Protein AF-0000000069766417 (afdb_homodimer)

Foldseek 3Di:
DQQEWWDLDVQEIFHALSCQDPVNVVVCVVSQAAEEEFEEAPVCDVPGHHDCVPRHHYHYHHFDQDLVTDCLVCLVVLLCVCCVQVVVPHHYYFYYHRRAAPSLLNQLLNCCLVVVDASVVSNVSRCVRVVRHDHDPNSSVSSNVSSVVSVVVVVCVPAPPVRVVVVVVVVVPPPPPPPPPPPPPPCVDPPPPDPPPDD/DQQEWWDLDVQEIFHALSCQDPVNVVVCVVSQAAEEEFEEAPVCDVPGHHPCVPRHHYHYHHFDQDLVTDCLVCLVVVLVVCCVQVVVPHHYYFYYHRRAAPSLLNQLLNCCLVVVDASVVSNVSRCVRVVRHDHDPNSSVSSRVSSVVSVVVVVCVPAPPVRVVVVVVVVVPPPPPPPPPPPPPPCVDPPDPDPDPDD

Nearest PDB structures (foldseek):
  2r0b-assembly1_A  TM=9.951E-01  e=6.762E-30  Homo sapiens
  6d65-assembly2_C  TM=9.785E-01  e=5.198E-16  Escherichia coli K-12
  2g6z-assembly1_B  TM=9.399E-01  e=5.171E-15  Homo sapiens
  4ki9-assembly1_A  TM=9.454E-01  e=2.867E-12  Homo sapiens
  4jnb-assembly1_A  TM=9.084E-01  e=6.540E-11  Homo sapiens

InterPro domains:
  IPR000340 Dual specificity phosphatase, catalytic domain [PF00782] (12-147)
  IPR000387 Tyrosine-specific protein phosphatases domain [PS50056] (72-130)
  IPR020422 Dual specificity protein phosphatase domain [PS50054] (4-152)
  IPR020422 Dual specificity protein phosphatase domain [SM00195] (4-149)
  IPR029021 Protein-tyrosine phosphatase-like [G3DSA:3.90.190.10] (1-153)
  IPR029021 Protein-tyrosine phosphatase-like [SSF52799] (4-151)
  IPR052449 Serine/Threonine/Tyrosine-Interacting Phosphatase [PTHR46588] (1-198)

Secondary structure (DSSP, 8-state):
-TTS-EEEETTEEEEEGGGSSGGGHHHHHHTT--EEEEEE-GGGTTTSS-S-TTTSEEEEEE--SSTT---GGGHHHHHHHHHHHHHTT--EEEEESSSSSHHHHHHHHHHHHHHT--HHHHHHHHHHHSTT----HHHHHHHHHHHHHHHHHHHHHHS-HHHHHHHHHHHTS--------------------------/-TTS-EEEETTEEEEEGGGSSGGGHHHHHHTT--EEEEEE-GGGTTTSS-S-TTTSEEEEEE--SSTT---GGGHHHHHHHHHHHHHTT--EEEEESSSSSHHHHHHHHHHHHHHT--HHHHHHHHHHHSTT----HHHHHHHHHHHHHHHHHHHHHHS-HHHHHHHHHHHTT--------------------------

Radius of gyration: 33.6 Å; Cα contacts (8 Å, |Δi|>4): 574; chains: 2; bounding box: 138×115×88 Å

Organism: Rousettus aegyptiacus (NCBI:txid9407)

Sequence (398 aa):
MRREMQEILPGLFLGPYSSAMKSKLPILQKHGITHIICIRQNIEANFIKPNFQQLFRYLVLDIADNPVENIIRFFPMTKEFIDGSLQTGGKVLVHGNAGISRSAAFVIAYIMETFGMKYRDAFAYVQERRFCINPNAGFVHQLQEYEAIYLAKLTIQMMSPLQIERSLSVHSGTTGSLKRTHEEDDDFGGMQVATAQNGMRREMQEILPGLFLGPYSSAMKSKLPILQKHGITHIICIRQNIEANFIKPNFQQLFRYLVLDIADNPVENIIRFFPMTKEFIDGSLQTGGKVLVHGNAGISRSAAFVIAYIMETFGMKYRDAFAYVQERRFCINPNAGFVHQLQEYEAIYLAKLTIQMMSPLQIERSLSVHSGTTGSLKRTHEEDDDFGGMQVATAQNG

Structure (mmCIF, N/CA/C/O backbone):
data_AF-0000000069766417-model_v1
#
loop_
_entity.id
_entity.type
_entity.pdbx_description
1 polymer 'Serine/threonine/tyrosine-interacting protein'
#
loop_
_atom_site.group_PDB
_atom_site.id
_atom_site.type_symbol
_atom_site.label_atom_id
_atom_site.label_alt_id
_atom_site.label_comp_id
_atom_site.label_asym_id
_atom_site.label_entity_id
_atom_site.label_seq_id
_atom_site.pdbx_PDB_ins_code
_atom_site.Cartn_x
_atom_site.Cartn_y
_atom_site.Cartn_z
_atom_site.occupancy
_atom_site.B_iso_or_equiv
_atom_site.auth_seq_id
_atom_site.auth_comp_id
_atom_site.auth_asym_id
_atom_site.auth_atom_id
_atom_site.pdbx_PDB_model_num
ATOM 1 N N . MET A 1 1 ? -6.664 19.891 -10.578 1 78.38 1 MET A N 1
ATOM 2 C CA . MET A 1 1 ? -5.898 18.844 -9.898 1 78.38 1 MET A CA 1
ATOM 3 C C . MET A 1 1 ? -5.41 19.328 -8.539 1 78.38 1 MET A C 1
ATOM 5 O O . MET A 1 1 ? -5.57 18.625 -7.531 1 78.38 1 MET A O 1
ATOM 9 N N . ARG A 1 2 ? -5.102 20.625 -8.398 1 92.44 2 ARG A N 1
ATOM 10 C CA . ARG A 1 2 ? -4.543 21.156 -7.168 1 92.44 2 ARG A CA 1
ATOM 11 C C . ARG A 1 2 ? -5.633 21.375 -6.121 1 92.44 2 ARG A C 1
ATOM 13 O O . ARG A 1 2 ? -5.371 21.312 -4.918 1 92.44 2 ARG A O 1
ATOM 20 N N . ARG A 1 3 ? -6.789 21.547 -6.609 1 95.75 3 ARG A N 1
ATOM 21 C CA . ARG A 1 3 ? -7.867 21.922 -5.699 1 95.75 3 ARG A CA 1
ATOM 22 C C . ARG A 1 3 ? -8.688 20.703 -5.297 1 95.75 3 ARG A C 1
ATOM 24 O O . ARG A 1 3 ? -9.641 20.828 -4.516 1 95.75 3 ARG A O 1
ATOM 31 N N . GLU A 1 4 ? -8.336 19.609 -5.816 1 97.56 4 GLU A N 1
ATOM 32 C CA . GLU A 1 4 ? -9.039 18.359 -5.543 1 97.56 4 GLU A CA 1
ATOM 33 C C . GLU A 1 4 ? -8.109 17.344 -4.883 1 97.56 4 GLU A C 1
ATOM 35 O O . GLU A 1 4 ? -6.887 17.5 -4.914 1 97.56 4 GLU A O 1
ATOM 40 N N . MET A 1 5 ? -8.758 16.359 -4.305 1 98.62 5 MET A N 1
ATOM 41 C CA . MET A 1 5 ? -7.965 15.281 -3.727 1 98.62 5 MET A CA 1
ATOM 42 C C . MET A 1 5 ? -7.574 14.258 -4.789 1 98.62 5 MET A C 1
ATOM 44 O O . MET A 1 5 ? -8.289 14.086 -5.777 1 98.62 5 MET A O 1
ATOM 48 N N . GLN A 1 6 ? -6.426 13.68 -4.641 1 98.69 6 GLN A N 1
ATOM 49 C CA . GLN A 1 6 ? -5.953 12.57 -5.469 1 98.69 6 GLN A CA 1
ATOM 50 C C . GLN A 1 6 ? -5.742 11.312 -4.633 1 98.69 6 GLN A C 1
ATOM 52 O O . GLN A 1 6 ? -5.309 11.383 -3.484 1 98.69 6 GLN A O 1
ATOM 57 N N . GLU A 1 7 ? -6.094 10.164 -5.207 1 98.44 7 GLU A N 1
ATOM 58 C CA . GLU A 1 7 ? -5.793 8.891 -4.559 1 98.44 7 GLU A CA 1
ATOM 59 C C . GLU A 1 7 ? -4.328 8.508 -4.746 1 98.44 7 GLU A C 1
ATOM 61 O O . GLU A 1 7 ? -3.848 8.398 -5.875 1 98.44 7 GLU A O 1
ATOM 66 N N . ILE A 1 8 ? -3.641 8.328 -3.648 1 98.69 8 ILE A N 1
ATOM 67 C CA . ILE A 1 8 ? -2.207 8.055 -3.668 1 98.69 8 ILE A CA 1
ATOM 68 C C . ILE A 1 8 ? -1.966 6.551 -3.623 1 98.69 8 ILE A C 1
ATOM 70 O O . ILE A 1 8 ? -1.141 6.023 -4.371 1 98.69 8 ILE A O 1
ATOM 74 N N . LEU A 1 9 ? -2.596 5.918 -2.717 1 98.38 9 LEU A N 1
ATOM 75 C CA . LEU A 1 9 ? -2.719 4.473 -2.557 1 98.38 9 LEU A CA 1
ATOM 76 C C . LEU A 1 9 ? -4.184 4.051 -2.506 1 98.38 9 LEU A C 1
ATOM 78 O O . LEU A 1 9 ? -5.066 4.887 -2.289 1 98.38 9 LEU A O 1
ATOM 82 N N . PRO A 1 10 ? -4.418 2.738 -2.689 1 97.94 10 PRO A N 1
ATOM 83 C CA . PRO A 1 10 ? -5.82 2.336 -2.527 1 97.94 10 PRO A CA 1
ATOM 84 C C . PRO A 1 10 ? -6.406 2.775 -1.188 1 97.94 10 PRO A C 1
ATOM 86 O O . PRO A 1 10 ? -5.961 2.316 -0.133 1 97.94 10 PRO A O 1
ATOM 89 N N . GLY A 1 11 ? -7.32 3.721 -1.28 1 98.44 11 GLY A N 1
ATOM 90 C CA . GLY A 1 11 ? -8.047 4.137 -0.09 1 98.44 11 GLY A CA 1
ATOM 91 C C . GLY A 1 11 ? -7.383 5.293 0.637 1 98.44 11 GLY A C 1
ATOM 92 O O . GLY A 1 11 ? -7.918 5.805 1.622 1 98.44 11 GLY A O 1
ATOM 93 N N . LEU A 1 12 ? -6.207 5.715 0.188 1 98.88 12 LEU A N 1
ATOM 94 C CA 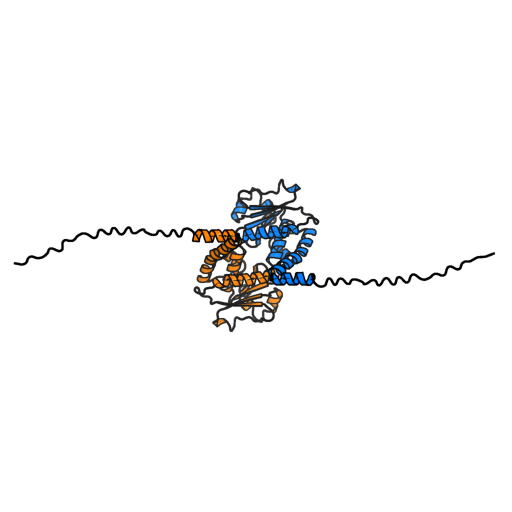. LEU A 1 12 ? -5.508 6.836 0.802 1 98.88 12 LEU A CA 1
ATOM 95 C C . LEU A 1 12 ? -5.457 8.031 -0.147 1 98.88 12 LEU A C 1
ATOM 97 O O . LEU A 1 12 ? -4.832 7.957 -1.209 1 98.88 12 LEU A O 1
ATOM 101 N N . PHE A 1 13 ? -6.098 9.102 0.327 1 98.94 13 PHE A N 1
ATOM 102 C CA . PHE A 1 13 ? -6.203 10.305 -0.494 1 98.94 13 PHE A CA 1
ATOM 103 C C . PHE A 1 13 ? -5.449 11.461 0.141 1 98.94 13 PHE A C 1
ATOM 105 O O . PHE A 1 13 ? -5.367 11.562 1.368 1 98.94 13 PHE A O 1
ATOM 112 N N . LEU A 1 14 ? -4.93 12.289 -0.744 1 98.94 14 LEU A N 1
ATOM 113 C CA . LEU A 1 14 ? -4.242 13.516 -0.36 1 98.94 14 LEU A CA 1
ATOM 114 C C . LEU A 1 14 ? -4.844 14.719 -1.078 1 98.94 14 LEU A C 1
ATOM 116 O O . LEU A 1 14 ? -5.086 14.672 -2.285 1 98.94 14 LEU A O 1
ATOM 120 N N . GLY A 1 15 ? -5.152 15.742 -0.304 1 98.81 15 GLY A N 1
ATOM 121 C CA . GLY A 1 15 ? -5.68 16.922 -0.962 1 98.81 15 GLY A CA 1
ATOM 122 C C . GLY A 1 15 ? -5.738 18.141 -0.052 1 98.81 15 GLY A C 1
ATOM 123 O O . GLY A 1 15 ? -5.262 18.094 1.085 1 98.81 15 GLY A O 1
ATOM 124 N N . PRO A 1 16 ? -6.23 19.297 -0.622 1 98.81 16 PRO A N 1
ATOM 125 C CA . PRO A 1 16 ? -6.43 20.531 0.145 1 98.81 16 PRO A CA 1
ATOM 126 C C . PRO A 1 16 ? -7.73 20.516 0.942 1 98.81 16 PRO A C 1
ATOM 128 O O . PRO A 1 16 ? -8.555 19.625 0.784 1 98.81 16 PRO A O 1
ATOM 131 N N . TYR A 1 17 ? -7.84 21.484 1.743 1 98.75 17 TYR A N 1
ATOM 132 C CA . TYR A 1 17 ? -9.078 21.656 2.498 1 98.75 17 TYR A CA 1
ATOM 133 C C . TYR A 1 17 ? -10.266 21.828 1.562 1 98.75 17 TYR A C 1
ATOM 135 O O . TYR A 1 17 ? -11.391 21.438 1.895 1 98.75 17 TYR A O 1
ATOM 143 N N . SER A 1 18 ? -10.078 22.391 0.45 1 98.56 18 SER A N 1
ATOM 144 C CA . SER A 1 18 ? -11.172 22.578 -0.5 1 98.56 18 SER A CA 1
ATOM 145 C C . SER A 1 18 ? -11.828 21.25 -0.87 1 98.56 18 SER A C 1
ATOM 147 O O . SER A 1 18 ? -12.945 21.234 -1.38 1 98.56 18 SER A O 1
ATOM 149 N N . SER A 1 19 ? -11.18 20.141 -0.634 1 98.62 19 SER A N 1
ATOM 150 C CA . SER A 1 19 ? -11.742 18.812 -0.879 1 98.62 19 SER A CA 1
ATOM 151 C C . SER A 1 19 ? -12.602 18.359 0.292 1 98.62 19 SER A C 1
ATOM 153 O O . SER A 1 19 ? -13.297 17.344 0.196 1 98.62 19 SER A O 1
ATOM 155 N N . ALA A 1 20 ? -12.547 19.109 1.343 1 98.56 20 ALA A N 1
ATOM 156 C CA . ALA A 1 20 ? -13.219 18.656 2.561 1 98.56 20 ALA A CA 1
ATOM 157 C C . ALA A 1 20 ? -14.203 19.719 3.066 1 98.56 20 ALA A C 1
ATOM 159 O O . ALA A 1 20 ? -14.672 19.641 4.199 1 98.56 20 ALA A O 1
ATOM 160 N N . MET A 1 21 ? -14.438 20.656 2.281 1 98.38 21 MET A N 1
ATOM 161 C CA . MET A 1 21 ? -15.391 21.703 2.643 1 98.38 21 MET A CA 1
ATOM 162 C C . MET A 1 21 ? -16.812 21.156 2.701 1 98.38 21 MET A C 1
ATOM 164 O O . MET A 1 21 ? -17.094 20.078 2.168 1 98.38 21 MET A O 1
ATOM 168 N N . LYS A 1 22 ? -17.688 21.969 3.242 1 97.94 22 LYS A N 1
ATOM 169 C CA . LYS A 1 22 ? -19.062 21.531 3.42 1 97.94 22 LYS A CA 1
ATOM 170 C C . LYS A 1 22 ? -19.719 21.188 2.082 1 97.94 22 LYS A C 1
ATOM 172 O O . LYS A 1 22 ? -20.453 20.219 1.981 1 97.94 22 LYS A O 1
ATOM 177 N N . SER A 1 23 ? -19.375 21.922 1.094 1 98.12 23 SER A N 1
ATOM 178 C CA . SER A 1 23 ? -19.984 21.734 -0.219 1 98.12 23 SER A CA 1
ATOM 179 C C . SER A 1 23 ? -19.469 20.453 -0.881 1 98.12 23 SER A C 1
ATOM 181 O O . SER A 1 23 ? -19.984 20.031 -1.91 1 98.12 23 SER A O 1
ATOM 183 N N . LYS A 1 24 ? -18.547 19.828 -0.26 1 98.5 24 LYS A N 1
ATOM 184 C CA . LYS A 1 24 ? -17.891 18.688 -0.918 1 98.5 24 LYS A CA 1
ATOM 185 C C . LYS A 1 24 ? -18.344 17.375 -0.311 1 98.5 24 LYS A C 1
ATOM 187 O O . LYS A 1 24 ? -17.812 16.312 -0.642 1 98.5 24 LYS A O 1
ATOM 192 N N . LEU A 1 25 ? -19.344 17.328 0.504 1 98.56 25 LEU A N 1
ATOM 193 C CA . LEU A 1 25 ? -19.844 16.109 1.116 1 98.56 25 LEU A CA 1
ATOM 194 C C . LEU A 1 25 ? -20.219 15.07 0.052 1 98.56 25 LEU A C 1
ATOM 196 O O . LEU A 1 25 ? -19.828 13.906 0.155 1 98.56 25 LEU A O 1
ATOM 200 N N . PRO A 1 26 ? -20.906 15.469 -1.011 1 98.5 26 PRO A N 1
ATOM 201 C CA . PRO A 1 26 ? -21.25 14.461 -2.016 1 98.5 26 PRO A CA 1
ATOM 202 C C . PRO A 1 26 ? -20.031 13.805 -2.652 1 98.5 26 PRO A C 1
ATOM 204 O O . PRO A 1 26 ? -20.047 12.602 -2.92 1 98.5 26 PRO A O 1
ATOM 207 N N . ILE A 1 27 ? -19.016 14.57 -2.867 1 98.5 27 ILE A N 1
ATOM 208 C CA . ILE A 1 27 ? -17.797 14.039 -3.482 1 98.5 27 ILE A CA 1
ATOM 209 C C . ILE A 1 27 ? -17.094 13.094 -2.51 1 98.5 27 ILE A C 1
ATOM 211 O O . ILE A 1 27 ? -16.625 12.023 -2.908 1 98.5 27 ILE A O 1
ATOM 215 N N . LEU A 1 28 ? -17.031 13.453 -1.271 1 98.81 28 LEU A N 1
ATOM 216 C CA . LEU A 1 28 ? -16.422 12.602 -0.25 1 98.81 28 LEU A CA 1
ATOM 217 C C . LEU A 1 28 ? -17.172 11.273 -0.153 1 98.81 28 LEU A C 1
ATOM 219 O O . LEU A 1 28 ? -16.547 10.211 -0.104 1 98.81 28 LEU A O 1
ATOM 223 N N . GLN A 1 29 ? -18.438 11.367 -0.182 1 98.62 29 GLN A N 1
ATOM 224 C CA . GLN A 1 29 ? -19.25 10.164 -0.106 1 98.62 29 GLN A CA 1
ATOM 225 C C . GLN A 1 29 ? -19.109 9.32 -1.368 1 98.62 29 GLN A C 1
ATOM 227 O O . GLN A 1 29 ? -19.047 8.094 -1.294 1 98.62 29 GLN A O 1
ATOM 232 N N . LYS A 1 30 ? -19.094 9.969 -2.459 1 98.31 30 LYS A N 1
ATOM 233 C CA . LYS A 1 30 ? -18.922 9.266 -3.727 1 98.31 30 LYS A CA 1
ATOM 234 C C . LYS A 1 30 ? -17.641 8.461 -3.736 1 98.31 30 LYS A C 1
ATOM 236 O O . LYS A 1 30 ? -17.594 7.348 -4.27 1 98.31 30 LYS A O 1
ATOM 241 N N . HIS A 1 31 ? -16.609 8.977 -3.137 1 98.12 31 HIS A N 1
ATOM 242 C CA . HIS A 1 31 ? -15.312 8.305 -3.098 1 98.12 31 HIS A CA 1
ATOM 243 C C . HIS A 1 31 ? -15.242 7.316 -1.938 1 98.12 31 HIS A C 1
ATOM 245 O O . HIS A 1 31 ? -14.234 6.621 -1.771 1 98.12 31 HIS A O 1
ATOM 251 N N . GLY A 1 32 ? -16.234 7.332 -1.084 1 98.19 32 GLY A N 1
ATOM 252 C CA . GLY A 1 32 ? -16.312 6.371 0.006 1 98.19 32 GLY A CA 1
ATOM 253 C C . GLY A 1 32 ? -15.43 6.738 1.183 1 98.19 32 GLY A C 1
ATOM 254 O O . GLY A 1 32 ? -15 5.863 1.938 1 98.19 32 GLY A O 1
ATOM 255 N N . ILE A 1 33 ? -15.148 7.992 1.334 1 98.88 33 ILE A N 1
ATOM 256 C CA . ILE A 1 33 ? -14.32 8.438 2.449 1 98.88 33 ILE A CA 1
ATOM 257 C C . ILE A 1 33 ? -15.023 8.141 3.77 1 98.88 33 ILE A C 1
ATOM 259 O O . ILE A 1 33 ? -16.234 8.352 3.896 1 98.88 33 ILE A O 1
ATOM 263 N N . THR A 1 34 ? -14.234 7.637 4.695 1 98.88 34 THR A N 1
ATOM 264 C CA . THR A 1 34 ? -14.789 7.332 6.008 1 98.88 34 THR A CA 1
ATOM 265 C C . THR A 1 34 ? -13.977 8 7.109 1 98.88 34 THR A C 1
ATOM 267 O O . THR A 1 34 ? -14.469 8.18 8.227 1 98.88 34 THR A O 1
ATOM 270 N N . HIS A 1 35 ? -12.742 8.281 6.879 1 98.94 35 HIS A N 1
ATOM 271 C CA . HIS A 1 35 ? -11.797 8.867 7.816 1 98.94 35 HIS A CA 1
ATOM 272 C C . HIS A 1 35 ? -11.125 10.102 7.219 1 98.94 35 HIS A C 1
ATOM 274 O O . HIS A 1 35 ? -10.859 10.148 6.016 1 98.94 35 HIS A O 1
ATOM 280 N N . ILE A 1 36 ? -10.867 11.086 8.062 1 98.94 36 ILE A N 1
ATOM 281 C CA . ILE A 1 36 ? -10.219 12.305 7.586 1 98.94 36 ILE A CA 1
ATOM 282 C C . ILE A 1 36 ? -9.164 12.758 8.594 1 98.94 36 ILE A C 1
ATOM 284 O O . ILE A 1 36 ? -9.445 12.836 9.797 1 98.94 36 ILE A O 1
ATOM 288 N N . ILE A 1 37 ? -7.984 12.961 8.148 1 98.94 37 ILE A N 1
ATOM 289 C CA . ILE A 1 37 ? -6.965 13.664 8.922 1 98.94 37 ILE A CA 1
ATOM 290 C C . ILE A 1 37 ? -6.934 15.133 8.516 1 98.94 37 ILE A C 1
ATOM 292 O O . ILE A 1 37 ? -6.625 15.461 7.367 1 98.94 37 ILE A O 1
ATOM 296 N N . CYS A 1 38 ? -7.262 15.914 9.422 1 98.94 38 CYS A N 1
ATOM 297 C CA . CYS A 1 38 ? -7.285 17.359 9.234 1 98.94 38 CYS A CA 1
ATOM 298 C C . CYS A 1 38 ? -6.062 18.016 9.875 1 98.94 38 CYS A C 1
ATOM 300 O O . CYS A 1 38 ? -5.93 18.016 11.102 1 98.94 38 CYS A O 1
ATOM 302 N N . ILE A 1 39 ? -5.176 18.609 9.055 1 98.88 39 ILE A N 1
ATOM 303 C CA . ILE A 1 39 ? -3.93 19.188 9.539 1 98.88 39 ILE A CA 1
ATOM 304 C C . ILE A 1 39 ? -3.953 20.703 9.328 1 98.88 39 ILE A C 1
ATOM 306 O O . ILE A 1 39 ? -4.027 21.172 8.195 1 98.88 39 ILE A O 1
ATOM 310 N N . ARG A 1 40 ? -3.84 21.406 10.445 1 98.44 40 ARG A N 1
ATOM 311 C CA . ARG A 1 40 ? -3.91 22.859 10.359 1 98.44 40 ARG A CA 1
ATOM 312 C C . ARG A 1 40 ? -3.158 23.516 11.508 1 98.44 40 ARG A C 1
ATOM 314 O O . ARG A 1 40 ? -2.83 22.859 12.5 1 98.44 40 ARG A O 1
ATOM 321 N N . GLN A 1 41 ? -2.801 24.797 11.203 1 97.94 41 GLN A N 1
ATOM 322 C CA . GLN A 1 41 ? -2.305 25.609 12.305 1 97.94 41 GLN A CA 1
ATOM 323 C C . GLN A 1 41 ? -3.453 26.141 13.164 1 97.94 41 GLN A C 1
ATOM 325 O O . GLN A 1 41 ? -4.566 26.328 12.664 1 97.94 41 GLN A O 1
ATOM 330 N N . ASN A 1 42 ? -3.09 26.453 14.359 1 95.25 42 ASN A N 1
ATOM 331 C CA . ASN A 1 42 ? -4.109 26.938 15.289 1 95.25 42 ASN A CA 1
ATOM 332 C C . ASN A 1 42 ? -4.852 28.141 14.727 1 95.25 42 ASN A C 1
ATOM 334 O O . ASN A 1 42 ? -6.07 28.234 14.852 1 95.25 42 ASN A O 1
ATOM 338 N N . ILE A 1 43 ? -4.121 29 14.148 1 95.5 43 ILE A N 1
ATOM 339 C CA . ILE A 1 43 ? -4.711 30.234 13.656 1 95.5 43 ILE A CA 1
ATOM 340 C C . ILE A 1 43 ? -5.668 29.938 12.508 1 95.5 43 ILE A C 1
ATOM 342 O O . ILE A 1 43 ? -6.516 30.75 12.156 1 95.5 43 ILE A O 1
ATOM 346 N N . GLU A 1 44 ? -5.574 28.734 11.891 1 97.56 44 GLU A N 1
ATOM 347 C CA . GLU A 1 44 ? -6.418 28.328 10.773 1 97.56 44 GLU A CA 1
ATOM 348 C C . GLU A 1 44 ? -7.672 27.609 11.258 1 97.56 44 GLU A C 1
ATOM 350 O O . GLU A 1 44 ? -8.562 27.297 10.461 1 97.56 44 GLU A O 1
ATOM 355 N N . ALA A 1 45 ? -7.785 27.422 12.492 1 96.31 45 ALA A N 1
ATOM 356 C CA . ALA A 1 45 ? -8.758 26.5 13.047 1 96.31 45 ALA A CA 1
ATOM 357 C C . ALA A 1 45 ? -10.188 26.969 12.789 1 96.31 45 ALA A C 1
ATOM 359 O O . ALA A 1 45 ? -11.125 26.172 12.766 1 96.31 45 ALA A O 1
ATOM 360 N N . ASN A 1 46 ? -10.383 28.234 12.586 1 94.62 46 ASN A N 1
ATOM 361 C CA . ASN A 1 46 ? -11.719 28.766 12.359 1 94.62 46 ASN A CA 1
ATOM 362 C C . ASN A 1 46 ? -12.234 28.422 10.961 1 94.62 46 ASN A C 1
ATOM 364 O O . ASN A 1 46 ? -13.445 28.422 10.727 1 94.62 46 ASN A O 1
ATOM 368 N N . PHE A 1 47 ? -11.352 28.172 10.031 1 95.19 47 PHE A N 1
ATOM 369 C CA . PHE A 1 47 ? -11.797 27.922 8.664 1 95.19 47 PHE A CA 1
ATOM 370 C C . PHE A 1 47 ? -11.469 26.516 8.219 1 95.19 47 PHE A C 1
ATOM 372 O O . PHE A 1 47 ? -12.164 25.938 7.387 1 95.19 47 PHE A O 1
ATOM 379 N N . ILE A 1 48 ? -10.367 26.062 8.727 1 98.06 48 ILE A N 1
ATOM 380 C CA . ILE A 1 48 ? -9.992 24.688 8.438 1 98.06 48 ILE A CA 1
ATOM 381 C C . ILE A 1 48 ? -10.352 23.781 9.625 1 98.06 48 ILE A C 1
ATOM 383 O O . ILE A 1 48 ? -9.641 23.766 10.633 1 98.06 48 ILE A O 1
ATOM 387 N N . LYS A 1 49 ? -11.438 23 9.445 1 97.62 49 LYS A N 1
ATOM 388 C CA . LYS A 1 49 ? -11.992 22.25 10.578 1 97.62 49 LYS A CA 1
ATOM 389 C C . LYS A 1 49 ? -12.836 21.078 10.094 1 97.62 49 LYS A C 1
ATOM 391 O O . LYS A 1 49 ? -13.211 21.016 8.922 1 97.62 49 LYS A O 1
ATOM 396 N N . PRO A 1 50 ? -13.047 20.062 10.969 1 98.38 50 PRO A N 1
ATOM 397 C CA . PRO A 1 50 ? -13.969 18.984 10.625 1 98.38 50 PRO A CA 1
ATOM 398 C C . PRO A 1 50 ? -15.391 19.484 10.375 1 98.38 50 PRO A C 1
ATOM 400 O O . PRO A 1 50 ? -16 20.094 11.25 1 98.38 50 PRO A O 1
ATOM 403 N N . ASN A 1 51 ? -15.914 19.172 9.234 1 98.38 51 ASN A N 1
ATOM 404 C CA . ASN A 1 51 ? -17.234 19.656 8.852 1 98.38 51 ASN A CA 1
ATOM 405 C C . ASN A 1 51 ? -18.297 18.578 9.008 1 98.38 51 ASN A C 1
ATOM 407 O O . ASN A 1 51 ? -19.5 18.859 9 1 98.38 51 ASN A O 1
ATOM 411 N N . PHE A 1 52 ? -17.891 17.297 9.156 1 98.38 52 PHE A N 1
ATOM 412 C CA . PHE A 1 52 ? -18.828 16.188 9.117 1 98.38 52 PHE A CA 1
ATOM 413 C C . PHE A 1 52 ? -18.531 15.18 10.227 1 98.38 52 PHE A C 1
ATOM 415 O O . PHE A 1 52 ? -18.422 13.984 9.969 1 98.38 52 PHE A O 1
ATOM 422 N N . GLN A 1 53 ? -18.438 15.57 11.469 1 97.38 53 GLN A N 1
ATOM 423 C CA . GLN A 1 53 ? -17.984 14.758 12.586 1 97.38 53 GLN A CA 1
ATOM 424 C C . GLN A 1 53 ? -18.969 13.633 12.891 1 97.38 53 GLN A C 1
ATOM 426 O O . GLN A 1 53 ? -18.625 12.648 13.539 1 97.38 53 GLN A O 1
ATOM 431 N N . GLN A 1 54 ? -20.094 13.734 12.367 1 97.38 54 GLN A N 1
ATOM 432 C CA . GLN A 1 54 ? -21.109 12.703 12.602 1 97.38 54 GLN A CA 1
ATOM 433 C C . GLN A 1 54 ? -21.016 11.609 11.539 1 97.38 54 GLN A C 1
ATOM 435 O O . GLN A 1 54 ? -21.578 10.523 11.711 1 97.38 54 GLN A O 1
ATOM 440 N N . LEU A 1 55 ? -20.359 11.93 10.492 1 98.38 55 LEU A N 1
ATOM 441 C CA . LEU A 1 55 ? -20.344 11.023 9.352 1 98.38 55 LEU A CA 1
ATOM 442 C C . LEU A 1 55 ? -18.984 10.359 9.188 1 98.38 55 LEU A C 1
ATOM 444 O O . LEU A 1 55 ? -18.891 9.211 8.758 1 98.38 55 LEU A O 1
ATOM 448 N N . PHE A 1 56 ? -17.969 11.125 9.469 1 98.81 56 PHE A N 1
ATOM 449 C CA . PHE A 1 56 ? -16.609 10.641 9.281 1 98.81 56 PHE A CA 1
ATOM 450 C C . PHE A 1 56 ? -15.859 10.602 10.609 1 98.81 56 PHE A C 1
ATOM 452 O O . PHE A 1 56 ? -16.141 11.398 11.508 1 98.81 56 PHE A O 1
ATOM 459 N N . ARG A 1 57 ? -14.883 9.695 10.758 1 98.69 57 ARG A N 1
ATOM 460 C CA . ARG A 1 57 ? -13.938 9.711 11.867 1 98.69 57 ARG A CA 1
ATOM 461 C C . ARG A 1 57 ? -12.781 10.664 11.586 1 98.69 57 ARG A C 1
ATOM 463 O O . ARG A 1 57 ? -12.156 10.602 10.523 1 98.69 57 ARG A O 1
ATOM 470 N N . TYR A 1 58 ? -12.5 11.547 12.602 1 98.81 58 TYR A N 1
ATOM 471 C CA . TYR A 1 58 ? -11.5 12.586 12.367 1 98.81 58 TYR A CA 1
ATOM 472 C C . TYR A 1 58 ? -10.289 12.391 13.266 1 98.81 58 TYR A C 1
ATOM 474 O O . TYR A 1 58 ? -10.422 11.969 14.414 1 98.81 58 TYR A O 1
ATOM 482 N N . LEU A 1 59 ? -9.141 12.664 12.758 1 98.88 59 LEU A N 1
ATOM 483 C CA . LEU A 1 59 ? -7.922 13.008 13.484 1 98.88 59 LEU A CA 1
ATOM 484 C C . LEU A 1 59 ? -7.473 14.422 13.156 1 98.88 59 LEU A C 1
ATOM 486 O O . LEU A 1 59 ? -7.145 14.727 12.008 1 98.88 59 LEU A O 1
ATOM 490 N N . VAL A 1 60 ? -7.516 15.258 14.141 1 98.69 60 VAL A N 1
ATOM 491 C CA . VAL A 1 60 ? -7.145 16.656 13.922 1 98.69 60 VAL A CA 1
ATOM 492 C C . VAL A 1 60 ? -5.766 16.922 14.523 1 98.69 60 VAL A C 1
ATOM 494 O O . VAL A 1 60 ? -5.531 16.641 15.703 1 98.69 60 VAL A O 1
ATOM 497 N N . LEU A 1 61 ? -4.883 17.422 13.68 1 98.62 61 LEU A N 1
ATOM 498 C CA . LEU A 1 61 ? -3.529 17.734 14.125 1 98.62 61 LEU A CA 1
ATOM 499 C C . LEU A 1 61 ? -3.244 19.234 13.992 1 98.62 61 LEU A C 1
ATOM 501 O O . LEU A 1 61 ? -3.379 19.797 12.906 1 98.62 61 LEU A O 1
ATOM 505 N N . ASP A 1 62 ? -2.842 19.828 15.047 1 98 62 ASP A N 1
ATOM 506 C CA . ASP A 1 62 ? -2.455 21.234 15.047 1 98 62 ASP A CA 1
ATOM 507 C C . ASP A 1 62 ? -0.97 21.406 14.734 1 98 62 ASP A C 1
ATOM 509 O O . ASP A 1 62 ? -0.13 21.359 15.633 1 98 62 ASP A O 1
ATOM 513 N N . ILE A 1 63 ? -0.724 21.641 13.477 1 98.56 63 ILE A N 1
ATOM 514 C CA . ILE A 1 63 ? 0.651 21.688 12.992 1 98.56 63 ILE A CA 1
ATOM 515 C C . ILE A 1 63 ? 0.85 22.922 12.109 1 98.56 63 ILE A C 1
ATOM 517 O O . ILE A 1 63 ? 0.108 23.125 11.148 1 98.56 63 ILE A O 1
ATOM 521 N N . ALA A 1 64 ? 1.825 23.734 12.477 1 98.19 64 ALA A N 1
ATOM 522 C CA . ALA A 1 64 ? 2.195 24.875 11.633 1 98.19 64 ALA A CA 1
ATOM 523 C C . ALA A 1 64 ? 3.061 24.422 10.461 1 98.19 64 ALA A C 1
ATOM 525 O O . ALA A 1 64 ? 3.855 23.5 10.586 1 98.19 64 ALA A O 1
ATOM 526 N N . ASP A 1 65 ? 2.91 25.188 9.336 1 98.19 65 ASP A N 1
ATOM 527 C CA . ASP A 1 65 ? 3.773 24.906 8.188 1 98.19 65 ASP A CA 1
ATOM 528 C C . ASP A 1 65 ? 5.051 25.75 8.258 1 98.19 65 ASP A C 1
ATOM 530 O O . ASP A 1 65 ? 5.254 26.641 7.438 1 98.19 65 ASP A O 1
ATOM 534 N N . ASN A 1 66 ? 5.879 25.391 9.117 1 97.69 66 ASN A N 1
ATOM 535 C CA . ASN A 1 66 ? 7.184 26.047 9.234 1 97.69 66 ASN A CA 1
ATOM 536 C C . ASN A 1 66 ? 8.281 25.031 9.539 1 97.69 66 ASN A C 1
ATOM 538 O O . ASN A 1 66 ? 8.016 23.953 10.055 1 97.69 66 ASN A O 1
ATOM 542 N N . PRO A 1 67 ? 9.492 25.344 9.188 1 97.5 67 PRO A N 1
ATOM 543 C CA . PRO A 1 67 ? 10.578 24.359 9.203 1 97.5 67 PRO A CA 1
ATOM 544 C C . PRO A 1 67 ? 10.945 23.922 10.617 1 97.5 67 PRO A C 1
ATOM 546 O O . PRO A 1 67 ? 11.633 22.906 10.789 1 97.5 67 PRO A O 1
ATOM 549 N N . VAL A 1 68 ? 10.461 24.562 11.602 1 97.12 68 VAL A N 1
ATOM 550 C CA . VAL A 1 68 ? 10.891 24.219 12.953 1 97.12 68 VAL A CA 1
ATOM 551 C C . VAL A 1 68 ? 9.82 23.359 13.633 1 97.12 68 VAL A C 1
ATOM 553 O O . VAL A 1 68 ? 10.047 22.828 14.719 1 97.12 68 VAL A O 1
ATOM 556 N N . GLU A 1 69 ? 8.641 23.281 13.023 1 98.12 69 GLU A N 1
ATOM 557 C CA . GLU A 1 69 ? 7.582 22.453 13.57 1 98.12 69 GLU A CA 1
ATOM 558 C C . GLU A 1 69 ? 8.023 21 13.68 1 98.12 69 GLU A C 1
ATOM 560 O O . GLU A 1 69 ? 8.57 20.438 12.727 1 98.12 69 GLU A O 1
ATOM 565 N N . ASN A 1 70 ? 7.879 20.297 14.852 1 97.94 70 ASN A N 1
ATOM 566 C CA . ASN A 1 70 ? 8.266 18.906 15.109 1 97.94 70 ASN A CA 1
ATOM 567 C C . ASN A 1 70 ? 7.164 17.938 14.695 1 97.94 70 ASN A C 1
ATOM 569 O O . ASN A 1 70 ? 6.332 17.547 15.508 1 97.94 70 ASN A O 1
ATOM 573 N N . ILE A 1 71 ? 7.211 17.469 13.492 1 98.56 71 ILE A N 1
ATOM 574 C CA . ILE A 1 71 ? 6.09 16.672 13 1 98.56 71 ILE A CA 1
ATOM 575 C C . ILE A 1 71 ? 6.402 15.188 13.141 1 98.56 71 ILE A C 1
ATOM 577 O O . ILE A 1 71 ? 5.504 14.344 13.07 1 98.56 71 ILE A O 1
ATOM 581 N N . ILE A 1 72 ? 7.672 14.844 13.281 1 98.44 72 ILE A N 1
ATOM 582 C CA . ILE A 1 72 ? 8.117 13.453 13.312 1 98.44 72 ILE A CA 1
ATOM 583 C C . ILE A 1 72 ? 7.406 12.711 14.438 1 98.44 72 ILE A C 1
ATOM 585 O O . ILE A 1 72 ? 7.113 11.516 14.32 1 98.44 72 ILE A O 1
ATOM 589 N N . ARG A 1 73 ? 7.094 13.352 15.531 1 97.19 73 ARG A N 1
ATOM 590 C CA . ARG A 1 73 ? 6.461 12.742 16.703 1 97.19 73 ARG A CA 1
ATOM 591 C C . ARG A 1 73 ? 5.055 12.258 16.359 1 97.19 73 ARG A C 1
ATOM 593 O O . ARG A 1 73 ? 4.496 11.414 17.078 1 97.19 73 ARG A O 1
ATOM 600 N N . PHE A 1 74 ? 4.406 12.773 15.305 1 98.44 74 PHE A N 1
ATOM 601 C CA . PHE A 1 74 ? 3.021 12.453 14.969 1 98.44 74 PHE A CA 1
ATOM 602 C C . PHE A 1 74 ? 2.955 11.312 13.953 1 98.44 74 PHE A C 1
ATOM 604 O O . PHE A 1 74 ? 1.88 10.773 13.695 1 98.44 74 PHE A O 1
ATOM 611 N N . PHE A 1 75 ? 4.059 10.938 13.336 1 98.5 75 PHE A N 1
ATOM 612 C CA . PHE A 1 75 ? 4.043 9.969 12.25 1 98.5 75 PHE A CA 1
ATOM 613 C C . PHE A 1 75 ? 3.48 8.633 12.727 1 98.5 75 PHE A C 1
ATOM 615 O O . PHE A 1 75 ? 2.643 8.031 12.047 1 98.5 75 PHE A O 1
ATOM 622 N N . PRO A 1 76 ? 3.838 8.156 13.969 1 96.75 76 PRO A N 1
ATOM 623 C CA . PRO A 1 76 ? 3.303 6.859 14.398 1 96.75 76 PRO A CA 1
ATOM 624 C C . PRO A 1 76 ? 1.784 6.879 14.57 1 96.75 76 PRO A C 1
ATOM 626 O O . PRO A 1 76 ? 1.103 5.934 14.164 1 96.75 76 PRO A O 1
ATOM 629 N N . MET A 1 77 ? 1.284 7.879 15.109 1 97.69 77 MET A N 1
ATOM 630 C CA . MET A 1 77 ? -0.153 7.977 15.352 1 97.69 77 MET A CA 1
ATOM 631 C C . MET A 1 77 ? -0.922 8.062 14.039 1 97.69 77 MET A C 1
ATOM 633 O O . MET A 1 77 ? -1.972 7.434 13.891 1 97.69 77 MET A O 1
ATOM 637 N N . THR A 1 78 ? -0.414 8.828 13.133 1 98.75 78 THR A N 1
ATOM 638 C CA . THR A 1 78 ? -1.1 8.945 11.844 1 98.75 78 THR A CA 1
ATOM 639 C C . THR A 1 78 ? -1.014 7.637 11.062 1 98.75 78 THR A C 1
ATOM 641 O O . THR A 1 78 ? -1.966 7.25 10.383 1 98.75 78 THR A O 1
ATOM 644 N N . LYS A 1 79 ? 0.12 7.004 11.148 1 98.25 79 LYS A N 1
ATOM 645 C CA . LYS A 1 79 ? 0.259 5.695 10.516 1 98.25 79 LYS A CA 1
ATOM 646 C C . LYS A 1 79 ? -0.791 4.719 11.039 1 98.25 79 LYS A C 1
ATOM 648 O O . LYS A 1 79 ? -1.437 4.02 10.258 1 98.25 79 LYS A O 1
ATOM 653 N N . GLU A 1 80 ? -0.942 4.66 12.344 1 97.19 80 GLU A N 1
ATOM 654 C CA . GLU A 1 80 ? -1.919 3.779 12.977 1 97.19 80 GLU A CA 1
ATOM 655 C C . GLU A 1 80 ? -3.34 4.121 12.531 1 97.19 80 GLU A C 1
ATOM 657 O O . GLU A 1 80 ? -4.141 3.229 12.25 1 97.19 80 GLU A O 1
ATOM 662 N N . PHE A 1 81 ? -3.646 5.371 12.516 1 98.75 81 PHE A N 1
ATOM 663 C CA . PHE A 1 81 ? -4.961 5.84 12.094 1 98.75 81 PHE A CA 1
ATOM 664 C C . PHE A 1 81 ? -5.258 5.414 10.664 1 98.75 81 PHE A C 1
ATOM 666 O O . PHE A 1 81 ? -6.34 4.898 10.367 1 98.75 81 PHE A O 1
ATOM 673 N N . ILE A 1 82 ? -4.289 5.578 9.773 1 98.81 82 ILE A N 1
ATOM 674 C CA . ILE A 1 82 ? -4.457 5.238 8.359 1 98.81 82 ILE A CA 1
ATOM 675 C C . ILE A 1 82 ? -4.566 3.723 8.211 1 98.81 82 ILE A C 1
ATOM 677 O O . ILE A 1 82 ? -5.488 3.223 7.559 1 98.81 82 ILE A O 1
ATOM 681 N N . ASP A 1 83 ? -3.672 2.998 8.844 1 97.19 83 ASP A N 1
ATOM 682 C CA . ASP A 1 83 ? -3.711 1.541 8.766 1 97.19 83 ASP A CA 1
ATOM 683 C C . ASP A 1 83 ? -5.055 1.004 9.258 1 97.19 83 ASP A C 1
ATOM 685 O O . ASP A 1 83 ? -5.66 0.144 8.617 1 97.19 83 ASP A O 1
ATOM 689 N N . GLY A 1 84 ? -5.441 1.495 10.43 1 96.25 84 GLY A N 1
ATOM 690 C CA . GLY A 1 84 ? -6.707 1.052 10.984 1 96.25 84 GLY A CA 1
ATOM 691 C C . GLY A 1 84 ? -7.883 1.284 10.055 1 96.25 84 GLY A C 1
ATOM 692 O O . GLY A 1 84 ? -8.75 0.422 9.914 1 96.25 84 GLY A O 1
ATOM 693 N N . SER A 1 85 ? -7.867 2.361 9.414 1 97.81 85 SER A N 1
ATOM 694 C CA . SER A 1 85 ? -8.922 2.691 8.461 1 97.81 85 SER A CA 1
ATOM 695 C C . SER A 1 85 ? -8.891 1.756 7.258 1 97.81 85 SER A C 1
ATOM 697 O O . SER A 1 85 ? -9.891 1.104 6.945 1 97.81 85 SER A O 1
ATOM 699 N N . LEU A 1 86 ? -7.766 1.635 6.641 1 97.81 86 LEU A N 1
ATOM 700 C CA . LEU A 1 86 ? -7.645 0.898 5.387 1 97.81 86 LEU A CA 1
ATOM 701 C C . LEU A 1 86 ? -7.906 -0.588 5.602 1 97.81 86 LEU A C 1
ATOM 703 O O . LEU A 1 86 ? -8.594 -1.224 4.801 1 97.81 86 LEU A O 1
ATOM 707 N N . GLN A 1 87 ? -7.406 -1.106 6.672 1 94.62 87 GLN A N 1
ATOM 708 C CA . GLN A 1 87 ? -7.504 -2.539 6.934 1 94.62 87 GLN A CA 1
ATOM 709 C C . GLN A 1 87 ? -8.953 -2.957 7.156 1 94.62 87 GLN A C 1
ATOM 711 O O . GLN A 1 87 ? -9.32 -4.109 6.918 1 94.62 87 GLN A O 1
ATOM 716 N N . THR A 1 88 ? -9.734 -2.004 7.582 1 93.5 88 THR A N 1
ATOM 717 C CA . THR A 1 88 ? -11.133 -2.316 7.859 1 93.5 88 THR A CA 1
ATOM 718 C C . THR A 1 88 ? -12.023 -1.878 6.699 1 93.5 88 THR A C 1
ATOM 720 O O . THR A 1 88 ? -13.242 -1.775 6.852 1 93.5 88 THR A O 1
ATOM 723 N N . GLY A 1 89 ? -11.391 -1.552 5.594 1 93.94 89 GLY A N 1
ATOM 724 C CA . GLY A 1 89 ? -12.133 -1.257 4.379 1 93.94 89 GLY A CA 1
ATOM 725 C C . GLY A 1 89 ? -12.508 0.208 4.25 1 93.94 89 GLY A C 1
ATOM 726 O O . GLY A 1 89 ? -13.219 0.593 3.318 1 93.94 89 GLY A O 1
ATOM 727 N N . GLY A 1 90 ? -12.023 0.99 5.203 1 97.69 90 GLY A N 1
ATOM 728 C CA . GLY A 1 90 ? -12.266 2.422 5.125 1 97.69 90 GLY A CA 1
ATOM 729 C C . GLY A 1 90 ? -11.328 3.133 4.164 1 97.69 90 GLY A C 1
ATOM 730 O O . GLY A 1 90 ? -10.406 2.521 3.623 1 97.69 90 GLY A O 1
ATOM 731 N N . LYS A 1 91 ? -11.625 4.391 3.934 1 98.81 91 LYS A N 1
ATOM 732 C CA . LYS A 1 91 ? -10.797 5.266 3.105 1 98.81 91 LYS A CA 1
ATOM 733 C C . LYS A 1 91 ? -10.492 6.574 3.826 1 98.81 91 LYS A C 1
ATOM 735 O O . LYS A 1 91 ? -11.352 7.133 4.508 1 98.81 91 LYS A O 1
ATOM 740 N N . VAL A 1 92 ? -9.266 7.031 3.623 1 98.94 92 VAL A N 1
ATOM 741 C CA . VAL A 1 92 ? -8.781 8.164 4.41 1 98.94 92 VAL A CA 1
ATOM 742 C C . VAL A 1 92 ? -8.43 9.32 3.48 1 98.94 92 VAL A C 1
ATOM 744 O O . VAL A 1 92 ? -7.754 9.133 2.469 1 98.94 92 VAL A O 1
ATOM 747 N N . LEU A 1 93 ? -8.93 10.484 3.799 1 98.94 93 LEU A N 1
ATOM 748 C CA . LEU A 1 93 ? -8.422 11.727 3.229 1 98.94 93 LEU A CA 1
ATOM 749 C C . LEU A 1 93 ? -7.492 12.438 4.211 1 98.94 93 LEU A C 1
ATOM 751 O O . LEU A 1 93 ? -7.871 12.688 5.355 1 98.94 93 LEU A O 1
ATOM 755 N N . VAL A 1 94 ? -6.285 12.711 3.752 1 99 94 VAL A N 1
ATOM 756 C CA . VAL A 1 94 ? -5.371 13.586 4.473 1 99 94 VAL A CA 1
ATOM 757 C C . VAL A 1 94 ? -5.34 14.961 3.807 1 99 94 VAL A C 1
ATOM 759 O O . VAL A 1 94 ? -5.016 15.078 2.623 1 99 94 VAL A O 1
ATOM 762 N N . HIS A 1 95 ? -5.73 15.945 4.652 1 98.94 95 HIS A N 1
ATOM 763 C CA . HIS A 1 95 ? -5.691 17.266 4.027 1 98.94 95 HIS A CA 1
ATOM 764 C C . HIS A 1 95 ? -5.105 18.312 4.977 1 98.94 95 HIS A C 1
ATOM 766 O O . HIS A 1 95 ? -5.211 18.172 6.195 1 98.94 95 HIS A O 1
ATOM 772 N N . GLY A 1 96 ? -4.414 19.281 4.477 1 98.19 96 GLY A N 1
ATOM 773 C CA . GLY A 1 96 ? -4.109 20.578 5.047 1 98.19 96 GLY A CA 1
ATOM 774 C C . GLY A 1 96 ? -4.832 21.719 4.348 1 98.19 96 GLY A C 1
ATOM 775 O O . GLY A 1 96 ? -5.902 21.516 3.771 1 98.19 96 GLY A O 1
ATOM 776 N N . ASN A 1 97 ? -4.266 22.859 4.547 1 97.88 97 ASN A N 1
ATOM 777 C CA . ASN A 1 97 ? -4.879 23.984 3.854 1 97.88 97 ASN A CA 1
ATOM 778 C C . ASN A 1 97 ? -4.793 23.828 2.338 1 97.88 97 ASN A C 1
ATOM 780 O O . ASN A 1 97 ? -5.816 23.734 1.66 1 97.88 97 ASN A O 1
ATOM 784 N N . ALA A 1 98 ? -3.584 23.672 1.841 1 97.81 98 ALA A N 1
ATOM 785 C CA . ALA A 1 98 ? -3.373 23.625 0.396 1 97.81 98 ALA A CA 1
ATOM 786 C C . ALA A 1 98 ? -3.104 22.203 -0.074 1 97.81 98 ALA A C 1
ATOM 788 O O . ALA A 1 98 ? -3.156 21.922 -1.272 1 97.81 98 ALA A O 1
ATOM 789 N N . GLY A 1 99 ? -2.789 21.266 0.818 1 98.25 99 GLY A N 1
ATOM 790 C CA . GLY A 1 99 ? -2.475 19.906 0.422 1 98.25 99 GLY A CA 1
ATOM 791 C C . GLY A 1 99 ? -1.11 19.766 -0.228 1 98.25 99 GLY A C 1
ATOM 792 O O . GLY A 1 99 ? -0.902 18.906 -1.075 1 98.25 99 GLY A O 1
ATOM 793 N N . ILE A 1 100 ? -0.121 20.547 0.175 1 98.56 100 ILE A N 1
ATOM 794 C CA . ILE A 1 100 ? 1.133 20.656 -0.563 1 98.56 100 ILE A CA 1
ATOM 795 C C . ILE A 1 100 ? 2.301 20.297 0.351 1 98.56 100 ILE A C 1
ATOM 797 O O . ILE A 1 100 ? 3.279 19.688 -0.092 1 98.56 100 ILE A O 1
ATOM 801 N N . SER A 1 101 ? 2.271 20.641 1.646 1 98.81 101 SER A N 1
ATOM 802 C CA . SER A 1 101 ? 3.432 20.516 2.523 1 98.81 101 SER A CA 1
ATOM 803 C C . SER A 1 101 ? 3.104 19.672 3.752 1 98.81 101 SER A C 1
ATOM 805 O O . SER A 1 101 ? 3.488 18.5 3.832 1 98.81 101 SER A O 1
ATOM 807 N N . ARG A 1 102 ? 2.188 20.172 4.656 1 98.75 102 ARG A N 1
ATOM 808 C CA . ARG A 1 102 ? 1.873 19.453 5.895 1 98.75 102 ARG A CA 1
ATOM 809 C C . ARG A 1 102 ? 1.246 18.094 5.605 1 98.75 102 ARG A C 1
ATOM 811 O O . ARG A 1 102 ? 1.785 17.062 6.004 1 98.75 102 ARG A O 1
ATOM 818 N N . SER A 1 103 ? 0.14 18.125 4.875 1 98.94 103 SER A N 1
ATOM 819 C CA . SER A 1 103 ? -0.553 16.875 4.574 1 98.94 103 SER A CA 1
ATOM 820 C C . SER A 1 103 ? 0.312 15.953 3.723 1 98.94 103 SER A C 1
ATOM 822 O O . SER A 1 103 ? 0.344 14.742 3.945 1 98.94 103 SER A O 1
ATOM 824 N N . ALA A 1 104 ? 1.044 16.531 2.801 1 98.94 104 ALA A N 1
ATOM 825 C CA . ALA A 1 104 ? 1.934 15.742 1.946 1 98.94 104 ALA A CA 1
ATOM 826 C C . ALA A 1 104 ? 3.002 15.031 2.773 1 98.94 104 ALA A C 1
ATOM 828 O O . ALA A 1 104 ? 3.305 13.859 2.533 1 98.94 104 ALA A O 1
ATOM 829 N N . ALA A 1 105 ? 3.559 15.719 3.725 1 98.94 105 ALA A N 1
ATOM 830 C CA . ALA A 1 105 ? 4.598 15.133 4.566 1 98.94 105 ALA A CA 1
ATOM 831 C C . ALA A 1 105 ? 4.086 13.883 5.277 1 98.94 105 ALA A C 1
ATOM 833 O O . ALA A 1 105 ? 4.805 12.883 5.375 1 98.94 105 ALA A O 1
ATOM 834 N N . PHE A 1 106 ? 2.887 13.883 5.668 1 98.94 106 PHE A N 1
ATOM 835 C CA . PHE A 1 106 ? 2.33 12.758 6.414 1 98.94 106 PHE A CA 1
ATOM 836 C C . PHE A 1 106 ? 2.039 11.586 5.488 1 98.94 106 PHE A C 1
ATOM 838 O O . PHE A 1 106 ? 2.248 10.43 5.859 1 98.94 106 PHE A O 1
ATOM 845 N N . VAL A 1 107 ? 1.578 11.859 4.293 1 98.94 107 VAL A N 1
ATOM 846 C CA . VAL A 1 107 ? 1.344 10.789 3.324 1 98.94 107 VAL A CA 1
ATOM 847 C C . VAL A 1 107 ? 2.674 10.172 2.906 1 98.94 107 VAL A C 1
ATOM 849 O O . VAL A 1 107 ? 2.789 8.945 2.793 1 98.94 107 VAL A O 1
ATOM 852 N N . ILE A 1 108 ? 3.682 11.039 2.752 1 98.94 108 ILE A N 1
ATOM 853 C CA . ILE A 1 108 ? 5.012 10.555 2.408 1 98.94 108 ILE A CA 1
ATOM 854 C C . ILE A 1 108 ? 5.543 9.672 3.533 1 98.94 108 ILE A C 1
ATOM 856 O O . ILE A 1 108 ? 6.047 8.57 3.285 1 98.94 108 ILE A O 1
ATOM 860 N N . ALA A 1 109 ? 5.43 10.109 4.789 1 98.94 109 ALA A N 1
ATOM 861 C CA . ALA A 1 109 ? 5.887 9.328 5.941 1 98.94 109 ALA A CA 1
ATOM 862 C C . ALA A 1 109 ? 5.195 7.969 5.988 1 98.94 109 ALA A C 1
ATOM 864 O O . ALA A 1 109 ? 5.832 6.953 6.273 1 98.94 109 ALA A O 1
ATOM 865 N N . TYR A 1 110 ? 3.984 8 5.723 1 98.88 110 TYR A N 1
ATOM 866 C CA . TYR A 1 110 ? 3.217 6.758 5.723 1 98.88 110 TYR A CA 1
ATOM 867 C C . TYR A 1 110 ? 3.775 5.773 4.703 1 98.88 110 TYR A C 1
ATOM 869 O O . TYR A 1 110 ? 3.99 4.602 5.016 1 98.88 110 TYR A O 1
ATOM 877 N N . ILE A 1 111 ? 4.02 6.238 3.48 1 98.69 111 ILE A N 1
ATOM 878 C CA . ILE A 1 111 ? 4.508 5.41 2.381 1 98.69 111 ILE A CA 1
ATOM 879 C C . ILE A 1 111 ? 5.918 4.918 2.693 1 98.69 111 ILE A C 1
ATOM 881 O O . ILE A 1 111 ? 6.238 3.75 2.455 1 98.69 111 ILE A O 1
ATOM 885 N N . MET A 1 112 ? 6.742 5.812 3.256 1 98.56 112 MET A N 1
ATOM 886 C CA . MET A 1 112 ? 8.102 5.434 3.617 1 98.56 112 MET A CA 1
ATOM 887 C C . MET A 1 112 ? 8.102 4.242 4.57 1 98.56 112 MET A C 1
ATOM 889 O O . MET A 1 112 ? 8.797 3.252 4.336 1 98.56 112 MET A O 1
ATOM 893 N N . GLU A 1 113 ? 7.312 4.328 5.555 1 97.81 113 GLU A N 1
ATOM 894 C CA . GLU A 1 113 ? 7.316 3.273 6.566 1 97.81 113 GLU A CA 1
ATOM 895 C C . GLU A 1 113 ? 6.637 2.01 6.051 1 97.81 113 GLU A C 1
ATOM 897 O O . GLU A 1 113 ? 7.125 0.9 6.27 1 97.81 113 GLU A O 1
ATOM 902 N N . THR A 1 114 ? 5.555 2.17 5.379 1 97.56 114 THR A N 1
ATOM 903 C CA . THR A 1 114 ? 4.738 1.039 4.949 1 97.56 114 THR A CA 1
ATOM 904 C C . THR A 1 114 ? 5.48 0.203 3.91 1 97.56 114 THR A C 1
ATOM 906 O O . THR A 1 114 ? 5.375 -1.024 3.902 1 97.56 114 THR A O 1
ATOM 909 N N . PHE A 1 115 ? 6.277 0.875 3.08 1 97.31 115 PHE A N 1
ATOM 910 C CA . PHE A 1 115 ? 6.895 0.166 1.967 1 97.31 115 PHE A CA 1
ATOM 911 C C . PHE A 1 115 ? 8.414 0.18 2.09 1 97.31 115 PHE A C 1
ATOM 913 O O . PHE A 1 115 ? 9.125 -0.215 1.162 1 97.31 115 PHE A O 1
ATOM 920 N N . GLY A 1 116 ? 8.914 0.768 3.221 1 96.06 116 GLY A N 1
ATOM 921 C CA . GLY A 1 116 ? 10.352 0.779 3.443 1 96.06 116 GLY A CA 1
ATOM 922 C C . GLY A 1 116 ? 11.109 1.621 2.432 1 96.06 116 GLY A C 1
ATOM 923 O O . GLY A 1 116 ? 12.203 1.253 2.006 1 96.06 116 GLY A O 1
ATOM 924 N N . MET A 1 117 ? 10.555 2.721 2.072 1 97.12 117 MET A N 1
ATOM 925 C CA . MET A 1 117 ? 11.141 3.582 1.049 1 97.12 117 MET A CA 1
ATOM 926 C C . MET A 1 117 ? 11.945 4.711 1.683 1 97.12 117 MET A C 1
ATOM 928 O O . MET A 1 117 ? 11.586 5.219 2.742 1 97.12 117 MET A O 1
ATOM 932 N N . LYS A 1 118 ? 12.961 5.07 0.938 1 97.12 118 LYS A N 1
ATOM 933 C CA . LYS A 1 118 ? 13.641 6.312 1.298 1 97.12 118 LYS A CA 1
ATOM 934 C C . LYS A 1 118 ? 12.812 7.527 0.898 1 97.12 118 LYS A C 1
ATOM 936 O O . LYS A 1 118 ? 11.938 7.434 0.038 1 97.12 118 LYS A O 1
ATOM 941 N N . TYR A 1 119 ? 13.148 8.602 1.5 1 98.44 119 TYR A N 1
ATOM 942 C CA . TYR A 1 119 ? 12.391 9.836 1.279 1 98.44 119 TYR A CA 1
ATOM 943 C C . TYR A 1 119 ? 12.281 10.148 -0.209 1 98.44 119 TYR A C 1
ATOM 945 O O . TYR A 1 119 ? 11.188 10.414 -0.711 1 98.44 119 TYR A O 1
ATOM 953 N N . ARG A 1 120 ? 13.367 10.086 -0.89 1 98.12 120 ARG A N 1
ATOM 954 C CA . ARG A 1 120 ? 13.406 10.492 -2.291 1 98.12 120 ARG A CA 1
ATOM 955 C C . ARG A 1 120 ? 12.422 9.688 -3.123 1 98.12 120 ARG A C 1
ATOM 957 O O . ARG A 1 120 ? 11.664 10.25 -3.924 1 98.12 120 ARG A O 1
ATOM 964 N N . ASP A 1 121 ? 12.398 8.438 -2.918 1 98.06 121 ASP A N 1
ATOM 965 C CA . ASP A 1 121 ? 11.516 7.562 -3.688 1 98.06 121 ASP A CA 1
ATOM 966 C C . ASP A 1 121 ? 10.055 7.77 -3.291 1 98.06 121 ASP A C 1
ATOM 968 O O . ASP A 1 121 ? 9.172 7.816 -4.152 1 98.06 121 ASP A O 1
ATOM 972 N N . ALA A 1 122 ? 9.844 7.844 -2.018 1 98.75 122 ALA A N 1
ATOM 973 C CA . ALA A 1 122 ? 8.484 8.078 -1.536 1 98.75 122 ALA A CA 1
ATOM 974 C C . ALA A 1 122 ? 7.949 9.414 -2.031 1 98.75 122 ALA A C 1
ATOM 976 O O . ALA A 1 122 ? 6.793 9.508 -2.457 1 98.75 122 ALA A O 1
ATOM 977 N N . PHE A 1 123 ? 8.773 10.43 -2.016 1 98.81 123 PHE A N 1
ATOM 978 C CA . PHE A 1 123 ? 8.406 11.742 -2.537 1 98.81 123 PHE A CA 1
ATOM 979 C C . PHE A 1 123 ? 8.023 11.656 -4.008 1 98.81 123 PHE A C 1
ATOM 981 O O . PHE A 1 123 ? 6.992 12.18 -4.422 1 98.81 123 PHE A O 1
ATOM 988 N N . ALA A 1 124 ? 8.812 11.016 -4.73 1 98.62 124 ALA A N 1
ATOM 989 C CA . ALA A 1 124 ? 8.562 10.875 -6.164 1 98.62 124 ALA A CA 1
ATOM 990 C C . ALA A 1 124 ? 7.242 10.156 -6.422 1 98.62 124 ALA A C 1
ATOM 992 O O . ALA A 1 124 ? 6.488 10.539 -7.32 1 98.62 124 ALA A O 1
ATOM 993 N N . TYR A 1 125 ? 6.984 9.148 -5.695 1 98.44 125 TYR A N 1
ATOM 994 C CA . TYR A 1 125 ? 5.754 8.383 -5.836 1 98.44 125 TYR A CA 1
ATOM 995 C C . TYR A 1 125 ? 4.527 9.266 -5.617 1 98.44 125 TYR A C 1
ATOM 997 O O . TYR A 1 125 ? 3.588 9.242 -6.414 1 98.44 125 TYR A O 1
ATOM 1005 N N . VAL A 1 126 ? 4.559 10.062 -4.566 1 98.75 126 VAL A N 1
ATOM 1006 C CA . VAL A 1 126 ? 3.438 10.938 -4.246 1 98.75 126 VAL A CA 1
ATOM 1007 C C . VAL A 1 126 ? 3.34 12.055 -5.285 1 98.75 126 VAL A C 1
ATOM 1009 O O . VAL A 1 126 ? 2.244 12.398 -5.734 1 98.75 126 VAL A O 1
ATOM 1012 N N . GLN A 1 127 ? 4.457 12.562 -5.66 1 98.69 127 GLN A N 1
ATOM 1013 C CA . GLN A 1 127 ? 4.484 13.68 -6.605 1 98.69 127 GLN A CA 1
ATOM 1014 C C . GLN A 1 127 ? 3.902 13.266 -7.953 1 98.69 127 GLN A C 1
ATOM 1016 O O . GLN A 1 127 ? 3.26 14.07 -8.633 1 98.69 127 GLN A O 1
ATOM 1021 N N . GLU A 1 128 ? 4.133 12.062 -8.344 1 97.69 128 GLU A N 1
ATOM 1022 C CA . GLU A 1 128 ? 3.584 11.555 -9.602 1 97.69 128 GLU A CA 1
ATOM 1023 C C . GLU A 1 128 ? 2.059 11.586 -9.586 1 97.69 128 GLU A C 1
ATOM 1025 O O . GLU A 1 128 ? 1.425 11.719 -10.633 1 97.69 128 GLU A O 1
ATOM 1030 N N . ARG A 1 129 ? 1.461 11.516 -8.445 1 97.5 129 ARG A N 1
ATOM 1031 C CA . ARG A 1 129 ? 0.011 11.438 -8.305 1 97.5 129 ARG A CA 1
ATOM 1032 C C . ARG A 1 129 ? -0.574 12.781 -7.891 1 97.5 129 ARG A C 1
ATOM 1034 O O . ARG A 1 129 ? -1.72 13.094 -8.219 1 97.5 129 ARG A O 1
ATOM 1041 N N . ARG A 1 130 ? 0.265 13.438 -7.223 1 98.25 130 ARG A N 1
ATOM 1042 C CA . ARG A 1 130 ? -0.053 14.82 -6.879 1 98.25 130 ARG A CA 1
ATOM 1043 C C . ARG A 1 130 ? 1.151 15.727 -7.094 1 98.25 130 ARG A C 1
ATOM 1045 O O . ARG A 1 130 ? 1.933 15.961 -6.172 1 98.25 130 ARG A O 1
ATOM 1052 N N . PHE A 1 131 ? 1.128 16.359 -8.102 1 97.69 131 PHE A N 1
ATOM 1053 C CA . PHE A 1 131 ? 2.328 16.969 -8.656 1 97.69 131 PHE A CA 1
ATOM 1054 C C . PHE A 1 131 ? 2.746 18.188 -7.836 1 97.69 131 PHE A C 1
ATOM 1056 O O . PHE A 1 131 ? 3.914 18.578 -7.852 1 97.69 131 PHE A O 1
ATOM 1063 N N . CYS A 1 132 ? 1.867 18.766 -7.102 1 98.38 132 CYS A N 1
ATOM 1064 C CA . CYS A 1 132 ? 2.156 20.062 -6.508 1 98.38 132 CYS A CA 1
ATOM 1065 C C . CYS A 1 132 ? 2.723 19.906 -5.102 1 98.38 132 CYS A C 1
ATOM 1067 O O . CYS A 1 132 ? 2.91 20.906 -4.395 1 98.38 132 CYS A O 1
ATOM 1069 N N . ILE A 1 133 ? 2.953 18.719 -4.66 1 98.75 133 ILE A N 1
ATOM 1070 C CA . ILE A 1 133 ? 3.436 18.562 -3.293 1 98.75 133 ILE A CA 1
ATOM 1071 C C . ILE A 1 133 ? 4.824 19.188 -3.16 1 98.75 133 ILE A C 1
ATOM 1073 O O . ILE A 1 133 ? 5.621 19.156 -4.102 1 98.75 133 ILE A O 1
ATOM 1077 N N . ASN A 1 134 ? 5.059 19.766 -2.018 1 98.69 134 ASN A N 1
ATOM 1078 C CA . ASN A 1 134 ? 6.324 20.422 -1.715 1 98.69 134 ASN A CA 1
ATOM 1079 C C . ASN A 1 134 ? 6.504 20.625 -0.214 1 98.69 134 ASN A C 1
ATOM 1081 O O . ASN A 1 134 ? 6.465 21.75 0.274 1 98.69 134 ASN A O 1
ATOM 1085 N N . PRO A 1 135 ? 6.828 19.578 0.511 1 98.81 135 PRO A N 1
ATOM 1086 C CA . PRO A 1 135 ? 7.105 19.766 1.938 1 98.81 135 PRO A CA 1
ATOM 1087 C C . PRO A 1 135 ? 8.219 20.781 2.197 1 98.81 135 PRO A C 1
ATOM 1089 O O . PRO A 1 135 ? 9.203 20.828 1.45 1 98.81 135 PRO A O 1
ATOM 1092 N N . ASN A 1 136 ? 8.055 21.609 3.178 1 98.62 136 ASN A N 1
ATOM 1093 C CA . ASN A 1 136 ? 9.109 22.562 3.477 1 98.62 136 ASN A CA 1
ATOM 1094 C C . ASN A 1 136 ? 10.391 21.875 3.928 1 98.62 136 ASN A C 1
ATOM 1096 O O . ASN A 1 136 ? 10.383 20.672 4.215 1 98.62 136 ASN A O 1
ATOM 1100 N N . ALA A 1 137 ? 11.43 22.609 4.074 1 98.62 137 ALA A N 1
ATOM 1101 C CA . ALA A 1 137 ? 12.758 22.047 4.277 1 98.62 137 ALA A CA 1
ATOM 1102 C C . ALA A 1 137 ? 12.852 21.328 5.625 1 98.62 137 ALA A C 1
ATOM 1104 O O . ALA A 1 137 ? 13.523 20.297 5.746 1 98.62 137 ALA A O 1
ATOM 1105 N N . GLY A 1 138 ? 12.273 21.891 6.629 1 98.81 138 GLY A N 1
ATOM 1106 C CA . GLY A 1 138 ? 12.281 21.234 7.934 1 98.81 138 GLY A CA 1
ATOM 1107 C C . GLY A 1 138 ? 11.562 19.906 7.941 1 98.81 138 GLY A C 1
ATOM 1108 O O . GLY A 1 138 ? 12.031 18.953 8.562 1 98.81 138 GLY A O 1
ATOM 1109 N N . PHE A 1 139 ? 10.453 19.828 7.266 1 98.88 139 PHE A N 1
ATOM 1110 C CA . PHE A 1 139 ? 9.703 18.578 7.145 1 98.88 139 PHE A CA 1
ATOM 1111 C C . PHE A 1 139 ? 10.516 17.531 6.387 1 98.88 139 PHE A C 1
ATOM 1113 O O . PHE A 1 139 ? 10.562 16.359 6.793 1 98.88 139 PHE A O 1
ATOM 1120 N N . VAL A 1 140 ? 11.203 17.984 5.348 1 98.88 140 VAL A N 1
ATOM 1121 C CA . VAL A 1 140 ? 12.031 17.078 4.555 1 98.88 140 VAL A CA 1
ATOM 1122 C C . VAL A 1 140 ? 13.117 16.453 5.434 1 98.88 140 VAL A C 1
ATOM 1124 O O . VAL A 1 140 ? 13.344 15.25 5.395 1 98.88 140 VAL A O 1
ATOM 1127 N N . HIS A 1 141 ? 13.703 17.281 6.223 1 98.69 141 HIS A N 1
ATOM 1128 C CA . HIS A 1 141 ? 14.742 16.781 7.117 1 98.69 141 HIS A CA 1
ATOM 1129 C C . HIS A 1 141 ? 14.188 15.758 8.094 1 98.69 141 HIS A C 1
ATOM 1131 O O . HIS A 1 141 ? 14.812 14.727 8.344 1 98.69 141 HIS A O 1
ATOM 1137 N N . GLN A 1 142 ? 13.07 16.031 8.586 1 98.75 142 GLN A N 1
ATOM 1138 C CA . GLN A 1 142 ? 12.453 15.117 9.539 1 98.75 142 GLN A CA 1
ATOM 1139 C C . GLN A 1 142 ? 12.016 13.82 8.867 1 98.75 142 GLN A C 1
ATOM 1141 O O . GLN A 1 142 ? 12.109 12.742 9.453 1 98.75 142 GLN A O 1
ATOM 1146 N N . LEU A 1 143 ? 11.57 13.883 7.66 1 98.81 143 LEU A N 1
ATOM 1147 C CA . LEU A 1 143 ? 11.234 12.688 6.887 1 98.81 143 LEU A CA 1
ATOM 1148 C C . LEU A 1 143 ? 12.477 11.828 6.648 1 98.81 143 LEU A C 1
ATOM 1150 O O . LEU A 1 143 ? 12.422 10.609 6.777 1 98.81 143 LEU A O 1
ATOM 1154 N N . GLN A 1 144 ? 13.555 12.453 6.332 1 98.69 144 GLN A N 1
ATOM 1155 C CA . GLN A 1 144 ? 14.797 11.719 6.129 1 98.69 144 GLN A CA 1
ATOM 1156 C C . GLN A 1 144 ? 15.258 11.047 7.422 1 98.69 144 GLN A C 1
ATOM 1158 O O . GLN A 1 144 ? 15.711 9.906 7.402 1 98.69 144 GLN A O 1
ATOM 1163 N N . GLU A 1 145 ? 15.039 11.688 8.516 1 97.94 145 GLU A N 1
ATOM 1164 C CA . GLU A 1 145 ? 15.383 11.133 9.82 1 97.94 145 GLU A CA 1
ATOM 1165 C C . GLU A 1 145 ? 14.461 9.977 10.188 1 97.94 145 GLU A C 1
ATOM 1167 O O . GLU A 1 145 ? 14.867 9.055 10.906 1 97.94 145 GLU A O 1
ATOM 1172 N N . TYR A 1 146 ? 13.305 10.062 9.742 1 98.19 146 TYR A N 1
ATOM 1173 C CA . TYR A 1 146 ? 12.281 9.078 10.102 1 98.19 146 TYR A CA 1
ATOM 1174 C C . TYR A 1 146 ? 12.672 7.688 9.625 1 98.19 146 TYR A C 1
ATOM 1176 O O . TYR A 1 146 ? 12.25 6.684 10.211 1 98.19 146 TYR A O 1
ATOM 1184 N N . GLU A 1 147 ? 13.477 7.617 8.586 1 96.19 147 GLU A N 1
ATOM 1185 C CA . GLU A 1 147 ? 13.906 6.34 8.031 1 96.19 147 GLU A CA 1
ATOM 1186 C C . GLU A 1 147 ? 14.594 5.48 9.094 1 96.19 147 GLU A C 1
ATOM 1188 O O . GLU A 1 147 ? 14.281 4.301 9.242 1 96.19 147 GLU A O 1
ATOM 1193 N N . ALA A 1 148 ? 15.445 6.062 9.852 1 94.75 148 ALA A N 1
ATOM 1194 C CA . ALA A 1 148 ? 16.172 5.34 10.891 1 94.75 148 ALA A CA 1
ATOM 1195 C C . ALA A 1 148 ? 15.242 4.859 11.992 1 94.75 148 ALA A C 1
ATOM 1197 O O . ALA A 1 148 ? 15.445 3.783 12.562 1 94.75 148 ALA A O 1
ATOM 1198 N N . ILE A 1 149 ? 14.273 5.59 12.188 1 94.19 149 ILE A N 1
ATOM 1199 C CA . ILE A 1 149 ? 13.367 5.309 13.297 1 94.19 149 ILE A CA 1
ATOM 1200 C C . ILE A 1 149 ? 12.484 4.113 12.953 1 94.19 149 ILE A C 1
ATOM 1202 O O . ILE A 1 149 ? 12.383 3.164 13.734 1 94.19 149 ILE A O 1
ATOM 1206 N N . TYR A 1 150 ? 11.891 4.117 11.758 1 92.56 150 TYR A N 1
ATOM 1207 C CA . TYR A 1 150 ? 10.992 2.998 11.484 1 92.56 150 TYR A CA 1
ATOM 1208 C C . TYR A 1 150 ? 11.781 1.729 11.18 1 92.56 150 TYR A C 1
ATOM 1210 O O . TYR A 1 150 ? 11.289 0.619 11.398 1 92.56 150 TYR A O 1
ATOM 1218 N N . LEU A 1 151 ? 13.031 1.864 10.719 1 91.69 151 LEU A N 1
ATOM 1219 C CA . LEU A 1 151 ? 13.883 0.692 10.539 1 91.69 151 LEU A CA 1
ATOM 1220 C C . LEU A 1 151 ? 14.242 0.072 11.883 1 91.69 151 LEU A C 1
ATOM 1222 O O . LEU A 1 151 ? 14.281 -1.153 12.016 1 91.69 151 LEU A O 1
ATOM 1226 N N . ALA A 1 152 ? 14.531 0.861 12.875 1 91.69 152 ALA A N 1
ATOM 1227 C CA . ALA A 1 152 ? 14.812 0.369 14.219 1 91.69 152 ALA A CA 1
ATOM 1228 C C . ALA A 1 152 ? 13.602 -0.365 14.797 1 91.69 152 ALA A C 1
ATOM 1230 O O . ALA A 1 152 ? 13.75 -1.426 15.406 1 91.69 152 ALA A O 1
ATOM 1231 N N . LYS A 1 153 ? 12.508 0.189 14.562 1 90.38 153 LYS A N 1
ATOM 1232 C CA . LYS A 1 153 ? 11.281 -0.454 15.016 1 90.38 153 LYS A CA 1
ATOM 1233 C C . LYS A 1 153 ? 11.102 -1.825 14.375 1 90.38 153 LYS A C 1
ATOM 1235 O O . LYS A 1 153 ? 10.719 -2.787 15.039 1 90.38 153 LYS A O 1
ATOM 1240 N N . LEU A 1 154 ? 11.352 -1.895 13.109 1 89.19 154 LEU A N 1
ATOM 1241 C CA . LEU A 1 154 ? 11.242 -3.145 12.367 1 89.19 154 LEU A CA 1
ATOM 1242 C C . LEU A 1 154 ? 12.234 -4.18 12.883 1 89.19 154 LEU A C 1
ATOM 1244 O O . LEU A 1 154 ? 11.891 -5.352 13.039 1 89.19 154 LEU A O 1
ATOM 1248 N N . THR A 1 155 ? 13.406 -3.732 13.172 1 87.94 155 THR A N 1
ATOM 1249 C CA . THR A 1 155 ? 14.438 -4.625 13.68 1 87.94 155 THR A CA 1
ATOM 1250 C C . THR A 1 155 ? 14.023 -5.223 15.023 1 87.94 155 THR A C 1
ATOM 1252 O O . THR A 1 155 ? 14.234 -6.41 15.273 1 87.94 155 THR A O 1
ATOM 1255 N N . ILE A 1 156 ? 13.406 -4.516 15.836 1 87.56 156 ILE A N 1
ATOM 1256 C CA . ILE A 1 156 ? 12.945 -4.957 17.141 1 87.56 156 ILE A CA 1
ATOM 1257 C C . ILE A 1 156 ? 11.82 -5.984 16.984 1 87.56 156 ILE A C 1
ATOM 1259 O O . ILE A 1 156 ? 11.781 -6.984 17.703 1 87.56 156 ILE A O 1
ATOM 1263 N N . GLN A 1 157 ? 10.984 -5.742 16.031 1 83.25 157 GLN A N 1
ATOM 1264 C CA . GLN A 1 157 ? 9.859 -6.637 15.773 1 83.25 157 GLN A CA 1
ATOM 1265 C C . GLN A 1 157 ? 10.344 -7.984 15.25 1 83.25 157 GLN A C 1
ATOM 1267 O O . GLN A 1 157 ? 9.727 -9.023 15.523 1 83.25 157 GLN A O 1
ATOM 1272 N N . MET A 1 158 ? 11.344 -7.965 14.453 1 79.94 158 MET A N 1
ATOM 1273 C CA . MET A 1 158 ? 11.852 -9.188 13.828 1 79.94 158 MET A CA 1
ATOM 1274 C C . MET A 1 158 ? 12.711 -9.977 14.805 1 79.94 158 MET A C 1
ATOM 1276 O O . MET A 1 158 ? 12.867 -11.195 14.656 1 79.94 158 MET A O 1
ATOM 1280 N N . MET A 1 159 ? 13.289 -9.234 15.688 1 75.88 159 MET A N 1
ATOM 1281 C CA . MET A 1 159 ? 14.164 -9.914 16.641 1 75.88 159 MET A CA 1
ATOM 1282 C C . MET A 1 159 ? 13.359 -10.555 17.766 1 75.88 159 MET A C 1
ATOM 1284 O O . MET A 1 159 ? 12.336 -10.008 18.188 1 75.88 159 MET A O 1
ATOM 1288 N N . SER A 1 160 ? 13.445 -11.914 18.016 1 65.75 160 SER A N 1
ATOM 1289 C CA . SER A 1 160 ? 12.867 -12.602 19.172 1 65.75 160 SER A CA 1
ATOM 1290 C C . SER A 1 160 ? 13.172 -11.852 20.453 1 65.75 160 SER A C 1
ATOM 1292 O O . SER A 1 160 ? 14.188 -11.156 20.562 1 65.75 160 SER A O 1
ATOM 1294 N N . PRO A 1 161 ? 11.984 -11.75 21.312 1 60.34 161 PRO A N 1
ATOM 1295 C CA . PRO A 1 161 ? 12.234 -11.102 22.609 1 60.34 161 PRO A CA 1
ATOM 1296 C C . PRO A 1 161 ? 13.594 -11.461 23.188 1 60.34 161 PRO A C 1
ATOM 1298 O O . PRO A 1 161 ? 14.234 -10.625 23.828 1 60.34 161 PRO A O 1
ATOM 1301 N N . LEU A 1 162 ? 14.023 -12.609 22.969 1 59.47 162 LEU A N 1
ATOM 1302 C CA . LEU A 1 162 ? 15.289 -13.078 23.516 1 59.47 162 LEU A CA 1
ATOM 1303 C C . LEU A 1 162 ? 16.469 -12.375 22.844 1 59.47 162 LEU A C 1
ATOM 1305 O O . LEU A 1 162 ? 17.453 -12.031 23.516 1 59.47 162 LEU A O 1
ATOM 1309 N N . GLN A 1 163 ? 16.297 -12.148 21.594 1 59.56 163 GLN A N 1
ATOM 1310 C CA . GLN A 1 163 ? 17.406 -11.531 20.875 1 59.56 163 GLN A CA 1
ATOM 1311 C C . GLN A 1 163 ? 17.547 -10.055 21.234 1 59.56 163 GLN A C 1
ATOM 1313 O O . GLN A 1 163 ? 18.656 -9.523 21.281 1 59.56 163 GLN A O 1
ATOM 1318 N N . ILE A 1 164 ? 16.453 -9.531 21.531 1 56.75 164 ILE A N 1
ATOM 1319 C CA . ILE A 1 164 ? 16.438 -8.133 21.953 1 56.75 164 ILE A CA 1
ATOM 1320 C C . ILE A 1 164 ? 17.125 -8.008 23.312 1 56.75 164 ILE A C 1
ATOM 1322 O O . ILE A 1 164 ? 17.922 -7.09 23.531 1 56.75 164 ILE A O 1
ATOM 1326 N N . GLU A 1 165 ? 16.766 -8.883 24.125 1 54.91 165 GLU A N 1
ATOM 1327 C CA . GLU A 1 165 ? 17.359 -8.891 25.453 1 54.91 165 GLU A CA 1
ATOM 1328 C C . GLU A 1 165 ? 18.875 -9.078 25.391 1 54.91 165 GLU A C 1
ATOM 1330 O O . GLU A 1 165 ? 19.609 -8.43 26.141 1 54.91 165 GLU A O 1
ATOM 1335 N N . ARG A 1 166 ? 19.281 -9.914 24.484 1 55.16 166 ARG A N 1
ATOM 1336 C CA . ARG A 1 166 ? 20.703 -10.195 24.359 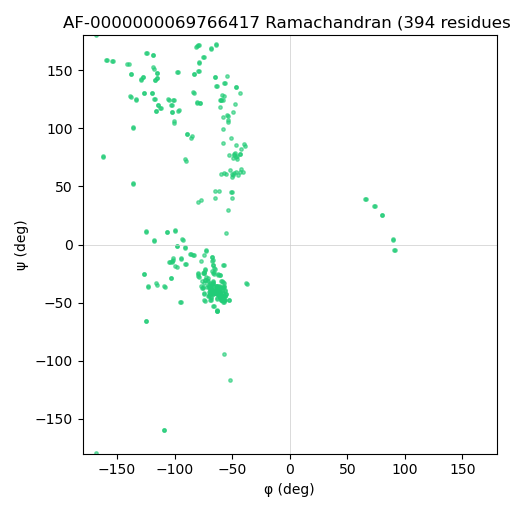1 55.16 166 ARG A CA 1
ATOM 1337 C C . ARG A 1 166 ? 21.469 -8.984 23.828 1 55.16 166 ARG A C 1
ATOM 1339 O O . ARG A 1 166 ? 22.578 -8.711 24.25 1 55.16 166 ARG A O 1
ATOM 1346 N N . SER A 1 167 ? 20.797 -8.281 23 1 55.03 167 SER A N 1
ATOM 1347 C CA . SER A 1 167 ? 21.422 -7.094 22.438 1 55.03 167 SER A CA 1
ATOM 1348 C C . SER A 1 167 ? 21.484 -5.957 23.438 1 55.03 167 SER A C 1
ATOM 1350 O O . SER A 1 167 ? 22.438 -5.176 23.453 1 55.03 167 SER A O 1
ATOM 1352 N N . LEU A 1 168 ? 20.469 -5.957 24.234 1 53.41 168 LEU A N 1
ATOM 1353 C CA . LEU A 1 168 ? 20.453 -4.988 25.328 1 53.41 168 LEU A CA 1
ATOM 1354 C C . LEU A 1 168 ? 21.406 -5.414 26.438 1 53.41 168 LEU A C 1
ATOM 1356 O O . LEU A 1 168 ? 22.016 -4.566 27.094 1 53.41 168 LEU A O 1
ATOM 1360 N N . SER A 1 169 ? 21.5 -6.625 26.672 1 53.03 169 SER A N 1
ATOM 1361 C CA . SER A 1 169 ? 22.375 -7.148 27.719 1 53.03 169 SER A CA 1
ATOM 1362 C C . SER A 1 169 ? 23.844 -7.023 27.344 1 53.03 169 SER A C 1
ATOM 1364 O O . SER A 1 169 ? 24.703 -6.887 28.203 1 53.03 169 SER A O 1
ATOM 1366 N N . VAL A 1 170 ? 24.031 -7.195 26.031 1 49.91 170 VAL A N 1
ATOM 1367 C CA . VAL A 1 170 ? 25.438 -7.113 25.656 1 49.91 170 VAL A CA 1
ATOM 1368 C C . VAL A 1 170 ? 25.938 -5.684 25.859 1 49.91 170 VAL A C 1
ATOM 1370 O O . VAL A 1 170 ? 27.109 -5.469 26.141 1 49.91 170 VAL A O 1
ATOM 1373 N N . HIS A 1 171 ? 24.984 -4.73 25.609 1 46.91 171 HIS A N 1
ATOM 1374 C CA . HIS A 1 171 ? 25.438 -3.369 25.875 1 46.91 171 HIS A CA 1
ATOM 1375 C C . HIS A 1 171 ? 25.578 -3.123 27.375 1 46.91 171 HIS A C 1
ATOM 1377 O O . HIS A 1 171 ? 26.281 -2.193 27.781 1 46.91 171 HIS A O 1
ATOM 1383 N N . SER A 1 172 ? 24.781 -3.838 28.078 1 43.66 172 SER A N 1
ATOM 1384 C CA . SER A 1 172 ? 24.953 -3.672 29.516 1 43.66 172 SER A CA 1
ATOM 1385 C C . SER A 1 172 ? 26.219 -4.375 30 1 43.66 172 SER A C 1
ATOM 1387 O O . SER A 1 172 ? 26.484 -4.426 31.203 1 43.66 172 SER A O 1
ATOM 1389 N N . GLY A 1 173 ? 26.797 -5.164 29.047 1 39.09 173 GLY A N 1
ATOM 1390 C CA . GLY A 1 173 ? 27.969 -5.848 29.562 1 39.09 173 GLY A CA 1
ATOM 1391 C C . GLY A 1 173 ? 28.969 -4.91 30.219 1 39.09 173 GLY A C 1
ATOM 1392 O O . GLY A 1 173 ? 29.078 -4.855 31.438 1 39.09 173 GLY A O 1
ATOM 1393 N N . THR A 1 174 ? 30.203 -4.852 29.594 1 39.53 174 THR A N 1
ATOM 1394 C CA . THR A 1 174 ? 31.484 -4.652 30.234 1 39.53 174 THR A CA 1
ATOM 1395 C C . THR A 1 174 ? 31.688 -3.188 30.609 1 39.53 174 THR A C 1
ATOM 1397 O O . THR A 1 174 ? 32.094 -2.379 29.766 1 39.53 174 THR A O 1
ATOM 1400 N N . THR A 1 175 ? 30.672 -2.467 31.062 1 37.28 175 THR A N 1
ATOM 1401 C CA . THR A 1 175 ? 31.219 -1.287 31.719 1 37.28 175 THR A CA 1
ATOM 1402 C C . THR A 1 175 ? 32.312 -1.681 32.719 1 37.28 175 THR A C 1
ATOM 1404 O O . THR A 1 175 ? 32 -2.258 33.75 1 37.28 175 THR A O 1
ATOM 1407 N N . GLY A 1 176 ? 33.344 -2.301 32.188 1 34.41 176 GLY A N 1
ATOM 1408 C CA . GLY A 1 176 ? 34.594 -2.443 32.969 1 34.41 176 GLY A CA 1
ATOM 1409 C C . GLY A 1 176 ? 34.906 -1.206 33.781 1 34.41 176 GLY A C 1
ATOM 1410 O O . GLY A 1 176 ? 35.062 -0.117 33.219 1 34.41 176 GLY A O 1
ATOM 1411 N N . SER A 1 177 ? 34.344 -1.106 34.938 1 33.75 177 SER A N 1
ATOM 1412 C CA . SER A 1 177 ? 34.812 -0.212 36 1 33.75 177 SER A CA 1
ATOM 1413 C C . SER A 1 177 ? 36.344 -0.201 36.094 1 33.75 177 SER A C 1
ATOM 1415 O O . SER A 1 177 ? 36.938 -1.188 36.531 1 33.75 177 SER A O 1
ATOM 1417 N N . LEU A 1 178 ? 37.094 0.213 35.094 1 28.66 178 LEU A N 1
ATOM 1418 C CA . LEU A 1 178 ? 38.531 0.516 35.25 1 28.66 178 LEU A CA 1
ATOM 1419 C C . LEU A 1 178 ? 38.75 1.403 36.469 1 28.66 178 LEU A C 1
ATOM 1421 O O . LEU A 1 178 ? 38.406 2.588 36.438 1 28.66 178 LEU A O 1
ATOM 1425 N N . LYS A 1 179 ? 38.375 0.872 37.656 1 32.44 179 LYS A N 1
ATOM 1426 C CA . LYS A 1 179 ? 38.875 1.468 38.906 1 32.44 179 LYS A CA 1
ATOM 1427 C C . LYS A 1 179 ? 40.375 1.811 38.781 1 32.44 179 LYS A C 1
ATOM 1429 O O . LYS A 1 179 ? 41.219 0.924 38.594 1 32.44 179 LYS A O 1
ATOM 1434 N N . ARG A 1 180 ? 40.688 2.939 38.188 1 32.62 180 ARG A N 1
ATOM 1435 C CA . ARG A 1 180 ? 42 3.578 38.25 1 32.62 180 ARG A CA 1
ATOM 1436 C C . ARG A 1 180 ? 42.562 3.551 39.656 1 32.62 180 ARG A C 1
ATOM 1438 O O . ARG A 1 180 ? 41.969 4.09 40.594 1 32.62 180 ARG A O 1
ATOM 1445 N N . THR A 1 181 ? 43.094 2.436 40.125 1 30.11 181 THR A N 1
ATOM 1446 C CA . THR A 1 181 ? 43.875 2.324 41.375 1 30.11 181 THR A CA 1
ATOM 1447 C C . THR A 1 181 ? 44.906 3.443 41.438 1 30.11 181 THR A C 1
ATOM 1449 O O . THR A 1 181 ? 45.875 3.457 40.688 1 30.11 181 THR A O 1
ATOM 1452 N N . HIS A 1 182 ? 44.5 4.727 41.469 1 29.62 182 HIS A N 1
ATOM 1453 C CA . HIS A 1 182 ? 45.438 5.832 41.75 1 29.62 182 HIS A CA 1
ATOM 1454 C C . HIS A 1 182 ? 46.281 5.531 42.969 1 29.62 182 HIS A C 1
ATOM 1456 O O . HIS A 1 182 ? 45.781 5.414 44.094 1 29.62 182 HIS A O 1
ATOM 1462 N N . GLU A 1 183 ? 47.312 4.664 42.875 1 30.45 183 GLU A N 1
ATOM 1463 C CA . GLU A 1 183 ? 48.406 4.539 43.844 1 30.45 183 GLU A CA 1
ATOM 1464 C C . GLU A 1 183 ? 48.938 5.906 44.219 1 30.45 183 GLU A C 1
ATOM 1466 O O . GLU A 1 183 ? 49.5 6.625 43.375 1 30.45 183 GLU A O 1
ATOM 1471 N N . GLU A 1 184 ? 48.188 6.695 45.031 1 29.83 184 GLU A N 1
ATOM 1472 C CA . GLU A 1 184 ? 48.688 7.906 45.688 1 29.83 184 GLU A CA 1
ATOM 1473 C C . GLU A 1 184 ? 50 7.648 46.375 1 29.83 184 GLU A C 1
ATOM 1475 O O . GLU A 1 184 ? 50.094 6.855 47.312 1 29.83 184 GLU A O 1
ATOM 1480 N N . ASP A 1 185 ? 51.125 7.582 45.656 1 30.42 185 ASP A N 1
ATOM 1481 C CA . ASP A 1 185 ? 52.531 7.625 46.156 1 30.42 185 ASP A CA 1
ATOM 1482 C C . ASP A 1 185 ? 52.75 8.828 47.062 1 30.42 185 ASP A C 1
ATOM 1484 O O . ASP A 1 185 ? 52.719 9.977 46.625 1 30.42 185 ASP A O 1
ATOM 1488 N N . ASP A 1 186 ? 52.094 8.977 48.25 1 30.55 186 ASP A N 1
ATOM 1489 C CA . ASP A 1 186 ? 52.312 9.977 49.281 1 30.55 186 ASP A CA 1
ATOM 1490 C C . ASP A 1 186 ? 53.781 10.055 49.656 1 30.55 186 ASP A C 1
ATOM 1492 O O . ASP A 1 186 ? 54.281 9.234 50.438 1 30.55 186 ASP A O 1
ATOM 1496 N N . ASP A 1 187 ? 54.719 10.32 48.781 1 28.58 187 ASP A N 1
ATOM 1497 C CA . ASP A 1 187 ? 56.125 10.547 49.125 1 28.58 187 ASP A CA 1
ATOM 1498 C C . ASP A 1 187 ? 56.281 11.797 49.969 1 28.58 187 ASP A C 1
ATOM 1500 O O . ASP A 1 187 ? 56.25 12.922 49.469 1 28.58 187 ASP A O 1
ATOM 1504 N N . PHE A 1 188 ? 55.438 12.07 51.062 1 28 188 PHE A N 1
ATOM 1505 C CA . PHE A 1 188 ? 55.75 13.234 51.875 1 28 188 PHE A CA 1
ATOM 1506 C C . PHE A 1 188 ? 57.188 13.242 52.312 1 28 188 PHE A C 1
ATOM 1508 O O . PHE A 1 188 ? 57.625 12.344 53.031 1 28 188 PHE A O 1
ATOM 1515 N N . GLY A 1 189 ? 58.094 13.891 51.531 1 24.42 189 GLY A N 1
ATOM 1516 C CA . GLY A 1 189 ? 59.5 14.289 51.656 1 24.42 189 GLY A CA 1
ATOM 1517 C C . GLY A 1 189 ? 59.812 14.977 53 1 24.42 189 GLY A C 1
ATOM 1518 O O . GLY A 1 189 ? 58.938 15.625 53.562 1 24.42 189 GLY A O 1
ATOM 1519 N N . GLY A 1 190 ? 60.719 14.523 53.875 1 27.95 190 GLY A N 1
ATOM 1520 C CA . GLY A 1 190 ? 61.438 14.812 55.094 1 27.95 190 GLY A CA 1
ATOM 1521 C C . GLY A 1 190 ? 62.094 16.172 55.094 1 27.95 190 GLY A C 1
ATOM 1522 O O . GLY A 1 190 ? 63 16.438 55.875 1 27.95 190 GLY A O 1
ATOM 1523 N N . MET A 1 191 ? 61.469 17.281 54.562 1 25.73 191 MET A N 1
ATOM 1524 C CA . MET A 1 191 ? 62.375 18.422 54.5 1 25.73 191 MET A CA 1
ATOM 1525 C C . MET A 1 191 ? 62.875 18.797 55.906 1 25.73 191 MET A C 1
ATOM 1527 O O . MET A 1 191 ? 62.094 18.891 56.844 1 25.73 191 MET A O 1
ATOM 1531 N N . GLN A 1 192 ? 64.188 18.734 56.188 1 26.06 192 GLN A N 1
ATOM 1532 C CA . GLN A 1 192 ? 65.25 18.953 57.156 1 26.06 192 GLN A CA 1
ATOM 1533 C C . GLN A 1 192 ? 65.375 20.422 57.562 1 26.06 192 GLN A C 1
ATOM 1535 O O . GLN A 1 192 ? 66 21.219 56.844 1 26.06 192 GLN A O 1
ATOM 1540 N N . VAL A 1 193 ? 64.312 21.141 57.875 1 23.59 193 VAL A N 1
ATOM 1541 C CA . VAL A 1 193 ? 64.625 22.531 58.188 1 23.59 193 VAL A CA 1
ATOM 1542 C C . VAL A 1 193 ? 65.625 22.609 59.344 1 23.59 193 VAL A C 1
ATOM 1544 O O . VAL A 1 193 ? 65.375 22.031 60.406 1 23.59 193 VAL A O 1
ATOM 1547 N N . ALA A 1 194 ? 66.875 23 59.188 1 27.72 194 ALA A N 1
ATOM 1548 C CA . ALA A 1 194 ? 68.062 23.406 59.875 1 27.72 194 ALA A CA 1
ATOM 1549 C C . ALA A 1 194 ? 67.812 24.562 60.844 1 27.72 194 ALA A C 1
ATOM 1551 O O . ALA A 1 194 ? 67.062 25.484 60.5 1 27.72 194 ALA A O 1
ATOM 1552 N N . THR A 1 195 ? 67.812 24.375 62.188 1 26.86 195 THR A N 1
ATOM 1553 C CA . THR A 1 195 ? 67.812 25.172 63.406 1 26.86 195 THR A CA 1
ATOM 1554 C C . THR A 1 195 ? 68.812 26.312 63.344 1 26.86 195 THR A C 1
ATOM 1556 O O . THR A 1 195 ? 70 26.078 63.438 1 26.86 195 THR A O 1
ATOM 1559 N N . ALA A 1 196 ? 68.812 27.297 62.438 1 25.55 196 ALA A N 1
ATOM 1560 C CA . ALA A 1 196 ? 69.75 28.359 62.375 1 25.55 196 ALA A CA 1
ATOM 1561 C C . ALA A 1 196 ? 69.812 29.172 63.688 1 25.55 196 ALA A C 1
ATOM 1563 O O . ALA A 1 196 ? 68.875 29.922 63.969 1 25.55 196 ALA A O 1
ATOM 1564 N N . GLN A 1 197 ? 70.188 28.562 64.875 1 23.28 197 GLN A N 1
ATOM 1565 C CA . GLN A 1 197 ? 70.688 29.25 66.062 1 23.28 197 GLN A CA 1
ATOM 1566 C C . GLN A 1 197 ? 71.812 30.219 65.75 1 23.28 197 GLN A C 1
ATOM 1568 O O . GLN A 1 197 ? 72.938 29.812 65.75 1 23.28 197 GLN A O 1
ATOM 1573 N N . ASN A 1 198 ? 71.75 31.031 64.75 1 24.91 198 ASN A N 1
ATOM 1574 C CA . ASN A 1 198 ? 72.688 32.125 64.625 1 24.91 198 ASN A CA 1
ATOM 1575 C C . ASN A 1 198 ? 72.688 33 65.875 1 24.91 198 ASN A C 1
ATOM 1577 O O . ASN A 1 198 ? 71.688 33.125 66.562 1 24.91 198 ASN A O 1
ATOM 1581 N N . GLY A 1 199 ? 74.062 33.594 66.25 1 24.97 199 GLY A N 1
ATOM 1582 C CA . GLY A 1 199 ? 74.688 34.75 66.812 1 24.97 199 GLY A CA 1
ATOM 1583 C C . GLY A 1 199 ? 74.062 36.062 66.438 1 24.97 199 GLY A C 1
ATOM 1584 O O . GLY A 1 199 ? 73.375 36.156 65.438 1 24.97 199 GLY A O 1
ATOM 1585 N N . MET B 1 1 ? 3.592 -4.375 -23.031 1 77.69 1 MET B N 1
ATOM 1586 C CA . MET B 1 1 ? 3.043 -4.281 -21.688 1 77.69 1 MET B CA 1
ATOM 1587 C C . MET B 1 1 ? 2.746 -5.668 -21.125 1 77.69 1 MET B C 1
ATOM 1589 O O . MET B 1 1 ? 3.113 -5.973 -19.984 1 77.69 1 MET B O 1
ATOM 1593 N N . ARG B 1 2 ? 2.381 -6.613 -21.984 1 92.44 2 ARG B N 1
ATOM 1594 C CA . ARG B 1 2 ? 1.986 -7.941 -21.531 1 92.44 2 ARG B CA 1
ATOM 1595 C C . ARG B 1 2 ? 3.209 -8.797 -21.219 1 92.44 2 ARG B C 1
ATOM 1597 O O . ARG B 1 2 ? 3.148 -9.695 -20.375 1 92.44 2 ARG B O 1
ATOM 1604 N N . ARG B 1 3 ? 4.25 -8.445 -21.844 1 95.62 3 ARG B N 1
ATOM 1605 C CA . ARG B 1 3 ? 5.43 -9.297 -21.734 1 95.62 3 ARG B CA 1
ATOM 1606 C C . ARG B 1 3 ? 6.395 -8.766 -20.688 1 95.62 3 ARG B C 1
ATOM 1608 O O . ARG B 1 3 ? 7.445 -9.367 -20.438 1 95.62 3 ARG B O 1
ATOM 1615 N N . GLU B 1 4 ? 6.055 -7.699 -20.109 1 97.56 4 GLU B N 1
ATOM 1616 C CA . GLU B 1 4 ? 6.879 -7.059 -19.094 1 97.56 4 GLU B CA 1
ATOM 1617 C C . GLU B 1 4 ? 6.145 -6.98 -17.75 1 97.56 4 GLU B C 1
ATOM 1619 O O . GLU B 1 4 ? 4.926 -7.148 -17.703 1 97.56 4 GLU B O 1
ATOM 1624 N N . MET B 1 5 ? 6.949 -6.746 -16.75 1 98.62 5 MET B N 1
ATOM 1625 C CA . MET B 1 5 ? 6.34 -6.562 -15.43 1 98.62 5 MET B CA 1
ATOM 1626 C C . MET B 1 5 ? 5.863 -5.125 -15.25 1 98.62 5 MET B C 1
ATOM 1628 O O . MET B 1 5 ? 6.422 -4.199 -15.844 1 98.62 5 MET B O 1
ATOM 1632 N N . GLN B 1 6 ? 4.797 -4.945 -14.531 1 98.69 6 GLN B N 1
ATOM 1633 C CA . GLN B 1 6 ? 4.281 -3.643 -14.125 1 98.69 6 GLN B CA 1
ATOM 1634 C C . GLN B 1 6 ? 4.305 -3.488 -12.602 1 98.69 6 GLN B C 1
ATOM 1636 O O . GLN B 1 6 ? 4.055 -4.449 -11.875 1 98.69 6 GLN B O 1
ATOM 1641 N N . GLU B 1 7 ? 4.641 -2.299 -12.141 1 98.44 7 GLU B N 1
ATOM 1642 C CA . GLU B 1 7 ? 4.543 -2.004 -10.711 1 98.44 7 GLU B CA 1
ATOM 1643 C C . GLU B 1 7 ? 3.1 -1.729 -10.305 1 98.44 7 GLU B C 1
ATOM 1645 O O . GLU B 1 7 ? 2.455 -0.829 -10.844 1 98.44 7 GLU B O 1
ATOM 1650 N N . ILE B 1 8 ? 2.619 -2.502 -9.375 1 98.69 8 ILE B N 1
ATOM 1651 C CA . ILE B 1 8 ? 1.226 -2.422 -8.953 1 98.69 8 ILE B CA 1
ATOM 1652 C C . ILE B 1 8 ? 1.108 -1.514 -7.73 1 98.69 8 ILE B C 1
ATOM 1654 O O . ILE B 1 8 ? 0.213 -0.668 -7.66 1 98.69 8 ILE B O 1
ATOM 1658 N N . LEU B 1 9 ? 1.917 -1.756 -6.773 1 98.38 9 LEU B N 1
ATOM 1659 C CA . LEU B 1 9 ? 2.172 -0.945 -5.586 1 98.38 9 LEU B CA 1
ATOM 1660 C C . LEU B 1 9 ? 3.652 -0.604 -5.469 1 98.38 9 LEU B C 1
ATOM 1662 O O . LEU B 1 9 ? 4.492 -1.232 -6.117 1 98.38 9 LEU B O 1
ATOM 1666 N N . PRO B 1 10 ? 3.957 0.394 -4.613 1 97.94 10 PRO B N 1
ATOM 1667 C CA . PRO B 1 10 ? 5.391 0.634 -4.434 1 97.94 10 PRO B CA 1
ATOM 1668 C C . PRO B 1 10 ? 6.152 -0.626 -4.027 1 97.94 10 PRO B C 1
ATOM 1670 O O . PRO B 1 10 ? 5.922 -1.172 -2.945 1 97.94 10 PRO B O 1
ATOM 1673 N N . GLY B 1 11 ? 6.973 -1.093 -4.957 1 98.44 11 GLY B N 1
ATOM 1674 C CA . GLY B 1 11 ? 7.848 -2.217 -4.652 1 98.44 11 GLY B CA 1
ATOM 1675 C C . GLY B 1 11 ? 7.223 -3.561 -4.977 1 98.44 11 GLY B C 1
ATOM 1676 O O . GLY B 1 11 ? 7.871 -4.602 -4.836 1 98.44 11 GLY B O 1
ATOM 1677 N N . LEU B 1 12 ? 5.965 -3.58 -5.395 1 98.88 12 LEU B N 1
ATOM 1678 C CA . LEU B 1 12 ? 5.293 -4.82 -5.758 1 98.88 12 LEU B CA 1
ATOM 1679 C C . LEU B 1 12 ? 4.992 -4.863 -7.254 1 98.88 12 LEU B C 1
ATOM 1681 O O . LEU B 1 12 ? 4.215 -4.051 -7.758 1 98.88 12 LEU B O 1
ATOM 1685 N N . PHE B 1 13 ? 5.617 -5.852 -7.879 1 98.94 13 PHE B N 1
ATOM 1686 C CA . PHE B 1 13 ? 5.5 -5.98 -9.328 1 98.94 13 PHE B CA 1
ATOM 1687 C C . PHE B 1 13 ? 4.77 -7.266 -9.695 1 98.94 13 PHE B C 1
ATOM 1689 O O . PHE B 1 13 ? 4.879 -8.273 -9 1 98.94 13 PHE B O 1
ATOM 1696 N N . LEU B 1 14 ? 4.051 -7.164 -10.797 1 98.94 14 LEU B N 1
ATOM 1697 C CA . LEU B 1 14 ? 3.344 -8.297 -11.391 1 98.94 14 LEU B CA 1
ATOM 1698 C C . LEU B 1 14 ? 3.729 -8.469 -12.859 1 98.94 14 LEU B C 1
ATOM 1700 O O . LEU B 1 14 ? 3.777 -7.496 -13.609 1 98.94 14 LEU B O 1
ATOM 1704 N N . GLY B 1 15 ? 4.078 -9.688 -13.203 1 98.81 15 GLY B N 1
ATOM 1705 C CA . GLY B 1 15 ? 4.398 -9.898 -14.609 1 98.81 15 GLY B CA 1
ATOM 1706 C C . GLY B 1 15 ? 4.508 -11.367 -14.977 1 98.81 15 GLY B C 1
ATOM 1707 O O . GLY B 1 15 ? 4.227 -12.242 -14.156 1 98.81 15 GLY B O 1
ATOM 1708 N N . PRO B 1 16 ? 4.82 -11.633 -16.297 1 98.81 16 PRO B N 1
ATOM 1709 C CA . PRO B 1 16 ? 5.043 -12.984 -16.797 1 98.81 16 PRO B CA 1
ATOM 1710 C C . PRO B 1 16 ? 6.453 -13.5 -16.516 1 98.81 16 PRO B C 1
ATOM 1712 O O . PRO B 1 16 ? 7.305 -12.742 -16.047 1 98.81 16 PRO B O 1
ATOM 1715 N N . TYR B 1 17 ? 6.621 -14.719 -16.75 1 98.75 17 TYR B N 1
ATOM 1716 C CA . TYR B 1 17 ? 7.945 -15.32 -16.609 1 98.75 17 TYR B CA 1
ATOM 1717 C C . TYR B 1 17 ? 8.953 -14.625 -17.516 1 98.75 17 TYR B C 1
ATOM 1719 O O . TYR B 1 17 ? 10.141 -14.547 -17.188 1 98.75 17 TYR B O 1
ATOM 1727 N N . SER B 1 18 ? 8.555 -14.141 -18.609 1 98.56 18 SER B N 1
ATOM 1728 C CA . SER B 1 18 ? 9.469 -13.453 -19.516 1 98.56 18 SER B CA 1
ATOM 1729 C C . SER B 1 18 ? 10.148 -12.273 -18.828 1 98.56 18 SER B C 1
ATOM 1731 O O . SER B 1 18 ? 11.172 -11.781 -19.312 1 98.56 18 SER B O 1
ATOM 1733 N N . SER B 1 19 ? 9.633 -11.789 -17.734 1 98.62 19 SER B N 1
ATOM 1734 C CA . SER B 1 19 ? 10.25 -10.711 -16.953 1 98.62 19 SER B CA 1
ATOM 1735 C C . SER B 1 19 ? 11.312 -11.25 -16.016 1 98.62 19 SER B C 1
ATOM 1737 O O . SER B 1 19 ? 12.055 -10.477 -15.398 1 98.62 19 SER B O 1
ATOM 1739 N N . ALA B 1 20 ? 11.367 -12.539 -15.922 1 98.62 20 ALA B N 1
ATOM 1740 C CA . ALA B 1 20 ? 12.25 -13.141 -14.93 1 98.62 20 ALA B CA 1
ATOM 1741 C C . ALA B 1 20 ? 13.219 -14.133 -15.578 1 98.62 20 ALA B C 1
ATOM 1743 O O . ALA B 1 20 ? 13.875 -14.906 -14.883 1 98.62 20 ALA B O 1
ATOM 1744 N N . MET B 1 21 ? 13.258 -14.117 -16.828 1 98.38 21 MET B N 1
ATOM 1745 C CA . MET B 1 21 ? 14.172 -14.992 -17.547 1 98.38 21 MET B CA 1
ATOM 1746 C C . MET B 1 21 ? 15.617 -14.578 -17.312 1 98.38 21 MET B C 1
ATOM 1748 O O . MET B 1 21 ? 15.891 -13.461 -16.875 1 98.38 21 MET B O 1
ATOM 1752 N N . LYS B 1 22 ? 16.5 -15.445 -17.734 1 97.94 22 LYS B N 1
ATOM 1753 C CA . LYS B 1 22 ? 17.922 -15.203 -17.531 1 97.94 22 LYS B CA 1
ATOM 1754 C C . LYS B 1 22 ? 18.375 -13.906 -18.203 1 97.94 22 LYS B C 1
ATOM 1756 O O . LYS B 1 22 ? 19.156 -13.148 -17.625 1 97.94 22 LYS B O 1
ATOM 1761 N N . SER B 1 23 ? 17.828 -13.648 -19.328 1 98.12 23 SER B N 1
ATOM 1762 C CA . SER B 1 23 ? 18.234 -12.477 -20.094 1 98.12 23 SER B CA 1
ATOM 1763 C C . SER B 1 23 ? 17.719 -11.195 -19.438 1 98.12 23 SER B C 1
ATOM 1765 O O . SER B 1 23 ? 18.109 -10.094 -19.844 1 98.12 23 SER B O 1
ATOM 1767 N N . LYS B 1 24 ? 16.969 -11.32 -18.438 1 98.5 24 LYS B N 1
ATOM 1768 C CA . LYS B 1 24 ? 16.297 -10.141 -17.875 1 98.5 24 LYS B CA 1
ATOM 1769 C C . LYS B 1 24 ? 16.938 -9.727 -16.562 1 98.5 24 LYS B C 1
ATOM 1771 O O . LYS B 1 24 ? 16.438 -8.844 -15.867 1 98.5 24 LYS B O 1
ATOM 1776 N N . LEU B 1 25 ? 18.062 -10.258 -16.188 1 98.62 25 LEU B N 1
ATOM 1777 C CA . LEU B 1 25 ? 18.734 -9.906 -14.938 1 98.62 25 LEU B CA 1
ATOM 1778 C C . LEU B 1 25 ? 19.016 -8.406 -14.875 1 98.62 25 LEU B C 1
ATOM 1780 O O . LEU B 1 25 ? 18.734 -7.766 -13.859 1 98.62 25 LEU B O 1
ATOM 1784 N N . PRO B 1 26 ? 19.5 -7.793 -15.945 1 98.56 26 PRO B N 1
ATOM 1785 C CA . PRO B 1 26 ? 19.766 -6.355 -15.859 1 98.56 26 PRO B CA 1
ATOM 1786 C C . PRO B 1 26 ? 18.516 -5.539 -15.562 1 98.56 26 PRO B C 1
ATOM 1788 O O . PRO B 1 26 ? 18.578 -4.562 -14.812 1 98.56 26 PRO B O 1
ATOM 1791 N N . ILE B 1 27 ? 17.422 -5.941 -16.109 1 98.56 27 ILE B N 1
ATOM 1792 C CA . ILE B 1 27 ? 16.172 -5.223 -15.906 1 98.56 27 ILE B CA 1
ATOM 1793 C C . ILE B 1 27 ? 15.703 -5.41 -14.461 1 98.56 27 ILE B C 1
ATOM 1795 O O . ILE B 1 27 ? 15.25 -4.461 -13.82 1 98.56 27 ILE B O 1
ATOM 1799 N N . LEU B 1 28 ? 15.789 -6.598 -13.961 1 98.81 28 LEU B N 1
ATOM 1800 C CA . LEU B 1 28 ? 15.43 -6.875 -12.578 1 98.81 28 LEU B CA 1
ATOM 1801 C C . LEU B 1 28 ? 16.281 -6.047 -11.617 1 98.81 28 LEU B C 1
ATOM 1803 O O . LEU B 1 28 ? 15.75 -5.453 -10.672 1 98.81 28 LEU B O 1
ATOM 1807 N N . GLN B 1 29 ? 17.5 -6 -11.906 1 98.62 29 GLN B N 1
ATOM 1808 C CA . GLN B 1 29 ? 18.422 -5.227 -11.062 1 98.62 29 GLN B CA 1
ATOM 1809 C C . GLN B 1 29 ? 18.141 -3.73 -11.18 1 98.62 29 GLN B C 1
ATOM 1811 O O . GLN B 1 29 ? 18.188 -3.008 -10.188 1 98.62 29 GLN B O 1
ATOM 1816 N N . LYS B 1 30 ? 17.906 -3.311 -12.359 1 98.31 30 LYS B N 1
ATOM 1817 C CA . LYS B 1 30 ? 17.594 -1.903 -12.586 1 98.31 30 LYS B CA 1
ATOM 1818 C C . LYS B 1 30 ? 16.375 -1.476 -11.766 1 98.31 30 LYS B C 1
ATOM 1820 O O . LYS B 1 30 ? 16.344 -0.361 -11.234 1 98.31 30 LYS B O 1
ATOM 1825 N N . HIS B 1 31 ? 15.43 -2.34 -11.617 1 98.12 31 HIS B N 1
ATOM 1826 C CA . HIS B 1 31 ? 14.211 -2.033 -10.875 1 98.12 31 HIS B CA 1
ATOM 1827 C C . HIS B 1 31 ? 14.398 -2.295 -9.383 1 98.12 31 HIS B C 1
ATOM 1829 O O . HIS B 1 31 ? 13.484 -2.055 -8.586 1 98.12 31 HIS B O 1
ATOM 1835 N N . GLY B 1 32 ? 15.508 -2.893 -9.016 1 98.19 32 GLY B N 1
ATOM 1836 C CA . GLY B 1 32 ? 15.82 -3.107 -7.613 1 98.19 32 GLY B CA 1
ATOM 1837 C C . GLY B 1 32 ? 15.109 -4.309 -7.02 1 98.19 32 GLY B C 1
ATOM 1838 O O . GLY B 1 32 ? 14.867 -4.359 -5.812 1 98.19 32 GLY B O 1
ATOM 1839 N N . ILE B 1 33 ? 14.773 -5.242 -7.844 1 98.88 33 ILE B N 1
ATOM 1840 C CA . ILE B 1 33 ? 14.102 -6.445 -7.359 1 98.88 33 ILE B CA 1
ATOM 1841 C C . ILE B 1 33 ? 15.031 -7.211 -6.422 1 98.88 33 ILE B C 1
ATOM 1843 O O . ILE B 1 33 ? 16.219 -7.355 -6.699 1 98.88 33 ILE B O 1
ATOM 1847 N N . THR B 1 34 ? 14.438 -7.656 -5.332 1 98.88 34 THR B N 1
ATOM 1848 C CA . THR B 1 34 ? 15.219 -8.43 -4.371 1 98.88 34 THR B CA 1
ATOM 1849 C C . THR B 1 34 ? 14.547 -9.758 -4.066 1 98.88 34 THR B C 1
ATOM 1851 O O . THR B 1 34 ? 15.188 -10.695 -3.592 1 98.88 34 THR B O 1
ATOM 1854 N N . HIS B 1 35 ? 13.266 -9.859 -4.227 1 98.94 35 HIS B N 1
ATOM 1855 C CA . HIS B 1 35 ? 12.438 -11.023 -3.943 1 98.94 35 HIS B CA 1
ATOM 1856 C C . HIS B 1 35 ? 11.594 -11.406 -5.152 1 98.94 35 HIS B C 1
ATOM 1858 O O . HIS B 1 35 ? 11.133 -10.531 -5.891 1 98.94 35 HIS B O 1
ATOM 1864 N N . ILE B 1 36 ? 11.398 -12.688 -5.34 1 98.94 36 ILE B N 1
ATOM 1865 C CA . ILE B 1 36 ? 10.594 -13.156 -6.461 1 98.94 36 ILE B CA 1
ATOM 1866 C C . ILE B 1 36 ? 9.688 -14.297 -6.008 1 98.94 36 ILE B C 1
ATOM 1868 O O . ILE B 1 36 ? 10.141 -15.242 -5.363 1 98.94 36 ILE B O 1
ATOM 1872 N N . ILE B 1 37 ? 8.43 -14.18 -6.27 1 98.94 37 ILE B N 1
ATOM 1873 C CA . ILE B 1 37 ? 7.496 -15.297 -6.16 1 98.94 37 ILE B CA 1
ATOM 1874 C C . ILE B 1 37 ? 7.285 -15.93 -7.535 1 98.94 37 ILE B C 1
ATOM 1876 O O . ILE B 1 37 ? 6.773 -15.281 -8.453 1 98.94 37 ILE B O 1
ATOM 1880 N N . CYS B 1 38 ? 7.699 -17.094 -7.617 1 98.94 38 CYS B N 1
ATOM 1881 C CA . CYS B 1 38 ? 7.582 -17.875 -8.844 1 98.94 38 CYS B CA 1
ATOM 1882 C C . CYS B 1 38 ? 6.434 -18.875 -8.75 1 98.94 38 CYS B C 1
ATOM 1884 O O . CYS B 1 38 ? 6.496 -19.828 -7.969 1 98.94 38 CYS B O 1
ATOM 1886 N N . ILE B 1 39 ? 5.383 -18.688 -9.57 1 98.88 39 ILE B N 1
ATOM 1887 C C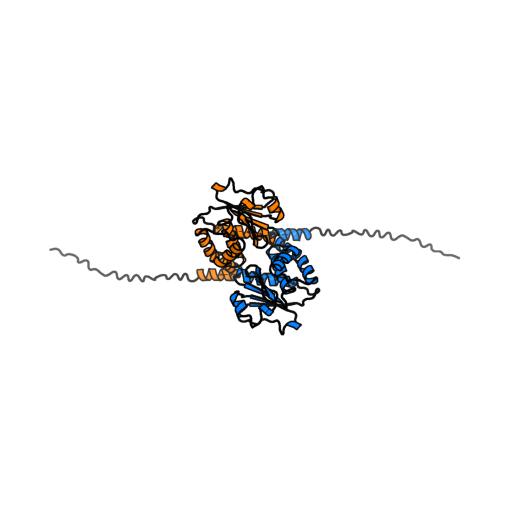A . ILE B 1 39 ? 4.188 -19.531 -9.516 1 98.88 39 ILE B CA 1
ATOM 1888 C C . ILE B 1 39 ? 4.062 -20.328 -10.805 1 98.88 39 ILE B C 1
ATOM 1890 O O . ILE B 1 39 ? 3.912 -19.75 -11.891 1 98.88 39 ILE B O 1
ATOM 1894 N N . ARG B 1 40 ? 4.074 -21.641 -10.641 1 98.44 40 ARG B N 1
ATOM 1895 C CA . ARG B 1 40 ? 4.016 -22.484 -11.82 1 98.44 40 ARG B CA 1
ATOM 1896 C C . ARG B 1 40 ? 3.412 -23.844 -11.484 1 98.44 40 ARG B C 1
ATOM 1898 O O . ARG B 1 40 ? 3.301 -24.203 -10.312 1 98.44 40 ARG B O 1
ATOM 1905 N N . GLN B 1 41 ? 2.912 -24.453 -12.594 1 97.94 41 GLN B N 1
ATOM 1906 C CA . GLN B 1 41 ? 2.541 -25.859 -12.453 1 97.94 41 GLN B CA 1
ATOM 1907 C C . GLN B 1 41 ? 3.771 -26.766 -12.508 1 97.94 41 GLN B C 1
ATOM 1909 O O . GLN B 1 41 ? 4.773 -26.422 -13.141 1 97.94 41 GLN B O 1
ATOM 1914 N N . ASN B 1 42 ? 3.586 -27.906 -11.93 1 95.31 42 ASN B N 1
ATOM 1915 C CA . ASN B 1 42 ? 4.703 -28.844 -11.883 1 95.31 42 ASN B CA 1
ATOM 1916 C C . ASN B 1 42 ? 5.254 -29.125 -13.281 1 95.31 42 ASN B C 1
ATOM 1918 O O . ASN B 1 42 ? 6.469 -29.188 -13.469 1 95.31 42 ASN B O 1
ATOM 1922 N N . ILE B 1 43 ? 4.383 -29.297 -14.188 1 95.5 43 ILE B N 1
ATOM 1923 C CA . ILE B 1 43 ? 4.789 -29.672 -15.539 1 95.5 43 ILE B CA 1
ATOM 1924 C C . ILE B 1 43 ? 5.57 -28.516 -16.172 1 95.5 43 ILE B C 1
ATOM 1926 O O . ILE B 1 43 ? 6.289 -28.719 -17.156 1 95.5 43 ILE B O 1
ATOM 1930 N N . GLU B 1 44 ? 5.461 -27.297 -15.617 1 97.56 44 GLU B N 1
ATOM 1931 C CA . GLU B 1 44 ? 6.141 -26.125 -16.141 1 97.56 44 GLU B CA 1
ATOM 1932 C C . GLU B 1 44 ? 7.508 -25.938 -15.492 1 97.56 44 GLU B C 1
ATOM 1934 O O . GLU B 1 44 ? 8.273 -25.062 -15.891 1 97.56 44 GLU B O 1
ATOM 1939 N N . ALA B 1 45 ? 7.836 -26.75 -14.609 1 96.38 45 ALA B N 1
ATOM 1940 C CA . ALA B 1 45 ? 8.961 -26.5 -13.711 1 96.38 45 ALA B CA 1
ATOM 1941 C C . ALA B 1 45 ? 10.281 -26.516 -14.469 1 96.38 45 ALA B C 1
ATOM 1943 O O . ALA B 1 45 ? 11.266 -25.906 -14.016 1 96.38 45 ALA B O 1
ATOM 1944 N N . ASN B 1 46 ? 10.344 -27.141 -15.578 1 94.75 46 ASN B N 1
ATOM 1945 C CA . ASN B 1 46 ? 11.586 -27.219 -16.344 1 94.75 46 ASN B CA 1
ATOM 1946 C C . ASN B 1 46 ? 11.891 -25.891 -17.031 1 94.75 46 ASN B C 1
ATOM 1948 O O . ASN B 1 46 ? 13.047 -25.609 -17.375 1 94.75 46 ASN B O 1
ATOM 1952 N N . PHE B 1 47 ? 10.891 -25.078 -17.281 1 95.19 47 PHE B N 1
ATOM 1953 C CA . PHE B 1 47 ? 11.125 -23.844 -18.016 1 95.19 47 PHE B CA 1
ATOM 1954 C C . PHE B 1 47 ? 10.844 -22.625 -17.141 1 95.19 47 PHE B C 1
ATOM 1956 O O . PHE B 1 47 ? 11.453 -21.578 -17.328 1 95.19 47 PHE B O 1
ATOM 1963 N N . ILE B 1 48 ? 9.875 -22.812 -16.312 1 98.06 48 ILE B N 1
ATOM 1964 C CA . ILE B 1 48 ? 9.562 -21.734 -15.375 1 98.06 48 ILE B CA 1
ATOM 1965 C C . ILE B 1 48 ? 10.172 -22.047 -14.008 1 98.06 48 ILE B C 1
ATOM 1967 O O . ILE B 1 48 ? 9.641 -22.875 -13.258 1 98.06 48 ILE B O 1
ATOM 1971 N N . LYS B 1 49 ? 11.273 -21.312 -13.68 1 97.69 49 LYS B N 1
ATOM 1972 C CA . LYS B 1 49 ? 12.055 -21.656 -12.5 1 97.69 49 LYS B CA 1
ATOM 1973 C C . LYS B 1 49 ? 12.891 -20.484 -12.023 1 97.69 49 LYS B C 1
ATOM 1975 O O . LYS B 1 49 ? 13.078 -19.5 -12.766 1 97.69 49 LYS B O 1
ATOM 1980 N N . PRO B 1 50 ? 13.312 -20.484 -10.75 1 98.44 50 PRO B N 1
ATOM 1981 C CA . PRO B 1 50 ? 14.25 -19.453 -10.281 1 98.44 50 PRO B CA 1
ATOM 1982 C C . PRO B 1 50 ? 15.57 -19.469 -11.047 1 98.44 50 PRO B C 1
ATOM 1984 O O . PRO B 1 50 ? 16.281 -20.484 -11.055 1 98.44 50 PRO B O 1
ATOM 1987 N N . ASN B 1 51 ? 15.93 -18.375 -11.602 1 98.44 51 ASN B N 1
ATOM 1988 C CA . ASN B 1 51 ? 17.141 -18.297 -12.422 1 98.44 51 ASN B CA 1
ATOM 1989 C C . ASN B 1 51 ? 18.281 -17.641 -11.664 1 98.44 51 ASN B C 1
ATOM 1991 O O . ASN B 1 51 ? 19.438 -17.734 -12.086 1 98.44 51 ASN B O 1
ATOM 1995 N N . PHE B 1 52 ? 18.016 -16.969 -10.531 1 98.38 52 PHE B N 1
ATOM 1996 C CA . PHE B 1 52 ? 19.016 -16.156 -9.852 1 98.38 52 PHE B CA 1
ATOM 1997 C C . PHE B 1 52 ? 18.984 -16.391 -8.344 1 98.38 52 PHE B C 1
ATOM 1999 O O . PHE B 1 52 ? 18.922 -15.438 -7.562 1 98.38 52 PHE B O 1
ATOM 2006 N N . GLN B 1 53 ? 19.047 -17.609 -7.859 1 97.5 53 GLN B N 1
ATOM 2007 C CA . GLN B 1 53 ? 18.844 -17.969 -6.465 1 97.5 53 GLN B CA 1
ATOM 2008 C C . GLN B 1 53 ? 19.953 -17.422 -5.578 1 97.5 53 GLN B C 1
ATOM 2010 O O . GLN B 1 53 ? 19.781 -17.312 -4.363 1 97.5 53 GLN B O 1
ATOM 2015 N N . GLN B 1 54 ? 20.984 -16.984 -6.145 1 97.44 54 GLN B N 1
ATOM 2016 C CA . GLN B 1 54 ? 22.094 -16.438 -5.379 1 97.44 54 GLN B CA 1
ATOM 2017 C C . GLN B 1 54 ? 21.922 -14.93 -5.188 1 97.44 54 GLN B C 1
ATOM 2019 O O . GLN B 1 54 ? 22.594 -14.328 -4.34 1 97.44 54 GLN B O 1
ATOM 2024 N N . LEU B 1 55 ? 21.078 -14.383 -5.984 1 98.44 55 LEU B N 1
ATOM 2025 C CA . LEU B 1 55 ? 20.953 -12.93 -5.992 1 98.44 55 LEU B CA 1
ATOM 2026 C C . LEU 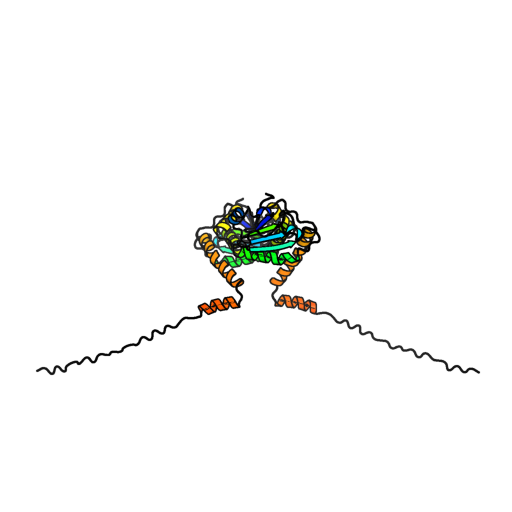B 1 55 ? 19.625 -12.484 -5.371 1 98.44 55 LEU B C 1
ATOM 2028 O O . LEU B 1 55 ? 19.562 -11.43 -4.742 1 98.44 55 LEU B O 1
ATOM 2032 N N . PHE B 1 56 ? 18.609 -13.266 -5.605 1 98.81 56 PHE B N 1
ATOM 2033 C CA . PHE B 1 56 ? 17.281 -12.914 -5.133 1 98.81 56 PHE B CA 1
ATOM 2034 C C . PHE B 1 56 ? 16.766 -13.969 -4.16 1 98.81 56 PHE B C 1
ATOM 2036 O O . PHE B 1 56 ? 17.125 -15.141 -4.25 1 98.81 56 PHE B O 1
ATOM 2043 N N . ARG B 1 57 ? 15.883 -13.578 -3.225 1 98.69 57 ARG B N 1
ATOM 2044 C CA . ARG B 1 57 ? 15.125 -14.516 -2.396 1 98.69 57 ARG B CA 1
ATOM 2045 C C . ARG B 1 57 ? 13.867 -14.992 -3.123 1 98.69 57 ARG B C 1
ATOM 2047 O O . ARG B 1 57 ? 13.094 -14.18 -3.637 1 98.69 57 ARG B O 1
ATOM 2054 N N . TYR B 1 58 ? 13.688 -16.344 -3.119 1 98.81 58 TYR B N 1
ATOM 2055 C CA . TYR B 1 58 ? 12.586 -16.891 -3.902 1 98.81 58 TYR B CA 1
ATOM 2056 C C . TYR B 1 58 ? 11.547 -17.547 -2.996 1 98.81 58 TYR B C 1
ATOM 2058 O O . TYR B 1 58 ? 11.898 -18.156 -1.979 1 98.81 58 TYR B O 1
ATOM 2066 N N . LEU B 1 59 ? 10.32 -17.422 -3.33 1 98.88 59 LEU B N 1
ATOM 2067 C CA . LEU B 1 59 ? 9.211 -18.297 -2.949 1 98.88 59 LEU B CA 1
ATOM 2068 C C . LEU B 1 59 ? 8.609 -18.984 -4.172 1 98.88 59 LEU B C 1
ATOM 2070 O O . LEU B 1 59 ? 8.078 -18.312 -5.062 1 98.88 59 LEU B O 1
ATOM 2074 N N . VAL B 1 60 ? 8.742 -20.266 -4.207 1 98.75 60 VAL B N 1
ATOM 2075 C CA . VAL B 1 60 ? 8.242 -21.016 -5.352 1 98.75 60 VAL B CA 1
ATOM 2076 C C . VAL B 1 60 ? 6.961 -21.75 -4.965 1 98.75 60 VAL B C 1
ATOM 2078 O O . VAL B 1 60 ? 6.934 -22.484 -3.98 1 98.75 60 VAL B O 1
ATOM 2081 N N . LEU B 1 61 ? 5.918 -21.5 -5.738 1 98.69 61 LEU B N 1
ATOM 2082 C CA . LEU B 1 61 ? 4.629 -22.141 -5.488 1 98.69 61 LEU B CA 1
ATOM 2083 C C . LEU B 1 61 ? 4.223 -23.016 -6.668 1 98.69 61 LEU B C 1
ATOM 2085 O O . LEU B 1 61 ? 4.141 -22.531 -7.805 1 98.69 61 LEU B O 1
ATOM 2089 N N . ASP B 1 62 ? 3.953 -24.234 -6.414 1 98.06 62 ASP B N 1
ATOM 2090 C CA . ASP B 1 62 ? 3.467 -25.172 -7.43 1 98.06 62 ASP B CA 1
ATOM 2091 C C . ASP B 1 62 ? 1.943 -25.141 -7.512 1 98.06 62 ASP B C 1
ATOM 2093 O O . ASP B 1 62 ? 1.265 -25.875 -6.789 1 98.06 62 ASP B O 1
ATOM 2097 N N . ILE B 1 63 ? 1.485 -24.344 -8.438 1 98.56 63 ILE B N 1
ATOM 2098 C CA . ILE B 1 63 ? 0.051 -24.109 -8.547 1 98.56 63 ILE B CA 1
ATOM 2099 C C . ILE B 1 63 ? -0.38 -24.234 -10.008 1 98.56 63 ILE B C 1
ATOM 2101 O O . ILE B 1 63 ? 0.18 -23.578 -10.883 1 98.56 63 ILE B O 1
ATOM 2105 N N . ALA B 1 64 ? -1.348 -25.094 -10.258 1 98.19 64 ALA B N 1
ATOM 2106 C CA . ALA B 1 64 ? -1.934 -25.203 -11.594 1 98.19 64 ALA B CA 1
ATOM 2107 C C . ALA B 1 64 ? -2.939 -24.094 -11.844 1 98.19 64 ALA B C 1
ATOM 2109 O O . ALA B 1 64 ? -3.633 -23.656 -10.93 1 98.19 64 ALA B O 1
ATOM 2110 N N . ASP B 1 65 ? -3.027 -23.703 -13.141 1 98.25 65 ASP B N 1
ATOM 2111 C CA . ASP B 1 65 ? -4.039 -22.719 -13.508 1 98.25 65 ASP B CA 1
ATOM 2112 C C . ASP B 1 65 ? -5.348 -23.391 -13.906 1 98.25 65 ASP B C 1
ATOM 2114 O O . ASP B 1 65 ? -5.742 -23.359 -15.07 1 98.25 65 ASP B O 1
ATOM 2118 N N . ASN B 1 66 ? -6.004 -23.906 -12.969 1 97.62 66 ASN B N 1
ATOM 2119 C CA . ASN B 1 66 ? -7.316 -24.5 -13.188 1 97.62 66 ASN B CA 1
ATOM 2120 C C . ASN B 1 66 ? -8.273 -24.172 -12.047 1 97.62 66 ASN B C 1
ATOM 2122 O O . ASN B 1 66 ? -7.844 -23.875 -10.938 1 97.62 66 ASN B O 1
ATOM 2126 N N . PRO B 1 67 ? -9.531 -24.188 -12.312 1 97.5 67 PRO B N 1
ATOM 2127 C CA . PRO B 1 67 ? -10.531 -23.656 -11.383 1 97.5 67 PRO B CA 1
ATOM 2128 C C . PRO B 1 67 ? -10.641 -24.484 -10.102 1 97.5 67 PRO B C 1
ATOM 2130 O O . PRO B 1 67 ? -11.227 -24.031 -9.117 1 97.5 67 PRO B O 1
ATOM 2133 N N . VAL B 1 68 ? -10.055 -25.609 -10.062 1 97.12 68 VAL B N 1
ATOM 2134 C CA . VAL B 1 68 ? -10.234 -26.453 -8.883 1 97.12 68 VAL B CA 1
ATOM 2135 C C . VAL B 1 68 ? -9.016 -26.344 -7.973 1 97.12 68 VAL B C 1
ATOM 2137 O O . VAL B 1 68 ? -9.023 -26.859 -6.848 1 97.12 68 VAL B O 1
ATOM 2140 N N . GLU B 1 69 ? -7.93 -25.766 -8.484 1 98.12 69 GLU B N 1
ATOM 2141 C CA . GLU B 1 69 ? -6.734 -25.562 -7.668 1 98.12 69 GLU B CA 1
ATOM 2142 C C . GLU B 1 69 ? -7.043 -24.75 -6.418 1 98.12 69 GLU B C 1
ATOM 2144 O O . GLU B 1 69 ? -7.684 -23.703 -6.496 1 98.12 69 GLU B O 1
ATOM 2149 N N . ASN B 1 70 ? -6.668 -25.203 -5.18 1 97.94 70 ASN B N 1
ATOM 2150 C CA . ASN B 1 70 ? -6.895 -24.531 -3.902 1 97.94 70 ASN B CA 1
ATOM 2151 C C . ASN B 1 70 ? -5.801 -23.516 -3.594 1 97.94 70 ASN B C 1
ATOM 2153 O O . ASN B 1 70 ? -4.805 -23.844 -2.953 1 97.94 70 ASN B O 1
ATOM 2157 N N . ILE B 1 71 ? -6.016 -22.297 -3.947 1 98.56 71 ILE B N 1
ATOM 2158 C CA . ILE B 1 71 ? -4.93 -21.328 -3.832 1 98.56 71 ILE B CA 1
ATOM 2159 C C . ILE B 1 71 ? -5.102 -20.5 -2.555 1 98.56 71 ILE B C 1
ATOM 2161 O O . ILE B 1 71 ? -4.164 -19.844 -2.102 1 98.56 71 ILE B O 1
ATOM 2165 N N . ILE B 1 72 ? -6.305 -20.484 -1.996 1 98.38 72 ILE B N 1
ATOM 2166 C CA . ILE B 1 72 ? -6.629 -19.641 -0.845 1 98.38 72 ILE B CA 1
ATOM 2167 C C . ILE B 1 72 ? -5.695 -19.984 0.316 1 98.38 72 ILE B C 1
ATOM 2169 O O . ILE B 1 72 ? -5.336 -19.109 1.103 1 98.38 72 ILE B O 1
ATOM 2173 N N . ARG B 1 73 ? -5.262 -21.203 0.461 1 97.19 73 ARG B N 1
ATOM 2174 C CA . ARG B 1 73 ? -4.402 -21.656 1.553 1 97.19 73 ARG B CA 1
ATOM 2175 C C . ARG B 1 73 ? -3.033 -21 1.482 1 97.19 73 ARG B C 1
ATOM 2177 O O . ARG B 1 73 ? -2.307 -20.953 2.477 1 97.19 73 ARG B O 1
ATOM 2184 N N . PHE B 1 74 ? -2.607 -20.469 0.322 1 98.38 74 PHE B N 1
ATOM 2185 C CA . PHE B 1 74 ? -1.274 -19.906 0.133 1 98.38 74 PHE B CA 1
ATOM 2186 C C . PHE B 1 74 ? -1.283 -18.391 0.355 1 98.38 74 PHE B C 1
ATOM 2188 O O . PHE B 1 74 ? -0.225 -17.766 0.432 1 98.38 74 PHE B O 1
ATOM 2195 N N . PHE B 1 75 ? -2.445 -17.766 0.435 1 98.5 75 PHE B N 1
ATOM 2196 C CA . PHE B 1 75 ? -2.531 -16.312 0.499 1 98.5 75 PHE B CA 1
ATOM 2197 C C . PHE B 1 75 ? -1.799 -15.781 1.725 1 98.5 75 PHE B C 1
ATOM 2199 O O . PHE B 1 75 ? -1.034 -14.812 1.629 1 98.5 75 PHE B O 1
ATOM 2206 N N . PRO B 1 76 ? -1.915 -16.453 2.926 1 96.75 76 PRO B N 1
ATOM 2207 C CA . PRO B 1 76 ? -1.221 -15.914 4.098 1 96.75 76 PRO B CA 1
ATOM 2208 C C . PRO B 1 76 ? 0.298 -15.945 3.951 1 96.75 76 PRO B C 1
ATOM 2210 O O . PRO B 1 76 ? 0.976 -14.977 4.312 1 96.75 76 PRO B O 1
ATOM 2213 N N . MET B 1 77 ? 0.805 -16.953 3.445 1 97.62 77 MET B N 1
ATOM 2214 C CA . MET B 1 77 ? 2.25 -17.094 3.293 1 97.62 77 MET B CA 1
ATOM 2215 C C . MET B 1 77 ? 2.791 -16.078 2.287 1 97.62 77 MET B C 1
ATOM 2217 O O . MET B 1 77 ? 3.848 -15.484 2.508 1 97.62 77 MET B O 1
ATOM 2221 N N . THR B 1 78 ? 2.094 -15.906 1.215 1 98.75 78 THR B N 1
ATOM 2222 C CA . THR B 1 78 ? 2.555 -14.953 0.217 1 98.75 78 THR B CA 1
ATOM 2223 C C . THR B 1 78 ? 2.443 -13.523 0.746 1 98.75 78 THR B C 1
ATOM 2225 O O . THR B 1 78 ? 3.299 -12.68 0.465 1 98.75 78 THR B O 1
ATOM 2228 N N . LYS B 1 79 ? 1.386 -13.273 1.458 1 98.19 79 LYS B N 1
ATOM 2229 C CA . LYS B 1 79 ? 1.244 -11.969 2.094 1 98.19 79 LYS B CA 1
ATOM 2230 C C . LYS B 1 79 ? 2.434 -11.664 3 1 98.19 79 LYS B C 1
ATOM 2232 O O . LYS B 1 79 ? 2.998 -10.57 2.947 1 98.19 79 LYS B O 1
ATOM 2237 N N . GLU B 1 80 ? 2.795 -12.609 3.83 1 97.19 80 GLU B N 1
ATOM 2238 C CA . GLU B 1 80 ? 3.922 -12.461 4.746 1 97.19 80 GLU B CA 1
ATOM 2239 C C . GLU B 1 80 ? 5.223 -12.234 3.982 1 97.19 80 GLU B C 1
ATOM 2241 O O . GLU B 1 80 ? 6.035 -11.383 4.363 1 97.19 80 GLU B O 1
ATOM 2246 N N . PHE B 1 81 ? 5.434 -12.992 2.969 1 98.75 81 PHE B N 1
ATOM 2247 C CA . PHE B 1 81 ? 6.625 -12.867 2.139 1 98.75 81 PHE B CA 1
ATOM 2248 C C . PHE B 1 81 ? 6.719 -11.477 1.525 1 98.75 81 PHE B C 1
ATOM 2250 O O . PHE B 1 81 ? 7.777 -10.844 1.566 1 98.75 81 PHE B O 1
ATOM 2257 N N . ILE B 1 82 ? 5.609 -10.969 1.001 1 98.81 82 ILE B N 1
ATOM 2258 C CA . ILE B 1 82 ? 5.578 -9.664 0.358 1 98.81 82 ILE B CA 1
ATOM 2259 C C . ILE B 1 82 ? 5.773 -8.57 1.404 1 98.81 82 ILE B C 1
ATOM 2261 O O . ILE B 1 82 ? 6.617 -7.684 1.232 1 98.81 82 ILE B O 1
ATOM 2265 N N . ASP B 1 83 ? 5.055 -8.648 2.488 1 97.25 83 ASP B N 1
ATOM 2266 C CA . ASP B 1 83 ? 5.191 -7.66 3.551 1 97.25 83 ASP B CA 1
ATOM 2267 C C . ASP B 1 83 ? 6.629 -7.594 4.059 1 97.25 83 ASP B C 1
ATOM 2269 O O . ASP B 1 83 ? 7.184 -6.504 4.219 1 97.25 83 ASP B O 1
ATOM 2273 N N . GLY B 1 84 ? 7.16 -8.773 4.352 1 96.25 84 GLY B N 1
ATOM 2274 C CA . GLY B 1 84 ? 8.531 -8.82 4.832 1 96.25 84 GLY B CA 1
ATOM 2275 C C . GLY B 1 84 ? 9.523 -8.164 3.885 1 96.25 84 GLY B C 1
ATOM 2276 O O . GLY B 1 84 ? 10.422 -7.449 4.316 1 96.25 84 GLY B O 1
ATOM 2277 N N . SER B 1 85 ? 9.32 -8.375 2.672 1 97.88 85 SER B N 1
ATOM 2278 C CA . SER B 1 85 ? 10.172 -7.773 1.655 1 97.88 85 SER B CA 1
ATOM 2279 C C . SER B 1 85 ? 10.023 -6.258 1.627 1 97.88 85 SER B C 1
ATOM 2281 O O . SER B 1 85 ? 11.008 -5.527 1.776 1 97.88 85 SER B O 1
ATOM 2283 N N . LEU B 1 86 ? 8.836 -5.789 1.511 1 97.88 86 LEU B N 1
ATOM 2284 C CA . LEU B 1 86 ? 8.57 -4.367 1.315 1 97.88 86 LEU B CA 1
ATOM 2285 C C . LEU B 1 86 ? 8.977 -3.566 2.547 1 97.88 86 LEU B C 1
ATOM 2287 O O . LEU B 1 86 ? 9.578 -2.498 2.426 1 97.88 86 LEU B O 1
ATOM 2291 N N . GLN B 1 87 ? 8.695 -4.098 3.693 1 94.69 87 GLN B N 1
ATOM 2292 C CA . GLN B 1 87 ? 8.945 -3.377 4.938 1 94.69 87 GLN B CA 1
ATOM 2293 C C . GLN B 1 87 ? 10.445 -3.176 5.164 1 94.69 87 GLN B C 1
ATOM 2295 O O . GLN B 1 87 ? 10.852 -2.23 5.84 1 94.69 87 GLN B O 1
ATOM 2300 N N . THR B 1 88 ? 11.195 -4.051 4.57 1 93.62 88 THR B N 1
ATOM 2301 C CA . THR B 1 88 ? 12.641 -3.963 4.758 1 93.62 88 THR B CA 1
ATOM 2302 C C . THR B 1 88 ? 13.297 -3.287 3.557 1 93.62 88 THR B C 1
ATOM 2304 O O . THR B 1 88 ? 14.516 -3.377 3.379 1 93.62 88 THR B O 1
ATOM 2307 N N . GLY B 1 89 ? 12.484 -2.697 2.717 1 94.06 89 GLY B N 1
ATOM 2308 C CA . GLY B 1 89 ? 13 -1.899 1.615 1 94.06 89 GLY B CA 1
ATOM 2309 C C . GLY B 1 89 ? 13.227 -2.705 0.351 1 94.06 89 GLY B C 1
ATOM 2310 O O . GLY B 1 89 ? 13.742 -2.184 -0.639 1 94.06 89 GLY B O 1
ATOM 2311 N N . GLY B 1 90 ? 12.852 -3.977 0.426 1 97.75 90 GLY B N 1
ATOM 2312 C CA . GLY B 1 90 ? 12.961 -4.812 -0.758 1 97.75 90 GLY B CA 1
ATOM 2313 C C . GLY B 1 90 ? 11.836 -4.598 -1.749 1 97.75 90 GLY B C 1
ATOM 2314 O O . GLY B 1 90 ? 10.883 -3.867 -1.467 1 97.75 90 GLY B O 1
ATOM 2315 N N . LYS B 1 91 ? 11.992 -5.199 -2.902 1 98.81 91 LYS B N 1
ATOM 2316 C CA . LYS B 1 91 ? 10.977 -5.184 -3.951 1 98.81 91 LYS B CA 1
ATOM 2317 C C . LYS B 1 91 ? 10.688 -6.598 -4.457 1 98.81 91 LYS B C 1
ATOM 2319 O O . LYS B 1 91 ? 11.602 -7.41 -4.598 1 98.81 91 LYS B O 1
ATOM 2324 N N . VAL B 1 92 ? 9.414 -6.824 -4.742 1 98.94 92 VAL B N 1
ATOM 2325 C CA . VAL B 1 92 ? 8.977 -8.188 -5.039 1 98.94 92 VAL B CA 1
ATOM 2326 C C . VAL B 1 92 ? 8.406 -8.242 -6.453 1 98.94 92 VAL B C 1
ATOM 2328 O O . VAL B 1 92 ? 7.586 -7.398 -6.832 1 98.94 92 VAL B O 1
ATOM 2331 N N . LEU B 1 93 ? 8.859 -9.188 -7.223 1 98.94 93 LEU B N 1
ATOM 2332 C CA . LEU B 1 93 ? 8.172 -9.578 -8.453 1 98.94 93 LEU B CA 1
ATOM 2333 C C . LEU B 1 93 ? 7.363 -10.852 -8.234 1 98.94 93 LEU B C 1
ATOM 2335 O O . LEU B 1 93 ? 7.898 -11.867 -7.773 1 98.94 93 LEU B O 1
ATOM 2339 N N . VAL B 1 94 ? 6.082 -10.773 -8.531 1 99 94 VAL B N 1
ATOM 2340 C CA . VAL B 1 94 ? 5.227 -11.953 -8.609 1 99 94 VAL B CA 1
ATOM 2341 C C . VAL B 1 94 ? 4.988 -12.32 -10.078 1 99 94 VAL B C 1
ATOM 2343 O O . VAL B 1 94 ? 4.477 -11.508 -10.852 1 99 94 VAL B O 1
ATOM 2346 N N . HIS B 1 95 ? 5.43 -13.57 -10.359 1 98.94 95 HIS B N 1
ATOM 2347 C CA . HIS B 1 95 ? 5.191 -13.93 -11.758 1 98.94 95 HIS B CA 1
ATOM 2348 C C . HIS B 1 95 ? 4.688 -15.367 -11.875 1 98.94 95 HIS B C 1
ATOM 2350 O O . HIS B 1 95 ? 5.012 -16.219 -11.031 1 98.94 95 HIS B O 1
ATOM 2356 N N . GLY B 1 96 ? 3.848 -15.656 -12.812 1 98.19 96 GLY B N 1
ATOM 2357 C CA . GLY B 1 96 ? 3.541 -16.953 -13.406 1 98.19 96 GLY B CA 1
ATOM 2358 C C . GLY B 1 96 ? 4.051 -17.078 -14.828 1 98.19 96 GLY B C 1
ATOM 2359 O O . GLY B 1 96 ? 5.02 -16.422 -15.211 1 98.19 96 GLY B O 1
ATOM 2360 N N . ASN B 1 97 ? 3.447 -18 -15.492 1 97.81 97 ASN B N 1
ATOM 2361 C CA . ASN B 1 97 ? 3.857 -18.141 -16.891 1 97.81 97 ASN B CA 1
ATOM 2362 C C . ASN B 1 97 ? 3.539 -16.891 -17.688 1 97.81 97 ASN B C 1
ATOM 2364 O O . ASN B 1 97 ? 4.445 -16.219 -18.203 1 97.81 97 ASN B O 1
ATOM 2368 N N . ALA B 1 98 ? 2.281 -16.5 -17.703 1 97.81 98 ALA B N 1
ATOM 2369 C CA . ALA B 1 98 ? 1.845 -15.383 -18.531 1 97.81 98 ALA B CA 1
ATOM 2370 C C . ALA B 1 98 ? 1.612 -14.133 -17.688 1 97.81 98 ALA B C 1
ATOM 2372 O O . ALA B 1 98 ? 1.489 -13.031 -18.219 1 97.81 98 ALA B O 1
ATOM 2373 N N . GLY B 1 99 ? 1.521 -14.242 -16.359 1 98.25 99 GLY B N 1
ATOM 2374 C CA . GLY B 1 99 ? 1.251 -13.094 -15.516 1 98.25 99 GLY B CA 1
ATOM 2375 C C . GLY B 1 99 ? -0.186 -12.617 -15.602 1 98.25 99 GLY B C 1
ATOM 2376 O O . GLY B 1 99 ? -0.462 -11.43 -15.414 1 98.25 99 GLY B O 1
ATOM 2377 N N . ILE B 1 100 ? -1.155 -13.5 -15.797 1 98.56 100 ILE B N 1
ATOM 2378 C CA . ILE B 1 100 ? -2.516 -13.094 -16.141 1 98.56 100 ILE B CA 1
ATOM 2379 C C . ILE B 1 100 ? -3.494 -13.656 -15.109 1 98.56 100 ILE B C 1
ATOM 2381 O O . ILE B 1 100 ? -4.48 -13 -14.766 1 98.56 100 ILE B O 1
ATOM 2385 N N . SER B 1 101 ? -3.281 -14.859 -14.562 1 98.81 101 SER B N 1
ATOM 2386 C CA . SER B 1 101 ? -4.273 -15.539 -13.734 1 98.81 101 SER B CA 1
ATOM 2387 C C . SER B 1 101 ? -3.695 -15.914 -12.375 1 98.81 101 SER B C 1
ATOM 2389 O O . SER B 1 101 ? -3.973 -15.25 -11.367 1 98.81 101 SER B O 1
ATOM 2391 N N . ARG B 1 102 ? -2.676 -16.859 -12.336 1 98.81 102 ARG B N 1
ATOM 2392 C CA . ARG B 1 102 ? -2.117 -17.328 -11.07 1 98.81 102 ARG B CA 1
ATOM 2393 C C . ARG B 1 102 ? -1.446 -16.203 -10.305 1 98.81 102 ARG B C 1
ATOM 2395 O O . ARG B 1 102 ? -1.833 -15.883 -9.18 1 98.81 102 ARG B O 1
ATOM 2402 N N . SER B 1 103 ? -0.479 -15.57 -10.969 1 98.94 103 SER B N 1
ATOM 2403 C CA . SER B 1 103 ? 0.249 -14.492 -10.305 1 98.94 103 SER B CA 1
ATOM 2404 C C . SER B 1 103 ? -0.668 -13.32 -10 1 98.94 103 SER B C 1
ATOM 2406 O O . SER B 1 103 ? -0.575 -12.719 -8.922 1 98.94 103 SER B O 1
ATOM 2408 N N . ALA B 1 104 ? -1.576 -13.031 -10.883 1 98.94 104 ALA B N 1
ATOM 2409 C CA . ALA B 1 104 ? -2.529 -11.945 -10.68 1 98.94 104 ALA B CA 1
ATOM 2410 C C . ALA B 1 104 ? -3.396 -12.203 -9.445 1 98.94 104 ALA B C 1
ATOM 2412 O O . ALA B 1 104 ? -3.646 -11.289 -8.656 1 98.94 104 ALA B O 1
ATOM 2413 N N . ALA B 1 105 ? -3.85 -13.406 -9.289 1 98.94 105 ALA B N 1
ATOM 2414 C CA . ALA B 1 105 ? -4.695 -13.758 -8.156 1 98.94 105 ALA B CA 1
ATOM 2415 C C . ALA B 1 105 ? -3.986 -13.461 -6.836 1 98.94 105 ALA B C 1
ATOM 2417 O O . ALA B 1 105 ? -4.602 -12.953 -5.895 1 98.94 105 ALA B O 1
ATOM 2418 N N . PHE B 1 106 ? -2.742 -13.68 -6.781 1 98.94 106 PHE B N 1
ATOM 2419 C CA . PHE B 1 106 ? -1.992 -13.492 -5.547 1 98.94 106 PHE B CA 1
ATOM 2420 C C . PHE B 1 106 ? -1.767 -12.016 -5.27 1 98.94 106 PHE B C 1
ATOM 2422 O O . PHE B 1 106 ? -1.826 -11.578 -4.117 1 98.94 106 PHE B O 1
ATOM 2429 N N . VAL B 1 107 ? -1.521 -11.234 -6.293 1 98.94 107 VAL B N 1
ATOM 2430 C CA . VAL B 1 107 ? -1.363 -9.797 -6.113 1 98.94 107 VAL B CA 1
ATOM 2431 C C . VAL B 1 107 ? -2.695 -9.18 -5.691 1 98.94 107 VAL B C 1
ATOM 2433 O O . VAL B 1 107 ? -2.734 -8.32 -4.805 1 98.94 107 VAL B O 1
ATOM 2436 N N . ILE B 1 108 ? -3.775 -9.695 -6.297 1 98.94 108 ILE B N 1
ATOM 2437 C CA . ILE B 1 108 ? -5.105 -9.219 -5.926 1 98.94 108 ILE B CA 1
ATOM 2438 C C . ILE B 1 108 ? -5.383 -9.562 -4.465 1 98.94 108 ILE B C 1
ATOM 2440 O O . ILE B 1 108 ? -5.836 -8.703 -3.697 1 98.94 108 ILE B O 1
ATOM 2444 N N . ALA B 1 109 ? -5.105 -10.789 -4.031 1 98.94 109 ALA B N 1
ATOM 2445 C CA . ALA B 1 109 ? -5.312 -11.203 -2.645 1 98.94 109 ALA B CA 1
ATOM 2446 C C . ALA B 1 109 ? -4.523 -10.32 -1.684 1 98.94 109 ALA B C 1
ATOM 2448 O O . ALA B 1 109 ? -5.027 -9.938 -0.626 1 98.94 109 ALA B O 1
ATOM 2449 N N . TYR B 1 110 ? -3.363 -10.047 -2.059 1 98.88 110 TYR B N 1
ATOM 2450 C CA . TYR B 1 110 ? -2.516 -9.195 -1.232 1 98.88 110 TYR B CA 1
ATOM 2451 C C . TYR B 1 110 ? -3.154 -7.832 -1.023 1 98.88 110 TYR B C 1
ATOM 2453 O O . TYR B 1 110 ? -3.229 -7.34 0.105 1 98.88 110 TYR B O 1
ATOM 2461 N N . ILE B 1 111 ? -3.627 -7.211 -2.1 1 98.69 111 ILE B N 1
ATOM 2462 C CA . ILE B 1 111 ? -4.223 -5.879 -2.072 1 98.69 111 ILE B CA 1
A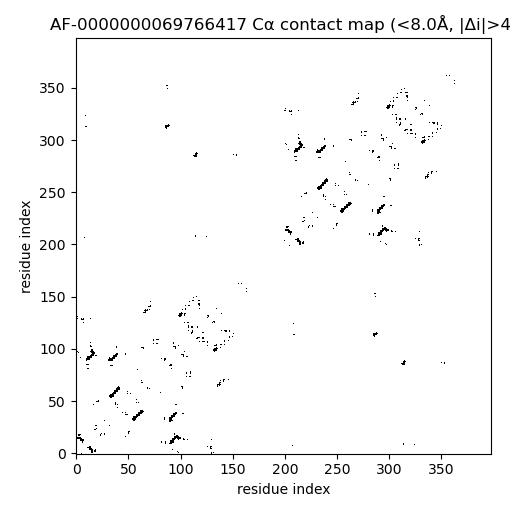TOM 2463 C C . ILE B 1 111 ? -5.523 -5.91 -1.274 1 98.69 111 ILE B C 1
ATOM 2465 O O . ILE B 1 111 ? -5.793 -5.008 -0.479 1 98.69 111 ILE B O 1
ATOM 2469 N N . MET B 1 112 ? -6.309 -6.965 -1.483 1 98.56 112 MET B N 1
ATOM 2470 C CA . MET B 1 112 ? -7.562 -7.102 -0.749 1 98.56 112 MET B CA 1
ATOM 2471 C C . MET B 1 112 ? -7.32 -7.074 0.756 1 98.56 112 MET B C 1
ATOM 2473 O O . MET B 1 112 ? -7.969 -6.32 1.48 1 98.56 112 MET B O 1
ATOM 2477 N N . GLU B 1 113 ? -6.395 -7.82 1.175 1 97.81 113 GLU B N 1
ATOM 2478 C CA . GLU B 1 113 ? -6.156 -7.922 2.611 1 97.81 113 GLU B CA 1
ATOM 2479 C C . GLU B 1 113 ? -5.473 -6.664 3.146 1 97.81 113 GLU B C 1
ATOM 2481 O O . GLU B 1 113 ? -5.836 -6.164 4.211 1 97.81 113 GLU B O 1
ATOM 2486 N N . THR B 1 114 ? -4.527 -6.172 2.432 1 97.56 114 THR B N 1
ATOM 2487 C CA . THR B 1 114 ? -3.711 -5.055 2.895 1 97.56 114 THR B CA 1
ATOM 2488 C C . THR B 1 114 ? -4.551 -3.785 3.008 1 97.56 114 THR B C 1
ATOM 2490 O O . THR B 1 114 ? -4.352 -2.986 3.928 1 97.56 114 THR B O 1
ATOM 2493 N N . PHE B 1 115 ? -5.52 -3.645 2.109 1 97.31 115 PHE B N 1
ATOM 2494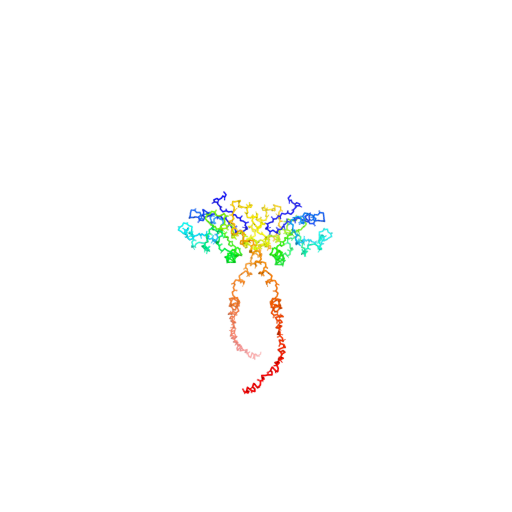 C CA . PHE B 1 115 ? -6.254 -2.387 2.059 1 97.31 115 PHE B CA 1
ATOM 2495 C C . PHE B 1 115 ? -7.73 -2.607 2.365 1 97.31 115 PHE B C 1
ATOM 2497 O O . PHE B 1 115 ? -8.547 -1.7 2.201 1 97.31 115 PHE B O 1
ATOM 2504 N N . GLY B 1 116 ? -8.086 -3.887 2.705 1 96.06 116 GLY B N 1
ATOM 2505 C CA . GLY B 1 116 ? -9.469 -4.176 3.062 1 96.06 116 GLY B CA 1
ATOM 2506 C C . GLY B 1 116 ? -10.43 -3.994 1.908 1 96.06 116 GLY B C 1
ATOM 2507 O O . GLY B 1 116 ? -11.555 -3.514 2.098 1 96.06 116 GLY B O 1
ATOM 2508 N N . MET B 1 117 ? -10.031 -4.383 0.756 1 97.06 117 MET B N 1
ATOM 2509 C CA . MET B 1 117 ? -10.828 -4.191 -0.45 1 97.06 117 MET B CA 1
ATOM 2510 C C . MET B 1 117 ? -11.609 -5.461 -0.79 1 97.06 117 MET B C 1
ATOM 2512 O O . MET B 1 117 ? -11.109 -6.57 -0.581 1 97.06 117 MET B O 1
ATOM 2516 N N . LYS B 1 118 ? -12.742 -5.199 -1.369 1 97.06 118 LYS B N 1
ATOM 2517 C CA . LYS B 1 118 ? -13.453 -6.32 -1.985 1 97.06 118 LYS B CA 1
ATOM 2518 C C . LYS B 1 118 ? -12.789 -6.727 -3.299 1 97.06 118 LYS B C 1
ATOM 2520 O O . LYS B 1 118 ? -12.055 -5.945 -3.9 1 97.06 118 LYS B O 1
ATOM 2525 N N . TYR B 1 119 ? -13.102 -7.91 -3.705 1 98.44 119 TYR B N 1
ATOM 2526 C CA . TYR B 1 119 ? -12.492 -8.469 -4.902 1 98.44 119 TYR B CA 1
ATOM 2527 C C . TYR B 1 119 ? -12.641 -7.52 -6.086 1 98.44 119 TYR B C 1
ATOM 2529 O O . TYR B 1 119 ? -11.664 -7.223 -6.777 1 98.44 119 TYR B O 1
ATOM 2537 N N . ARG B 1 120 ? -13.82 -7.039 -6.281 1 98.06 120 ARG B N 1
ATOM 2538 C CA . ARG B 1 120 ? -14.102 -6.23 -7.465 1 98.06 120 ARG B CA 1
ATOM 2539 C C . ARG B 1 120 ? -13.203 -5 -7.52 1 98.06 120 ARG B C 1
ATOM 2541 O O . ARG B 1 120 ? -12.633 -4.688 -8.562 1 98.06 120 ARG B O 1
ATOM 2548 N N . ASP B 1 121 ? -13.07 -4.344 -6.434 1 98 121 ASP B N 1
ATOM 2549 C CA . ASP B 1 121 ? -12.258 -3.133 -6.383 1 98 121 ASP B CA 1
ATOM 2550 C C . ASP B 1 121 ? -10.773 -3.459 -6.531 1 98 121 ASP B C 1
ATOM 2552 O O . ASP B 1 121 ? -10.047 -2.764 -7.242 1 98 121 ASP B O 1
ATOM 2556 N N 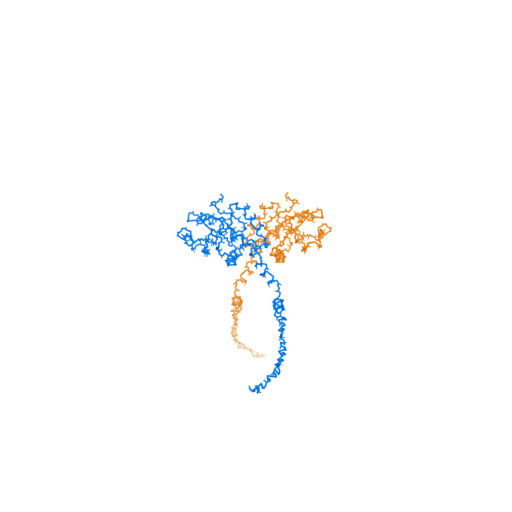. ALA B 1 122 ? -10.359 -4.469 -5.832 1 98.75 122 ALA B N 1
ATOM 2557 C CA . ALA B 1 122 ? -8.961 -4.883 -5.93 1 98.75 122 ALA B CA 1
ATOM 2558 C C . ALA B 1 122 ? -8.617 -5.32 -7.348 1 98.75 122 ALA B C 1
ATOM 2560 O O . ALA B 1 122 ? -7.555 -4.969 -7.867 1 98.75 122 ALA B O 1
ATOM 2561 N N . PHE B 1 123 ? -9.492 -6.035 -7.98 1 98.81 123 PHE B N 1
ATOM 2562 C CA . PHE B 1 123 ? -9.32 -6.445 -9.367 1 98.81 123 PHE B CA 1
ATOM 2563 C C . PHE B 1 123 ? -9.172 -5.234 -10.281 1 98.81 123 PHE B C 1
ATOM 2565 O O . PHE B 1 123 ? -8.258 -5.176 -11.102 1 98.81 123 PHE B O 1
ATOM 2572 N N . ALA B 1 124 ? -10.016 -4.332 -10.117 1 98.69 124 ALA B N 1
ATOM 2573 C CA . ALA B 1 124 ? -9.992 -3.129 -10.945 1 98.69 124 ALA B CA 1
ATOM 2574 C C . ALA B 1 124 ? -8.68 -2.369 -10.766 1 98.69 124 ALA B C 1
ATOM 2576 O O . ALA B 1 124 ? -8.109 -1.866 -11.734 1 98.69 124 ALA B O 1
ATOM 2577 N N . TYR B 1 125 ? -8.234 -2.268 -9.578 1 98.44 125 TYR B N 1
ATOM 2578 C CA . TYR B 1 125 ? -6.988 -1.573 -9.273 1 98.44 125 TYR B CA 1
ATOM 2579 C C . TYR B 1 125 ? -5.812 -2.213 -10.008 1 98.44 125 TYR B C 1
ATOM 2581 O O . TYR B 1 125 ? -5.016 -1.517 -10.641 1 98.44 125 TYR B O 1
ATOM 2589 N N . VAL B 1 126 ? -5.727 -3.523 -9.961 1 98.75 126 VAL B N 1
ATOM 2590 C CA . VAL B 1 126 ? -4.641 -4.246 -10.617 1 98.75 126 VAL B CA 1
ATOM 2591 C C . VAL B 1 126 ? -4.797 -4.152 -12.133 1 98.75 126 VAL B C 1
ATOM 2593 O O . VAL B 1 126 ? -3.816 -3.947 -12.852 1 98.75 126 VAL B O 1
ATOM 2596 N N . GLN B 1 127 ? -5.996 -4.285 -12.57 1 98.69 127 GLN B N 1
ATOM 2597 C CA . GLN B 1 127 ? -6.262 -4.273 -14.008 1 98.69 127 GLN B CA 1
ATOM 2598 C C . GLN B 1 127 ? -5.875 -2.936 -14.625 1 98.69 127 GLN B C 1
ATOM 2600 O O . GLN B 1 127 ? -5.414 -2.885 -15.766 1 98.69 127 GLN B O 1
ATOM 2605 N N . GLU B 1 128 ? -6.07 -1.885 -13.922 1 97.69 128 GLU B N 1
ATOM 2606 C CA . GLU B 1 128 ? -5.691 -0.56 -14.406 1 97.69 128 GLU B CA 1
ATOM 2607 C C . GLU B 1 128 ? -4.191 -0.474 -14.664 1 97.69 128 GLU B C 1
ATOM 2609 O O . GLU B 1 128 ? -3.744 0.291 -15.523 1 97.69 128 GLU B O 1
ATOM 2614 N N . ARG B 1 129 ? -3.424 -1.255 -13.992 1 97.56 129 ARG B N 1
ATOM 2615 C CA . ARG B 1 129 ? -1.969 -1.201 -14.078 1 97.56 129 ARG B CA 1
ATOM 2616 C C . ARG B 1 129 ? -1.428 -2.334 -14.938 1 97.56 129 ARG B C 1
ATOM 2618 O O . ARG B 1 129 ? -0.375 -2.195 -15.57 1 97.56 129 ARG B O 1
ATOM 2625 N N . ARG B 1 130 ? -2.189 -3.328 -14.891 1 98.31 130 ARG B N 1
ATOM 2626 C CA . ARG B 1 130 ? -1.928 -4.449 -15.781 1 98.31 130 ARG B CA 1
ATOM 2627 C C . ARG B 1 130 ? -3.219 -4.953 -16.422 1 98.31 130 ARG B C 1
ATOM 2629 O O . ARG B 1 130 ? -3.867 -5.855 -15.898 1 98.31 130 ARG B O 1
ATOM 2636 N N . PHE B 1 131 ? -3.395 -4.59 -17.547 1 97.75 131 PHE B N 1
ATOM 2637 C CA . PHE B 1 131 ? -4.711 -4.645 -18.172 1 97.75 131 PHE B CA 1
ATOM 2638 C C . PHE B 1 131 ? -5.082 -6.078 -18.516 1 97.75 131 PHE B C 1
ATOM 2640 O O . PHE B 1 131 ? -6.266 -6.406 -18.656 1 97.75 131 PHE B O 1
ATOM 2647 N N . CYS B 1 132 ? -4.145 -6.938 -18.641 1 98.38 132 CYS B N 1
ATOM 2648 C CA . CYS B 1 132 ? -4.43 -8.242 -19.219 1 98.38 132 CYS B CA 1
ATOM 2649 C C . CYS B 1 132 ? -4.758 -9.266 -18.141 1 98.38 132 CYS B C 1
ATOM 2651 O O . CYS B 1 132 ? -4.898 -10.453 -18.438 1 98.38 132 CYS B O 1
ATOM 2653 N N . ILE B 1 133 ? -4.824 -8.867 -16.922 1 98.75 133 ILE B N 1
ATOM 2654 C CA . ILE B 1 133 ? -5.07 -9.852 -15.859 1 98.75 133 ILE B CA 1
ATOM 2655 C C . ILE B 1 133 ? -6.461 -10.453 -16.031 1 98.75 133 ILE B C 1
ATOM 2657 O O . ILE B 1 133 ? -7.391 -9.766 -16.469 1 98.75 133 ILE B O 1
ATOM 2661 N N . ASN B 1 134 ? -6.555 -11.711 -15.727 1 98.69 134 ASN B N 1
ATOM 2662 C CA . ASN B 1 134 ? -7.801 -12.453 -15.844 1 98.69 134 ASN B CA 1
ATOM 2663 C C . ASN B 1 134 ? -7.754 -13.75 -15.031 1 98.69 134 ASN B C 1
ATOM 2665 O O . ASN B 1 134 ? -7.723 -14.844 -15.602 1 98.69 134 ASN B O 1
ATOM 2669 N N . PRO B 1 135 ? -7.875 -13.672 -13.727 1 98.81 135 PRO B N 1
ATOM 2670 C CA . PRO B 1 135 ? -7.93 -14.906 -12.938 1 98.81 135 PRO B CA 1
ATOM 2671 C C . PRO B 1 135 ? -9.055 -15.836 -13.375 1 98.81 135 PRO B C 1
ATOM 2673 O O . PRO B 1 135 ? -10.148 -15.367 -13.711 1 98.81 135 PRO B O 1
ATOM 2676 N N . ASN B 1 136 ? -8.797 -17.109 -13.43 1 98.62 136 ASN B N 1
ATOM 2677 C CA . ASN B 1 136 ? -9.859 -18.031 -13.805 1 98.62 136 ASN B CA 1
ATOM 2678 C C . ASN B 1 136 ? -10.992 -18.031 -12.781 1 98.62 136 ASN B C 1
ATOM 2680 O O . ASN B 1 136 ? -10.844 -17.484 -11.688 1 98.62 136 ASN B O 1
ATOM 2684 N N . ALA B 1 137 ? -12.055 -18.688 -13.086 1 98.62 137 ALA B N 1
ATOM 2685 C CA . ALA B 1 137 ? -13.289 -18.578 -12.312 1 98.62 137 ALA B CA 1
ATOM 2686 C C . ALA B 1 137 ? -13.109 -19.172 -10.914 1 98.62 137 ALA B C 1
ATOM 2688 O O . ALA B 1 137 ? -13.664 -18.641 -9.945 1 98.62 137 ALA B O 1
ATOM 2689 N N . GLY B 1 138 ? -12.422 -20.25 -10.812 1 98.81 138 GLY B N 1
ATOM 2690 C CA . GLY B 1 138 ? -12.172 -20.828 -9.508 1 98.81 138 GLY B CA 1
ATOM 2691 C C . GLY B 1 138 ? -11.367 -19.938 -8.586 1 98.81 138 GLY B C 1
ATOM 2692 O O . GLY B 1 138 ? -11.656 -19.828 -7.395 1 98.81 138 GLY B O 1
ATOM 2693 N N . PHE B 1 139 ? -10.367 -19.266 -9.125 1 98.88 139 PHE B N 1
ATOM 2694 C CA . PHE B 1 139 ? -9.562 -18.328 -8.367 1 98.88 139 PHE B CA 1
ATOM 2695 C C . PHE B 1 139 ? -10.406 -17.141 -7.906 1 98.88 139 PHE B C 1
ATOM 2697 O O . PHE B 1 139 ? -10.305 -16.719 -6.758 1 98.88 139 PHE B O 1
ATOM 2704 N N . VAL B 1 140 ? -11.281 -16.688 -8.781 1 98.88 140 VAL B N 1
ATOM 2705 C CA . VAL B 1 140 ? -12.148 -15.562 -8.453 1 98.88 140 VAL B CA 1
ATOM 2706 C C . VAL B 1 140 ? -13.031 -15.93 -7.262 1 98.88 140 VAL B C 1
ATOM 2708 O O . VAL B 1 140 ? -13.18 -15.141 -6.328 1 98.88 140 VAL B O 1
ATOM 2711 N N . HIS B 1 141 ? -13.547 -17.094 -7.309 1 98.69 141 HIS B N 1
ATOM 2712 C CA . HIS B 1 141 ? -14.391 -17.547 -6.207 1 98.69 141 HIS B CA 1
ATOM 2713 C C . HIS B 1 141 ? -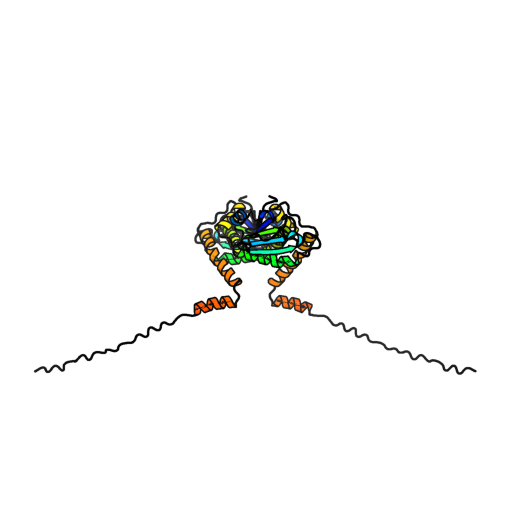13.609 -17.594 -4.898 1 98.69 141 HIS B C 1
ATOM 2715 O O . HIS B 1 141 ? -14.109 -17.172 -3.855 1 98.69 141 HIS B O 1
ATOM 2721 N N . GLN B 1 142 ? -12.461 -18.062 -4.98 1 98.75 142 GLN B N 1
ATOM 2722 C CA . GLN B 1 142 ? -11.625 -18.156 -3.785 1 98.75 142 GLN B CA 1
ATOM 2723 C C . GLN B 1 142 ? -11.211 -16.781 -3.283 1 98.75 142 GLN B C 1
ATOM 2725 O O . GLN B 1 142 ? -11.141 -16.547 -2.076 1 98.75 142 GLN B O 1
ATOM 2730 N N . LEU B 1 143 ? -10.969 -15.859 -4.152 1 98.81 143 LEU B N 1
ATOM 2731 C CA . LEU B 1 143 ? -10.672 -14.477 -3.779 1 98.81 143 LEU B CA 1
ATOM 2732 C C . LEU B 1 143 ? -11.867 -13.844 -3.078 1 98.81 143 LEU B C 1
ATOM 2734 O O . LEU B 1 143 ? -11.703 -13.156 -2.068 1 98.81 143 LEU B O 1
ATOM 2738 N N . GLN B 1 144 ? -13.023 -14.086 -3.574 1 98.69 144 GLN B N 1
ATOM 2739 C CA . GLN B 1 144 ? -14.227 -13.555 -2.943 1 98.69 144 GLN B CA 1
ATOM 2740 C C . GLN B 1 144 ? -14.422 -14.148 -1.55 1 98.69 144 GLN B C 1
ATOM 2742 O O . GLN B 1 144 ? -14.797 -13.43 -0.616 1 98.69 144 GLN B O 1
ATOM 2747 N N . GLU B 1 145 ? -14.078 -15.375 -1.391 1 97.94 145 GLU B N 1
ATOM 2748 C CA . GLU B 1 145 ? -14.18 -16.031 -0.095 1 97.94 145 GLU B CA 1
ATOM 2749 C C . GLU B 1 145 ? -13.125 -15.516 0.876 1 97.94 145 GLU B C 1
ATOM 2751 O O . GLU B 1 145 ? -13.336 -15.508 2.09 1 97.94 145 GLU B O 1
ATOM 2756 N N . TYR B 1 146 ? -12.055 -15.148 0.343 1 98.12 146 TYR B N 1
ATOM 2757 C CA . TYR B 1 146 ? -10.922 -14.727 1.16 1 98.12 146 TYR B CA 1
ATOM 2758 C C . TYR B 1 146 ? -11.273 -13.492 1.988 1 98.12 146 TYR B C 1
ATOM 2760 O O . TYR B 1 146 ? -10.695 -13.266 3.051 1 98.12 146 TYR B O 1
ATOM 2768 N N . GLU B 1 147 ? -12.227 -12.711 1.524 1 96.12 147 GLU B N 1
ATOM 2769 C CA . GLU B 1 147 ? -12.648 -11.5 2.227 1 96.12 147 GLU B CA 1
ATOM 2770 C C . GLU B 1 147 ? -13.086 -11.812 3.652 1 96.12 147 GLU B C 1
ATOM 2772 O O . GLU B 1 147 ? -12.664 -11.156 4.602 1 96.12 147 GLU B O 1
ATOM 2777 N N . ALA B 1 148 ? -13.844 -12.828 3.82 1 94.69 148 ALA B N 1
ATOM 2778 C CA . ALA B 1 148 ? -14.352 -13.219 5.137 1 94.69 148 ALA B CA 1
ATOM 2779 C C . ALA B 1 148 ? -13.211 -13.68 6.043 1 94.69 148 ALA B C 1
ATOM 2781 O O . ALA B 1 148 ? -13.234 -13.445 7.254 1 94.69 148 ALA B O 1
ATOM 2782 N N . ILE B 1 149 ? -12.289 -14.242 5.445 1 94.06 149 ILE B N 1
ATOM 2783 C CA . ILE B 1 149 ? -11.195 -14.844 6.203 1 94.06 149 ILE B CA 1
ATOM 2784 C C . ILE B 1 149 ? -10.289 -13.742 6.762 1 94.06 149 ILE B C 1
ATOM 2786 O O . ILE B 1 149 ? -9.984 -13.727 7.953 1 94.06 149 ILE B O 1
ATOM 2790 N N . TYR B 1 150 ? -9.891 -12.789 5.93 1 92.5 150 TYR B N 1
ATOM 2791 C CA . TYR B 1 150 ? -8.969 -11.789 6.469 1 92.5 150 TYR B CA 1
ATOM 2792 C C . TYR B 1 150 ? -9.695 -10.812 7.383 1 92.5 150 TYR B C 1
ATOM 2794 O O . TYR B 1 150 ? -9.094 -10.234 8.289 1 92.5 150 TYR B O 1
ATOM 2802 N N . LEU B 1 151 ? -11.008 -10.641 7.188 1 91.62 151 LEU B N 1
ATOM 2803 C CA . LEU B 1 151 ? -11.789 -9.812 8.109 1 91.62 151 LEU B CA 1
ATOM 2804 C C . LEU B 1 151 ? -11.875 -10.477 9.484 1 91.62 151 LEU B C 1
ATOM 2806 O O . LEU B 1 151 ? -11.797 -9.797 10.508 1 91.62 151 LEU B O 1
ATOM 2810 N N . ALA B 1 152 ? -12.062 -11.758 9.539 1 91.75 152 ALA B N 1
ATOM 2811 C CA . ALA B 1 152 ? -12.086 -12.492 10.797 1 91.75 152 ALA B CA 1
ATOM 2812 C C . ALA B 1 152 ? -10.75 -12.375 11.523 1 91.75 152 ALA B C 1
ATOM 2814 O O . ALA B 1 152 ? -10.711 -12.172 12.742 1 91.75 152 ALA B O 1
ATOM 2815 N N . LYS B 1 153 ? -9.742 -12.469 10.781 1 90.25 153 LYS B N 1
ATOM 2816 C CA . LYS B 1 153 ? -8.414 -12.312 11.359 1 90.25 153 LYS B CA 1
ATOM 2817 C C . LYS B 1 153 ? -8.242 -10.93 11.977 1 90.25 153 LYS B C 1
ATOM 2819 O O . LYS B 1 153 ? -7.684 -10.797 13.07 1 90.25 153 LYS B O 1
ATOM 2824 N N . LEU B 1 154 ? -8.688 -9.938 11.273 1 89.12 154 LEU B N 1
ATOM 2825 C CA . LEU B 1 154 ? -8.602 -8.562 11.75 1 89.12 154 LEU B CA 1
ATOM 2826 C C . LEU B 1 154 ? -9.414 -8.375 13.023 1 89.12 154 LEU B C 1
ATOM 2828 O O . LEU B 1 154 ? -8.961 -7.715 13.961 1 89.12 154 LEU B O 1
ATOM 2832 N N . THR B 1 155 ? -10.555 -8.961 13.047 1 87.88 155 THR B N 1
ATOM 2833 C CA . THR B 1 155 ? -11.422 -8.859 14.219 1 87.88 155 THR B CA 1
ATOM 2834 C C . THR B 1 155 ? -10.75 -9.477 15.445 1 87.88 155 THR B C 1
ATOM 2836 O O . THR B 1 155 ? -10.828 -8.922 16.547 1 87.88 155 THR B O 1
ATOM 2839 N N . ILE B 1 156 ? -10.062 -10.5 15.312 1 87.44 156 ILE B N 1
ATOM 2840 C CA . ILE B 1 156 ? -9.367 -11.188 16.391 1 87.44 156 ILE B CA 1
ATOM 2841 C C . ILE B 1 156 ? -8.211 -10.32 16.891 1 87.44 156 ILE B C 1
ATOM 2843 O O . ILE B 1 156 ? -7.973 -10.227 18.094 1 87.44 156 ILE B O 1
ATOM 2847 N N . GLN B 1 157 ? -7.559 -9.68 15.984 1 83.25 157 GLN B N 1
ATOM 2848 C CA . GLN B 1 157 ? -6.426 -8.828 16.328 1 83.25 157 GLN B CA 1
ATOM 2849 C C . GLN B 1 157 ? -6.883 -7.598 17.109 1 83.25 157 GLN B C 1
ATOM 2851 O O . GLN B 1 157 ? -6.156 -7.098 17.969 1 83.25 157 GLN B O 1
ATOM 2856 N N . MET B 1 158 ? -8 -7.07 16.766 1 79.81 158 MET B N 1
ATOM 2857 C CA . MET B 1 158 ? -8.5 -5.852 17.391 1 79.81 158 MET B CA 1
ATOM 2858 C C . MET B 1 158 ? -9.133 -6.156 18.734 1 79.81 158 MET B C 1
ATOM 2860 O O . MET B 1 158 ? -9.219 -5.277 19.594 1 79.81 158 MET B O 1
ATOM 2864 N N . MET B 1 159 ? -9.609 -7.352 18.812 1 75.56 159 MET B N 1
ATOM 2865 C CA . MET B 1 159 ? -10.273 -7.715 20.078 1 75.56 159 MET B CA 1
ATOM 2866 C C . MET B 1 159 ? -9.25 -8.094 21.141 1 75.56 159 MET B C 1
ATOM 2868 O O . MET B 1 159 ? -8.219 -8.695 20.828 1 75.56 159 MET B O 1
ATOM 2872 N N . SER B 1 160 ? -9.203 -7.418 22.344 1 65.81 160 SER B N 1
ATOM 2873 C CA . SER B 1 160 ? -8.398 -7.816 23.5 1 65.81 160 SER B CA 1
ATOM 2874 C C . SER B 1 160 ? -8.547 -9.305 23.781 1 65.81 160 SER B C 1
ATOM 2876 O O . SER B 1 160 ? -9.57 -9.906 23.469 1 65.81 160 SER B O 1
ATOM 2878 N N . PRO B 1 161 ? -7.242 -9.93 24.062 1 60.38 161 PRO B N 1
ATOM 2879 C CA . PRO B 1 161 ? -7.328 -11.352 24.406 1 60.38 161 PRO B CA 1
ATOM 2880 C C . PRO B 1 161 ? -8.547 -11.672 25.266 1 60.38 161 PRO B C 1
ATOM 2882 O O . PRO B 1 161 ? -9.141 -12.75 25.125 1 60.38 161 PRO B O 1
ATOM 2885 N N . LEU B 1 162 ? -8.922 -10.797 26.062 1 59.62 162 LEU B N 1
ATOM 2886 C CA . LEU B 1 162 ? -10.047 -11.008 26.969 1 59.62 162 LEU B CA 1
ATOM 2887 C C . LEU B 1 162 ? -11.367 -11.039 26.203 1 59.62 162 LEU B C 1
ATOM 2889 O O . LEU B 1 162 ? -12.258 -11.836 26.516 1 59.62 162 LEU B O 1
ATOM 2893 N N . GLN B 1 163 ? -11.438 -10.227 25.203 1 59.53 163 GLN B N 1
ATOM 2894 C CA . GLN B 1 163 ? -12.688 -10.156 24.453 1 59.53 163 GLN B CA 1
ATOM 2895 C C . GLN B 1 163 ? -12.867 -11.391 23.578 1 59.53 163 GLN B C 1
ATOM 2897 O O . GLN B 1 163 ? -13.992 -11.859 23.391 1 59.53 163 GLN B O 1
ATOM 2902 N N . ILE B 1 164 ? -11.781 -11.859 23.203 1 56.81 164 ILE B N 1
ATOM 2903 C CA . ILE B 1 164 ? -11.805 -13.086 22.406 1 56.81 164 ILE B CA 1
ATOM 2904 C C . ILE B 1 164 ? -12.273 -14.25 23.281 1 56.81 164 ILE B C 1
ATOM 2906 O O . ILE B 1 164 ? -13.094 -15.062 22.844 1 56.81 164 ILE B O 1
ATOM 2910 N N . GLU B 1 165 ? -11.711 -14.273 24.391 1 54.81 165 GLU B N 1
ATOM 2911 C CA . GLU B 1 165 ? -12.078 -15.328 25.328 1 54.81 165 GLU B CA 1
ATOM 2912 C C . GLU B 1 165 ? -13.57 -15.273 25.672 1 54.81 165 GLU B C 1
ATOM 2914 O O . GLU B 1 165 ? -14.227 -16.312 25.766 1 54.81 165 GLU B O 1
ATOM 2919 N N . ARG B 1 166 ? -14.07 -14.07 25.812 1 55.38 166 ARG B N 1
ATOM 2920 C CA . ARG B 1 166 ? -15.477 -13.898 26.188 1 55.38 166 ARG B CA 1
ATOM 2921 C C . ARG B 1 166 ? -16.391 -14.336 25.047 1 55.38 166 ARG B C 1
ATOM 2923 O O . ARG B 1 166 ? -17.453 -14.93 25.281 1 55.38 166 ARG B O 1
ATOM 2930 N N . SER B 1 167 ? -15.914 -14.117 23.891 1 55.28 167 SER B N 1
ATOM 2931 C CA . SER B 1 167 ? -16.719 -14.492 22.734 1 55.28 167 SER B CA 1
ATOM 2932 C C . SER B 1 167 ? -16.688 -16 22.516 1 55.28 167 SER B C 1
ATOM 2934 O O . SER B 1 167 ? -17.688 -16.578 22.078 1 55.28 167 SER B O 1
ATOM 2936 N N . LEU B 1 168 ? -15.586 -16.531 22.875 1 53.72 168 LEU B N 1
ATOM 2937 C CA . LEU B 1 168 ? -15.477 -17.984 22.828 1 53.72 168 LEU B CA 1
ATOM 2938 C C . LEU B 1 168 ? -16.203 -18.625 24 1 53.72 168 LEU B C 1
ATOM 2940 O O . LEU B 1 168 ? -16.766 -19.703 23.875 1 53.72 168 LEU B O 1
ATOM 2944 N N . SER B 1 169 ? -16.172 -18.016 25.094 1 53.41 169 SER B N 1
ATOM 2945 C CA . SER B 1 169 ? -16.812 -18.531 26.297 1 53.41 169 SER B CA 1
ATOM 2946 C C . SER B 1 169 ? -18.328 -18.438 26.203 1 53.41 169 SER B C 1
ATOM 2948 O O . SER B 1 169 ? -19.047 -19.25 26.781 1 53.41 169 SER B O 1
ATOM 2950 N N . VAL B 1 170 ? -18.734 -17.344 25.562 1 50.06 170 VAL B N 1
ATOM 2951 C CA . VAL B 1 170 ? -20.188 -17.219 25.5 1 50.06 170 VAL B CA 1
ATOM 2952 C C . VAL B 1 170 ? -20.766 -18.328 24.625 1 50.06 170 VAL B C 1
ATOM 2954 O O . VAL B 1 170 ? -21.875 -18.797 24.859 1 50.06 170 VAL B O 1
ATOM 2957 N N . HIS B 1 171 ? -19.953 -18.719 23.609 1 47.56 171 HIS B N 1
ATOM 2958 C CA . HIS B 1 171 ? -20.453 -19.828 22.812 1 47.56 171 HIS B CA 1
ATOM 2959 C C . HIS B 1 171 ? -20.375 -21.141 23.594 1 47.56 171 HIS B C 1
ATOM 2961 O O . HIS B 1 171 ? -21.125 -22.078 23.312 1 47.56 171 HIS B O 1
ATOM 2967 N N . SER B 1 172 ? -19.438 -21.156 24.469 1 44.19 172 SER B N 1
ATOM 2968 C CA . SER B 1 172 ? -19.375 -22.375 25.266 1 44.19 172 SER B CA 1
ATOM 2969 C C . SER B 1 172 ? -20.453 -22.391 26.344 1 44.19 172 SER B C 1
ATOM 2971 O O . SER B 1 172 ? -20.547 -23.328 27.125 1 44.19 172 SER B O 1
ATOM 2973 N N . GLY B 1 173 ? -21.047 -21.188 26.562 1 39.78 173 GLY B N 1
ATOM 2974 C CA . GLY B 1 173 ? -22 -21.219 27.656 1 39.78 173 GLY B CA 1
ATOM 2975 C C . GLY B 1 173 ? -23.094 -22.25 27.484 1 39.78 173 GLY B C 1
ATOM 2976 O O . GLY B 1 173 ? -23.328 -23.062 28.375 1 39.78 173 GLY B O 1
ATOM 2977 N N . THR B 1 174 ? -24.234 -21.828 26.922 1 40.31 174 THR B N 1
ATOM 2978 C CA . THR B 1 174 ? -25.516 -22.406 27.312 1 40.31 174 THR B CA 1
ATOM 2979 C C . THR B 1 174 ? -25.719 -23.75 26.594 1 40.31 174 THR B C 1
ATOM 2981 O O . THR B 1 174 ? -26.344 -23.797 25.531 1 40.31 174 THR B O 1
ATOM 2984 N N . THR B 1 175 ? -24.688 -24.562 26.375 1 37.75 175 THR B N 1
ATOM 2985 C CA . THR B 1 175 ? -25.203 -25.891 26.078 1 37.75 175 THR B CA 1
ATOM 2986 C C . THR B 1 175 ? -26.125 -26.375 27.188 1 37.75 175 THR B C 1
ATOM 2988 O O . THR B 1 175 ? -25.672 -26.688 28.281 1 37.75 175 THR B O 1
ATOM 2991 N N . GLY B 1 176 ? -27.219 -25.641 27.422 1 35.06 176 GLY B N 1
ATOM 2992 C CA . GLY B 1 176 ? -28.328 -26.156 28.219 1 35.06 176 GLY B CA 1
ATOM 2993 C C . GLY B 1 176 ? -28.641 -27.609 27.953 1 35.06 176 GLY B C 1
ATOM 2994 O O . GLY B 1 176 ? -28.953 -27.984 26.812 1 35.06 176 GLY B O 1
ATOM 2995 N N . SER B 1 177 ? -27.969 -28.516 28.625 1 34.12 177 SER B N 1
ATOM 2996 C CA . SER B 1 177 ? -28.328 -29.922 28.797 1 34.12 177 SER B CA 1
ATOM 2997 C C . SER B 1 177 ? -29.828 -30.078 29.078 1 34.12 177 SER B C 1
ATOM 2999 O O . SER B 1 177 ? -30.297 -29.688 30.156 1 34.12 177 SER B O 1
ATOM 3001 N N . LEU B 1 178 ? -30.781 -29.75 28.188 1 28.8 178 LEU B N 1
ATOM 3002 C CA . LEU B 1 178 ? -32.188 -30.141 28.297 1 28.8 178 LEU B CA 1
ATOM 3003 C C . LEU B 1 178 ? -32.312 -31.641 28.578 1 28.8 178 LEU B C 1
ATOM 3005 O O . LEU B 1 178 ? -32.062 -32.469 27.703 1 28.8 178 LEU B O 1
ATOM 3009 N N . LYS B 1 179 ? -31.734 -32.094 29.719 1 32.47 179 LYS B N 1
ATOM 3010 C CA . LYS B 1 179 ? -32.094 -33.406 30.219 1 32.47 179 LYS B CA 1
ATOM 3011 C C . LYS B 1 179 ? -33.625 -33.625 30.219 1 32.47 179 LYS B C 1
ATOM 3013 O O . LYS B 1 179 ? -34.344 -32.875 30.875 1 32.47 179 LYS B O 1
ATOM 3018 N N . ARG B 1 180 ? -34.219 -34.062 29.109 1 32.94 180 ARG B N 1
ATOM 3019 C CA . ARG B 1 180 ? -35.562 -34.594 28.969 1 32.94 180 ARG B CA 1
ATOM 3020 C C . ARG B 1 180 ? -35.906 -35.562 30.094 1 32.94 180 ARG B C 1
ATOM 3022 O O . ARG B 1 180 ? -35.219 -36.562 30.281 1 32.94 180 ARG B O 1
ATOM 3029 N N . THR B 1 181 ? -36.25 -35.156 31.297 1 30.05 181 THR B N 1
ATOM 3030 C CA . THR B 1 181 ? -36.844 -35.938 32.375 1 30.05 181 THR B CA 1
ATOM 3031 C C . THR B 1 181 ? -37.938 -36.844 31.859 1 30.05 181 THR B C 1
ATOM 3033 O O . THR B 1 181 ? -39.031 -36.344 31.484 1 30.05 181 THR B O 1
ATOM 3036 N N . HIS B 1 182 ? -37.719 -37.812 30.984 1 30.45 182 HIS B N 1
ATOM 3037 C CA . HIS B 1 182 ? -38.656 -38.844 30.609 1 30.45 182 HIS B CA 1
ATOM 3038 C C . HIS B 1 182 ? -39.312 -39.469 31.828 1 30.45 182 HIS B C 1
ATOM 3040 O O . HIS B 1 182 ? -38.625 -40.125 32.656 1 30.45 182 HIS B O 1
ATOM 3046 N N . GLU B 1 183 ? -40.281 -38.844 32.531 1 30.62 183 GLU B N 1
ATOM 3047 C CA . GLU B 1 183 ? -41.188 -39.438 33.5 1 30.62 183 GLU B CA 1
ATOM 3048 C C . GLU B 1 183 ? -41.781 -40.75 32.969 1 30.62 183 GLU B C 1
ATOM 3050 O O . GLU B 1 183 ? -42.5 -40.75 31.969 1 30.62 183 GLU B O 1
ATOM 3055 N N . GLU B 1 184 ? -41.031 -41.844 32.969 1 30.28 184 GLU B N 1
ATOM 3056 C CA . GLU B 1 184 ? -41.469 -43.219 32.75 1 30.28 184 GLU B CA 1
ATOM 3057 C C . GLU B 1 184 ? -42.688 -43.531 33.594 1 30.28 184 GLU B C 1
ATOM 3059 O O . GLU B 1 184 ? -42.625 -43.531 34.812 1 30.28 184 GLU B O 1
ATOM 3064 N N . ASP B 1 185 ? -43.906 -43.125 33.219 1 30.27 185 ASP B N 1
ATOM 3065 C CA . ASP B 1 185 ? -45.219 -43.562 33.75 1 30.27 185 ASP B CA 1
ATOM 3066 C C . ASP B 1 185 ? -45.312 -45.062 33.719 1 30.27 185 ASP B C 1
ATOM 3068 O O . ASP B 1 185 ? -45.312 -45.688 32.656 1 30.27 185 ASP B O 1
ATOM 3072 N N . ASP B 1 186 ? -44.719 -45.875 34.594 1 31.16 186 ASP B N 1
ATOM 3073 C CA . ASP B 1 186 ? -44.75 -47.312 34.875 1 31.16 186 ASP B CA 1
ATOM 3074 C C . ASP B 1 186 ? -46.188 -47.781 35.031 1 31.16 186 ASP B C 1
ATOM 3076 O O . ASP B 1 186 ? -46.75 -47.75 36.125 1 31.16 186 ASP B O 1
ATOM 3080 N N . ASP B 1 187 ? -47.125 -47.438 34.219 1 29.05 187 ASP B N 1
ATOM 3081 C CA . ASP B 1 187 ? -48.5 -47.969 34.375 1 29.05 187 ASP B CA 1
ATOM 3082 C C . ASP B 1 187 ? -48.531 -49.469 34.156 1 29.05 187 ASP B C 1
ATOM 3084 O O . ASP B 1 187 ? -48.688 -49.938 33 1 29.05 187 ASP B O 1
ATOM 3088 N N . PHE B 1 188 ? -47.562 -50.312 34.625 1 27.75 188 PHE B N 1
ATOM 3089 C CA . PHE B 1 188 ? -47.688 -51.719 34.312 1 27.75 188 PHE B CA 1
ATOM 3090 C C . PHE B 1 188 ? -49 -52.281 34.812 1 27.75 188 PHE B C 1
ATOM 3092 O O . PHE B 1 188 ? -49.281 -52.281 36.031 1 27.75 188 PHE B O 1
ATOM 3099 N N . GLY B 1 189 ? -50.094 -52.188 34 1 25.23 189 GLY B N 1
ATOM 3100 C CA . GLY B 1 189 ? -51.438 -52.781 34.062 1 25.23 189 GLY B CA 1
ATOM 3101 C C . GLY B 1 189 ? -51.438 -54.25 34.438 1 25.23 189 GLY B C 1
ATOM 3102 O O . GLY B 1 189 ? -50.438 -54.938 34.188 1 25.23 189 GLY B O 1
ATOM 3103 N N . GLY B 1 190 ? -52.25 -54.812 35.438 1 28.23 190 GLY B N 1
ATOM 3104 C CA . GLY B 1 190 ? -52.719 -55.969 36.188 1 28.23 190 GLY B CA 1
ATOM 3105 C C . GLY B 1 190 ? -53.219 -57.062 35.281 1 28.23 190 GLY B C 1
ATOM 3106 O O . GLY B 1 190 ? -53.938 -57.969 35.75 1 28.23 190 GLY B O 1
ATOM 3107 N N . MET B 1 191 ? -52.781 -57.312 34.031 1 24.89 191 MET B N 1
ATOM 3108 C CA . MET B 1 191 ? -53.594 -58.281 33.312 1 24.89 191 MET B CA 1
ATOM 3109 C C . MET B 1 191 ? -53.656 -59.594 34.062 1 24.89 191 MET B C 1
ATOM 3111 O O . MET B 1 191 ? -52.656 -60.125 34.5 1 24.89 191 MET B O 1
ATOM 3115 N N . GLN B 1 192 ? -54.875 -60.125 34.406 1 26.38 192 GLN B N 1
ATOM 3116 C CA . GLN B 1 192 ? -55.656 -61.188 35.031 1 26.38 192 GLN B CA 1
ATOM 3117 C C . GLN B 1 192 ? -55.406 -62.531 34.375 1 26.38 192 GLN B C 1
ATOM 3119 O O . GLN B 1 192 ? -55.719 -62.719 33.188 1 26.38 192 GLN B O 1
ATOM 3124 N N . VAL B 1 193 ? -54.125 -63.125 34.344 1 25.55 193 VAL B N 1
ATOM 3125 C CA . VAL B 1 193 ? -54.062 -64.438 33.719 1 25.55 193 VAL B CA 1
ATOM 3126 C C . VAL B 1 193 ? -55 -65.375 34.438 1 25.55 193 VAL B C 1
ATOM 3128 O O . VAL B 1 193 ? -54.906 -65.625 35.656 1 25.55 193 VAL B O 1
ATOM 3131 N N . ALA B 1 194 ? -56.25 -65.688 33.969 1 25.95 194 ALA B N 1
ATOM 3132 C CA . ALA B 1 194 ? -57.375 -66.562 34.219 1 25.95 194 ALA B CA 1
ATOM 3133 C C . ALA B 1 194 ? -56.938 -68 34.281 1 25.95 194 ALA B C 1
ATOM 3135 O O . ALA B 1 194 ? -56.156 -68.5 33.438 1 25.95 194 ALA B O 1
ATOM 3136 N N . THR B 1 195 ? -56.844 -68.688 35.5 1 28.22 195 THR B N 1
ATOM 3137 C CA . THR B 1 195 ? -56.656 -70.062 35.938 1 28.22 195 THR B CA 1
ATOM 3138 C C . THR B 1 195 ? -57.625 -71 35.219 1 28.22 195 THR B C 1
ATOM 3140 O O . THR B 1 195 ? -58.844 -70.875 35.406 1 28.22 195 THR B O 1
ATOM 3143 N N . ALA B 1 196 ? -57.469 -71.375 33.906 1 24.53 196 ALA B N 1
ATOM 3144 C CA . ALA B 1 196 ? -58.375 -72.312 33.188 1 24.53 196 ALA B CA 1
ATOM 3145 C C . ALA B 1 196 ? -58.594 -73.562 34 1 24.53 196 ALA B C 1
ATOM 3147 O O . ALA B 1 196 ? -57.656 -74.188 34.469 1 24.53 196 ALA B O 1
ATOM 3148 N N . GLN B 1 197 ? -59.844 -73.875 34.531 1 26.12 197 GLN B N 1
ATOM 3149 C CA . GLN B 1 197 ? -60.719 -74.875 35.125 1 26.12 197 GLN B CA 1
ATOM 3150 C C . GLN B 1 197 ? -60.844 -76.125 34.25 1 26.12 197 GLN B C 1
ATOM 3152 O O . GLN B 1 197 ? -61.531 -77.062 34.594 1 26.12 197 GLN B O 1
ATOM 3157 N N . ASN B 1 198 ? -60.125 -76.5 33.125 1 27.11 198 ASN B N 1
ATOM 3158 C CA . ASN B 1 198 ? -60.938 -77.375 32.312 1 27.11 198 ASN B CA 1
ATOM 3159 C C . ASN B 1 198 ? -61.312 -78.625 33.125 1 27.11 198 ASN B C 1
ATOM 3161 O O . ASN B 1 198 ? -60.469 -79.25 33.812 1 27.11 198 ASN B O 1
ATOM 3165 N N . GLY B 1 199 ? -62.75 -78.875 33.219 1 24.92 199 GLY B N 1
ATOM 3166 C CA . GLY B 1 199 ? -63.656 -80.062 33.219 1 24.92 199 GLY B CA 1
ATOM 3167 C C . GLY B 1 199 ? -63.25 -81.125 32.219 1 24.92 199 GLY B C 1
ATOM 3168 O O . GLY B 1 199 ? -62.625 -80.812 31.219 1 24.92 199 GLY B O 1
#

Solvent-accessible surface area (backbone atoms only — not comparable to full-atom values): 22213 Å² total; per-residue (Å²): 115,70,62,37,59,36,72,71,47,86,48,35,28,44,14,10,37,69,42,55,37,77,88,26,50,66,59,38,53,72,72,49,51,38,32,35,37,43,39,32,30,73,91,41,46,89,78,58,61,88,71,49,74,89,75,32,51,76,46,78,42,81,46,58,93,50,55,79,52,80,58,65,81,49,49,65,60,52,41,50,54,49,48,58,34,18,47,71,48,30,15,36,38,32,20,13,69,65,28,24,25,68,28,36,46,53,55,32,50,41,46,17,56,64,32,28,37,54,54,69,58,27,47,50,57,47,29,75,57,39,70,73,49,54,52,47,70,31,52,49,53,42,47,54,54,45,51,61,53,53,51,52,53,49,52,57,71,71,37,51,75,65,52,49,48,49,58,53,46,57,70,62,46,79,74,69,77,77,72,75,77,74,77,76,78,77,73,81,76,75,84,76,82,78,81,80,80,72,133,115,69,62,36,61,34,71,72,48,86,47,36,28,44,15,11,36,70,43,55,36,76,88,26,51,67,58,39,54,74,72,48,53,36,32,36,37,43,39,32,30,73,90,41,46,88,78,57,61,88,72,48,74,90,74,32,51,74,48,78,42,80,45,60,93,49,53,79,53,82,58,66,82,49,49,63,60,51,40,51,55,50,49,57,33,20,46,72,47,30,16,37,39,32,20,12,71,64,28,24,25,69,26,38,46,53,55,33,49,39,46,17,55,65,32,28,38,54,54,70,59,26,47,50,60,46,30,74,59,39,70,73,49,55,51,48,68,33,52,48,52,42,48,55,54,43,51,60,52,53,50,52,52,50,50,56,69,70,38,52,76,65,52,48,48,49,58,53,45,57,70,62,48,77,72,70,79,79,73,75,78,76,78,77,78,78,74,81,76,77,83,76,83,78,83,83,71,87,129

pLDDT: mean 85.3, std 24.64, range [23.28, 99.0]